Protein AF-0000000074164787 (afdb_homodimer)

Secondary structure (DSSP, 8-state):
-----------------------EEEEE-TTS-EEEEEEEE-SS---EEEEEE-TT-EETTEE-SS-EEEEEETTEEEEEEETTS-EEEEEE-TT-----GGG-SEEGGGHHHHHHHH-SSHHHHHHHHHH--EE--B-TTT-SS-B--EEEEEE-TTS-EEEEEEETTEEEEEE-SS-EE-SSS-HHHHHHHHHHHHHS---TT---BB-SSHHHHHHHHHHHHHH-----SHHHHHHHHHHHHHTT---TT-GGGTTT-SSPP-EEEEEEEETTTTEEEEEETTEEEEEEEEGGG--TTT---EEEE------PEEP---/-----------------------EEEEE-TTS-EEEEEEEE-SS---EEEEEE-TT-EETTEE-SS-EEEEEETTEEEEEEETTS-EEEEEE-TT-----GGG-SEEGGGHHHHHHHH-SSHHHHHHHHHH--EE--B-TTT-SS-B--EEEEEE-TTS-EEEEEEETTEEEEEE-SS-EE-SSS-HHHHHHHHHHHHHS---TT---BB-SSHHHHHHHHHHHHHH-----SHHHHHHHHHHHHHTT---TT-GGGTTT-SS---EEEEEEEETTTTEEEEEETTEEEEEEEEGGG--TTT---EEEE------PEEP---

Structure (mmCIF, N/CA/C/O backbone):
data_AF-0000000074164787-model_v1
#
loop_
_entity.id
_entity.type
_entity.pdbx_description
1 polymer 'Choloylglycine hydrolase family protein'
#
loop_
_atom_site.group_PDB
_atom_site.id
_atom_site.type_symbol
_atom_site.label_atom_id
_atom_site.label_alt_id
_atom_site.label_comp_id
_atom_site.label_asym_id
_atom_site.label_entity_id
_atom_site.label_seq_id
_atom_site.pdbx_PDB_ins_code
_atom_site.Cartn_x
_atom_site.Cartn_y
_atom_site.Cartn_z
_atom_site.occupancy
_atom_site.B_iso_or_equiv
_atom_site.auth_seq_id
_atom_site.auth_comp_id
_atom_site.auth_asym_id
_atom_site.auth_atom_id
_atom_site.pdbx_PDB_model_num
ATOM 1 N N . MET A 1 1 ? 57.188 12.625 30.078 1 32.44 1 MET A N 1
ATOM 2 C CA . MET A 1 1 ? 55.875 13.016 30.531 1 32.44 1 MET A CA 1
ATOM 3 C C . MET A 1 1 ? 54.844 12.914 29.406 1 32.44 1 MET A C 1
ATOM 5 O O . MET A 1 1 ? 54.781 13.797 28.547 1 32.44 1 MET A O 1
ATOM 9 N N . LEU A 1 2 ? 54.594 11.633 28.938 1 32.31 2 LEU A N 1
ATOM 10 C CA . LEU A 1 2 ? 53.75 11.258 27.797 1 32.31 2 LEU A CA 1
ATOM 11 C C . LEU A 1 2 ? 52.281 11.602 28.047 1 32.31 2 LEU A C 1
ATOM 13 O O . LEU A 1 2 ? 51.719 11.172 29.047 1 32.31 2 LEU A O 1
ATOM 17 N N . LYS A 1 3 ? 51.844 12.734 27.484 1 31.05 3 LYS A N 1
ATOM 18 C CA . LYS A 1 3 ? 50.469 13.211 27.5 1 31.05 3 LYS A CA 1
ATOM 19 C C . LYS A 1 3 ? 49.5 12.141 27 1 31.05 3 LYS A C 1
ATOM 21 O O . LYS A 1 3 ? 49.625 11.688 25.859 1 31.05 3 LYS A O 1
ATOM 26 N N . LYS A 1 4 ? 49 11.25 27.922 1 38.25 4 LYS A N 1
ATOM 27 C CA . LYS A 1 4 ? 47.906 10.336 27.641 1 38.25 4 LYS A CA 1
ATOM 28 C C . LYS A 1 4 ? 46.75 11.07 26.984 1 38.25 4 LYS A C 1
ATOM 30 O O . LYS A 1 4 ? 46.156 11.969 27.594 1 38.25 4 LYS A O 1
ATOM 35 N N . ILE A 1 5 ? 46.781 11.203 25.688 1 38.53 5 ILE A N 1
ATOM 36 C CA . ILE A 1 5 ? 45.625 11.766 25 1 38.53 5 ILE A CA 1
ATOM 37 C C . ILE A 1 5 ? 44.375 10.953 25.344 1 38.53 5 ILE A C 1
ATOM 39 O O . ILE A 1 5 ? 44.344 9.742 25.094 1 38.53 5 ILE A O 1
ATOM 43 N N . LEU A 1 6 ? 43.625 11.383 26.312 1 38.88 6 LEU A N 1
ATOM 44 C CA . LEU A 1 6 ? 42.281 10.859 26.625 1 38.88 6 LEU A CA 1
ATOM 45 C C . LEU A 1 6 ? 41.406 10.867 25.391 1 38.88 6 LEU A C 1
ATOM 47 O O . LEU A 1 6 ? 41.094 11.93 24.844 1 38.88 6 LEU A O 1
ATOM 51 N N . ILE A 1 7 ? 41.469 9.867 24.562 1 39.28 7 ILE A N 1
ATOM 52 C CA . ILE A 1 7 ? 40.469 9.688 23.516 1 39.28 7 ILE A CA 1
ATOM 53 C C . ILE A 1 7 ? 39.094 9.578 24.109 1 39.28 7 ILE A C 1
ATOM 55 O O . ILE A 1 7 ? 38.781 8.633 24.859 1 39.28 7 ILE A O 1
ATOM 59 N N . THR A 1 8 ? 38.469 10.688 24.422 1 36.97 8 THR A N 1
ATOM 60 C CA . THR A 1 8 ? 37.062 10.648 24.812 1 36.97 8 THR A CA 1
ATOM 61 C C . THR A 1 8 ? 36.25 9.93 23.75 1 36.97 8 THR A C 1
ATOM 63 O O . THR A 1 8 ? 36.281 10.305 22.562 1 36.97 8 THR A O 1
ATOM 66 N N . PRO A 1 9 ? 35.844 8.734 24.062 1 37.16 9 PRO A N 1
ATOM 67 C CA . PRO A 1 9 ? 34.906 8.125 23.094 1 37.16 9 PRO A CA 1
ATOM 68 C C . PRO A 1 9 ? 33.719 9.016 22.766 1 37.16 9 PRO A C 1
ATOM 70 O O . PRO A 1 9 ? 33.031 9.508 23.688 1 37.16 9 PRO A O 1
ATOM 73 N N . LEU A 1 10 ? 33.781 9.727 21.734 1 33.22 10 LEU A N 1
ATOM 74 C CA . LEU A 1 10 ? 32.562 10.336 21.234 1 33.22 10 LEU A CA 1
ATOM 75 C C . LEU A 1 10 ? 31.422 9.312 21.172 1 33.22 10 LEU A C 1
ATOM 77 O O . LEU A 1 10 ? 31.469 8.375 20.359 1 33.22 10 LEU A O 1
ATOM 81 N N . ILE A 1 11 ? 30.828 9.086 22.281 1 31.38 11 ILE A N 1
ATOM 82 C CA . ILE A 1 11 ? 29.562 8.352 22.266 1 31.38 11 ILE A CA 1
ATOM 83 C C . ILE A 1 11 ? 28.625 8.977 21.234 1 31.38 11 ILE A C 1
ATOM 85 O O . ILE A 1 11 ? 28.172 10.117 21.406 1 31.38 11 ILE A O 1
ATOM 89 N N . ILE A 1 12 ? 28.828 8.703 20.078 1 32.19 12 ILE A N 1
ATOM 90 C CA . ILE A 1 12 ? 27.734 8.984 19.156 1 32.19 12 ILE A CA 1
ATOM 91 C C . ILE A 1 12 ? 26.422 8.492 19.734 1 32.19 12 ILE A C 1
ATOM 93 O O . ILE A 1 12 ? 26.203 7.289 19.875 1 32.19 12 ILE A O 1
ATOM 97 N N . LEU A 1 13 ? 25.875 9.25 20.703 1 30.52 13 LEU A N 1
ATOM 98 C CA . LEU A 1 13 ? 24.484 9.062 21.078 1 30.52 13 LEU A CA 1
ATOM 99 C C . LEU A 1 13 ? 23.609 8.883 19.844 1 30.52 13 LEU A C 1
ATOM 101 O O . LEU A 1 13 ? 23.375 9.844 19.094 1 30.52 13 LEU A O 1
ATOM 105 N N . SER A 1 14 ? 23.766 7.816 19.328 1 33.38 14 SER A N 1
ATOM 106 C CA . SER A 1 14 ? 22.703 7.504 18.391 1 33.38 14 SER A CA 1
ATOM 107 C C . SER A 1 14 ? 21.328 7.805 19 1 33.38 14 SER A C 1
ATOM 109 O O . SER A 1 14 ? 20.891 7.113 19.922 1 33.38 14 SER A O 1
ATOM 111 N N . PHE A 1 15 ? 21.016 9.109 19.25 1 34.72 15 PHE A N 1
ATOM 112 C CA . PHE A 1 15 ? 19.625 9.445 19.531 1 34.72 15 PHE A CA 1
ATOM 113 C C . PHE A 1 15 ? 18.672 8.523 18.781 1 34.72 15 PHE A C 1
ATOM 115 O O . PHE A 1 15 ? 18.719 8.453 17.547 1 34.72 15 PHE A O 1
ATOM 122 N N . LEU A 1 16 ? 18.406 7.574 19.469 1 37.12 16 LEU A N 1
ATOM 123 C CA . LEU A 1 16 ? 17.234 6.785 19.078 1 37.12 16 LEU A CA 1
ATOM 124 C C . LEU A 1 16 ? 16.125 7.684 18.531 1 37.12 16 LEU A C 1
ATOM 126 O O . LEU A 1 16 ? 15.43 8.344 19.297 1 37.12 16 LEU A O 1
ATOM 130 N N . GLN A 1 17 ? 16.453 8.438 17.547 1 41.78 17 GLN A N 1
ATOM 131 C CA . GLN A 1 17 ? 15.375 9.203 16.922 1 41.78 17 GLN A CA 1
ATOM 132 C C . GLN A 1 17 ? 14.141 8.336 16.703 1 41.78 17 GLN A C 1
ATOM 134 O O . GLN A 1 17 ? 14.211 7.297 16.047 1 41.78 17 GLN A O 1
ATOM 139 N N . PHE A 1 18 ? 13.336 8.266 17.781 1 45.09 18 PHE A N 1
ATOM 140 C CA . PHE A 1 18 ? 11.977 7.809 17.516 1 45.09 18 PHE A CA 1
ATOM 141 C C . PHE A 1 18 ? 11.539 8.211 16.109 1 45.09 18 PHE A C 1
ATOM 143 O O . PHE A 1 18 ? 11.594 9.383 15.742 1 45.09 18 PHE A O 1
ATOM 150 N N . SER A 1 19 ? 11.852 7.445 15.219 1 48.81 19 SER A N 1
ATOM 151 C CA . SER A 1 19 ? 11.461 7.805 13.859 1 48.81 19 SER A CA 1
ATOM 152 C C . SER A 1 19 ? 9.938 7.805 13.703 1 48.81 19 SER A C 1
ATOM 154 O O . SER A 1 19 ? 9.328 6.75 13.531 1 48.81 19 SER A O 1
ATOM 156 N N . PHE A 1 20 ? 9.195 8.727 14.484 1 59.53 20 PHE A N 1
ATOM 157 C CA . PHE A 1 20 ? 7.828 9.055 14.086 1 59.53 20 PHE A CA 1
ATOM 158 C C . PHE A 1 20 ? 7.738 9.273 12.586 1 59.53 20 PHE A C 1
ATOM 160 O O . PHE A 1 20 ? 8.516 10.039 12.016 1 59.53 20 PHE A O 1
ATOM 167 N N . GLY A 1 21 ? 7.023 8.234 11.805 1 77.31 21 GLY A N 1
ATOM 168 C CA . GLY A 1 21 ? 7.152 8.078 10.367 1 77.31 21 GLY A CA 1
ATOM 169 C C . GLY A 1 21 ? 5.957 8.617 9.594 1 77.31 21 GLY A C 1
ATOM 170 O O . GLY A 1 21 ? 5.004 7.879 9.336 1 77.31 21 GLY A O 1
ATOM 171 N N . CYS A 1 22 ? 5.75 10.18 9.609 1 92.31 22 CYS A N 1
ATOM 172 C CA . CYS A 1 22 ? 4.703 10.711 8.734 1 92.31 22 CYS A CA 1
ATOM 173 C C . CYS A 1 22 ? 5.285 11.188 7.414 1 92.31 22 CYS A C 1
ATOM 175 O O . CYS A 1 22 ? 6.43 11.648 7.359 1 92.31 22 CYS A O 1
ATOM 177 N N . THR A 1 23 ? 4.594 10.938 6.492 1 95.81 23 THR A N 1
ATOM 178 C CA . THR A 1 23 ? 4.898 11.453 5.164 1 95.81 23 THR A CA 1
ATOM 179 C C . THR A 1 23 ? 3.742 12.297 4.633 1 95.81 23 THR A C 1
ATOM 181 O O . THR A 1 23 ? 2.578 11.914 4.773 1 95.81 23 THR A O 1
ATOM 184 N N . TRP A 1 24 ? 4.062 13.453 4.141 1 98.38 24 TRP A N 1
ATOM 185 C CA . TRP A 1 24 ? 3.084 14.336 3.506 1 98.38 24 TRP A CA 1
ATOM 186 C C . TRP A 1 24 ? 3.555 14.758 2.119 1 98.38 24 TRP A C 1
ATOM 188 O O . TRP A 1 24 ? 4.73 15.07 1.924 1 98.38 24 TRP A O 1
ATOM 198 N N . PHE A 1 25 ? 2.654 14.742 1.13 1 97.81 25 PHE A N 1
ATOM 199 C CA . PHE A 1 25 ? 2.945 15.25 -0.206 1 97.81 25 PHE A CA 1
ATOM 200 C C . PHE A 1 25 ? 1.692 15.836 -0.848 1 97.81 25 PHE A C 1
ATOM 202 O O . PHE A 1 25 ? 0.575 15.547 -0.413 1 97.81 25 PHE A O 1
ATOM 209 N N . SER A 1 26 ? 1.897 16.672 -1.787 1 98.31 26 SER A N 1
ATOM 210 C CA . SER A 1 26 ? 0.83 17.188 -2.631 1 98.31 26 SER A CA 1
ATOM 211 C C . SER A 1 26 ? 1.262 17.266 -4.09 1 98.31 26 SER A C 1
ATOM 213 O O . SER A 1 26 ? 2.457 17.312 -4.387 1 98.31 26 SER A O 1
ATOM 215 N N . PHE A 1 27 ? 0.325 17.125 -4.996 1 96.19 27 PHE A N 1
ATOM 216 C CA . PHE A 1 27 ? 0.617 17.266 -6.418 1 96.19 27 PHE A CA 1
ATOM 217 C C . PHE A 1 27 ? -0.613 17.75 -7.176 1 96.19 27 PHE A C 1
ATOM 219 O O . PHE A 1 27 ? -1.715 17.781 -6.625 1 96.19 27 PHE A O 1
ATOM 226 N N . GLU A 1 28 ? -0.33 18.25 -8.32 1 96.62 28 GLU A N 1
ATOM 227 C CA . GLU A 1 28 ? -1.349 18.719 -9.25 1 96.62 28 GLU A CA 1
ATOM 228 C C . GLU A 1 28 ? -1.612 17.688 -10.352 1 96.62 28 GLU A C 1
ATOM 230 O O . GLU A 1 28 ? -0.675 17.125 -10.914 1 96.62 28 GLU A O 1
ATOM 235 N N . ASN A 1 29 ? -2.918 17.406 -10.57 1 95.81 29 ASN A N 1
ATOM 236 C CA . ASN A 1 29 ? -3.195 16.516 -11.688 1 95.81 29 ASN A CA 1
ATOM 237 C C . ASN A 1 29 ? -3.217 17.266 -13.023 1 95.81 29 ASN A C 1
ATOM 239 O O . ASN A 1 29 ? -2.877 18.438 -13.07 1 95.81 29 ASN A O 1
ATOM 243 N N . ASP A 1 30 ? -3.615 16.641 -14.125 1 94.88 30 ASP A N 1
ATOM 244 C CA . ASP A 1 30 ? -3.537 17.188 -15.469 1 94.88 30 ASP A CA 1
ATOM 245 C C . ASP A 1 30 ? -4.609 18.266 -15.688 1 94.88 30 ASP A C 1
ATOM 247 O O . ASP A 1 30 ? -4.559 19 -16.672 1 94.88 30 ASP A O 1
ATOM 251 N N . LYS A 1 31 ? -5.562 18.406 -14.758 1 96.88 31 LYS A N 1
ATOM 252 C CA . LYS A 1 31 ? -6.625 19.406 -14.852 1 96.88 31 LYS A CA 1
ATOM 253 C C . LYS A 1 31 ? -6.332 20.609 -13.961 1 96.88 31 LYS A C 1
ATOM 255 O O . LYS A 1 31 ? -7.164 21.516 -13.844 1 96.88 31 LYS A O 1
ATOM 260 N N . GLY A 1 32 ? -5.27 20.562 -13.289 1 96.81 32 GLY A N 1
ATOM 261 C CA . GLY A 1 32 ? -4.906 21.656 -12.406 1 96.81 32 GLY A CA 1
ATOM 262 C C . GLY A 1 32 ? -5.512 21.531 -11.016 1 96.81 32 GLY A C 1
ATOM 263 O O . GLY A 1 32 ? -5.566 22.5 -10.266 1 96.81 32 GLY A O 1
ATOM 264 N N . HIS A 1 33 ? -6.012 20.344 -10.703 1 98.06 33 HIS A N 1
ATOM 265 C CA . HIS A 1 33 ? -6.578 20.094 -9.383 1 98.06 33 HIS A CA 1
ATOM 266 C C . HIS A 1 33 ? -5.527 19.531 -8.422 1 98.06 33 HIS A C 1
ATOM 268 O O . HIS A 1 33 ? -4.645 18.781 -8.836 1 98.06 33 HIS A O 1
ATOM 274 N N . TYR A 1 34 ? -5.609 19.859 -7.152 1 98.25 34 TYR A N 1
ATOM 275 C CA . TYR A 1 34 ? -4.574 19.5 -6.191 1 98.25 34 TYR A CA 1
ATOM 276 C C . TYR A 1 34 ? -5.055 18.391 -5.254 1 98.25 34 TYR A C 1
ATOM 278 O O . TYR A 1 34 ? -6.219 18.391 -4.848 1 98.25 34 TYR A O 1
ATOM 286 N N . PHE A 1 35 ? -4.125 17.562 -4.926 1 98.44 35 PHE A N 1
ATOM 287 C CA . PHE A 1 35 ? -4.344 16.406 -4.055 1 98.44 35 PHE A CA 1
ATOM 288 C C . PHE A 1 35 ? -3.254 16.312 -2.994 1 98.44 35 PHE A C 1
ATOM 290 O O . PHE A 1 35 ? -2.111 16.719 -3.232 1 98.44 35 PHE A O 1
ATOM 297 N N . ILE A 1 36 ? -3.639 15.844 -1.85 1 98.81 36 ILE A N 1
ATOM 298 C CA . ILE A 1 36 ? -2.709 15.633 -0.746 1 98.81 36 ILE A CA 1
ATOM 299 C C . ILE A 1 36 ? -2.721 14.164 -0.334 1 98.81 36 ILE A C 1
ATOM 301 O O . ILE A 1 36 ? -3.775 13.523 -0.326 1 98.81 36 ILE A O 1
ATOM 305 N N . GLY A 1 37 ? -1.545 13.617 -0.067 1 98.62 37 GLY A N 1
ATOM 306 C CA . GLY A 1 37 ? -1.421 12.367 0.659 1 98.62 37 GLY A CA 1
ATOM 307 C C . GLY A 1 37 ? -0.681 12.508 1.976 1 98.62 37 GLY A C 1
ATOM 308 O O . GLY A 1 37 ? 0.249 13.312 2.086 1 98.62 37 GLY A O 1
ATOM 309 N N . ARG A 1 38 ? -1.101 11.711 2.945 1 97.75 38 ARG A N 1
ATOM 310 C CA . ARG A 1 38 ? -0.445 11.742 4.25 1 97.75 38 ARG A CA 1
ATOM 311 C C . ARG A 1 38 ? -0.552 10.398 4.953 1 97.75 38 ARG A C 1
ATOM 313 O O . ARG A 1 38 ? -1.593 9.734 4.891 1 97.75 38 ARG A O 1
ATOM 320 N N . THR A 1 39 ? 0.53 9.977 5.594 1 96.31 39 THR A N 1
ATOM 321 C CA . THR A 1 39 ? 0.515 8.766 6.406 1 96.31 39 THR A CA 1
ATOM 322 C C . THR A 1 39 ? 0.697 9.109 7.883 1 96.31 39 THR A C 1
ATOM 324 O O . THR A 1 39 ? 1.24 10.164 8.219 1 96.31 39 THR A O 1
ATOM 327 N N . MET A 1 40 ? 0.193 8.281 8.734 1 93.38 40 MET A N 1
ATOM 328 C CA . MET A 1 40 ? 0.397 8.367 10.18 1 93.38 40 MET A CA 1
ATOM 329 C C . MET A 1 40 ? 1.007 7.082 10.719 1 93.38 40 MET A C 1
ATOM 331 O O . MET A 1 40 ? 0.376 6.023 10.672 1 93.38 40 MET A O 1
ATOM 335 N N . GLU A 1 41 ? 2.229 7.227 11.078 1 85.88 41 GLU A N 1
ATOM 336 C CA . GLU A 1 41 ? 2.898 6.188 11.852 1 85.88 41 GLU A CA 1
ATOM 337 C C . GLU A 1 41 ? 3.053 6.598 13.312 1 85.88 41 GLU A C 1
ATOM 339 O O . GLU A 1 41 ? 3.549 7.688 13.609 1 85.88 41 GLU A O 1
ATOM 344 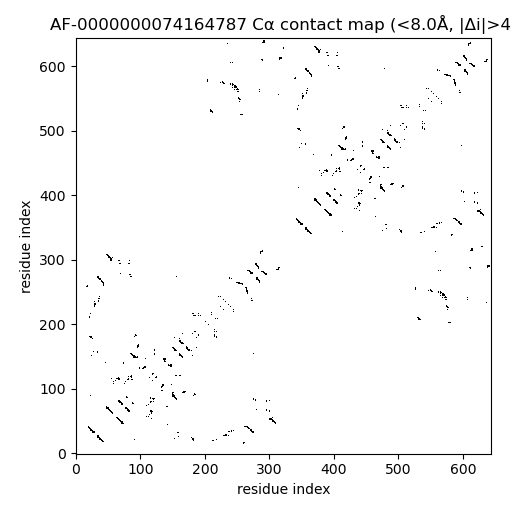N N . TRP A 1 42 ? 2.549 5.844 14.156 1 75.25 42 TRP A N 1
ATOM 345 C CA . TRP A 1 42 ? 2.641 6.129 15.578 1 75.25 42 TRP A CA 1
ATOM 346 C C . TRP A 1 42 ? 2.84 4.848 16.375 1 75.25 42 TRP A C 1
ATOM 348 O O . TRP A 1 42 ? 2.189 3.832 16.109 1 75.25 42 TRP A O 1
ATOM 358 N N . PRO A 1 43 ? 3.754 5.02 17.25 1 66.62 43 PRO A N 1
ATOM 359 C CA . PRO A 1 43 ? 3.906 3.848 18.109 1 66.62 43 PRO A CA 1
ATOM 360 C C . PRO A 1 43 ? 2.709 3.637 19.031 1 66.62 43 PRO A C 1
ATOM 362 O O . PRO A 1 43 ? 2.391 4.508 19.844 1 66.62 43 PRO A O 1
ATOM 365 N N . GLY A 1 44 ? 1.892 2.693 18.844 1 67.38 44 GLY A N 1
ATOM 366 C CA . GLY A 1 44 ? 0.756 2.41 19.719 1 67.38 44 GLY A CA 1
ATOM 367 C C . GLY A 1 44 ? -0.569 2.848 19.109 1 67.38 44 GLY A C 1
ATOM 368 O O . GLY A 1 44 ? -0.693 2.986 17.891 1 67.38 44 GLY A O 1
ATOM 369 N N . ASP A 1 45 ? -1.543 2.91 20.047 1 69.88 45 ASP A N 1
ATOM 370 C CA . ASP A 1 45 ? -2.895 3.254 19.625 1 69.88 45 ASP A CA 1
ATOM 371 C C . ASP A 1 45 ? -3.193 4.73 19.875 1 69.88 45 ASP A C 1
ATOM 373 O O . ASP A 1 45 ? -3.195 5.18 21.031 1 69.88 45 ASP A O 1
ATOM 377 N N . LEU A 1 46 ? -3.348 5.504 18.859 1 76.44 46 LEU A N 1
ATOM 378 C CA . LEU A 1 46 ? -3.703 6.914 18.984 1 76.44 46 LEU A CA 1
ATOM 379 C C . LEU A 1 46 ? -5.207 7.082 19.188 1 76.44 46 LEU A C 1
ATOM 381 O O . LEU A 1 46 ? -5.684 8.188 19.453 1 76.44 46 LEU A O 1
ATOM 385 N N . ASN A 1 47 ? -5.914 6.062 19.156 1 83.81 47 ASN A N 1
ATOM 386 C CA . ASN A 1 47 ? -7.371 6.133 19.234 1 83.81 47 ASN A CA 1
ATOM 387 C C . ASN A 1 47 ? -7.941 7.152 18.25 1 83.81 47 ASN A C 1
ATOM 389 O O . ASN A 1 47 ? -8.719 8.023 18.641 1 83.81 47 ASN A O 1
ATOM 393 N N . THR A 1 48 ? -7.461 7.051 17.109 1 93.44 48 THR A N 1
ATOM 394 C CA . THR A 1 48 ? -7.812 8.031 16.078 1 93.44 48 THR A CA 1
ATOM 395 C C . THR A 1 48 ? -9.289 7.91 15.711 1 93.44 48 THR A C 1
ATOM 397 O O . THR A 1 48 ? -9.812 6.805 15.57 1 93.44 48 THR A O 1
ATOM 400 N N . LYS A 1 49 ? -9.938 9.055 15.578 1 96.75 49 LYS A N 1
ATOM 401 C CA . LYS A 1 49 ? -11.312 9.156 15.094 1 96.75 49 LYS A CA 1
ATOM 402 C C . LYS A 1 49 ? -11.406 10.133 13.93 1 96.75 49 LYS A C 1
ATOM 404 O O . LYS A 1 49 ? -10.68 11.125 13.883 1 96.75 49 LYS A O 1
ATOM 409 N N . ILE A 1 50 ? -12.219 9.797 13.016 1 98.12 50 ILE A N 1
ATOM 410 C CA . ILE A 1 50 ? -12.633 10.812 12.062 1 98.12 50 ILE A CA 1
ATOM 411 C C . ILE A 1 50 ? -13.695 11.719 12.695 1 98.12 50 ILE A C 1
ATOM 413 O O . ILE A 1 50 ? -14.656 11.227 13.289 1 98.12 50 ILE A O 1
ATOM 417 N N . THR A 1 51 ? -13.492 13 12.586 1 98.69 51 THR A N 1
ATOM 418 C CA . THR A 1 51 ? -14.305 13.938 13.359 1 98.69 51 THR A CA 1
ATOM 419 C C . THR A 1 51 ? -14.891 15.016 12.445 1 98.69 51 THR A C 1
ATOM 421 O O . THR A 1 51 ? -14.172 15.602 11.633 1 98.69 51 THR A O 1
ATOM 424 N N . LEU A 1 52 ? -16.156 15.203 12.547 1 98.75 52 LEU A N 1
ATOM 425 C CA . LEU A 1 52 ? -16.859 16.312 11.93 1 98.75 52 LEU A CA 1
ATOM 426 C C . LEU A 1 52 ? -17.062 17.453 12.922 1 98.75 52 LEU A C 1
ATOM 428 O O . LEU A 1 52 ? -17.641 17.266 13.992 1 98.75 52 LEU A O 1
ATOM 432 N N . VAL A 1 53 ? -16.547 18.609 12.602 1 98.81 53 VAL A N 1
ATOM 433 C CA . VAL A 1 53 ? -16.719 19.797 13.422 1 98.81 53 VAL A CA 1
ATOM 434 C C . VAL A 1 53 ? -17.625 20.797 12.695 1 98.81 53 VAL A C 1
ATOM 436 O O . VAL A 1 53 ? -17.312 21.25 11.594 1 98.81 53 VAL A O 1
ATOM 439 N N . PRO A 1 54 ? -18.719 21.156 13.281 1 98.69 54 PRO A N 1
ATOM 440 C CA . PRO A 1 54 ? -19.641 22.094 12.633 1 98.69 54 PRO A CA 1
ATOM 441 C C . PRO A 1 54 ? -19.219 23.547 12.781 1 98.69 54 PRO A C 1
ATOM 443 O O . PRO A 1 54 ? -18.281 23.844 13.531 1 98.69 54 PRO A O 1
ATOM 446 N N . ARG A 1 55 ? -19.875 24.438 12.016 1 98.69 55 ARG A N 1
ATOM 447 C CA . ARG A 1 55 ? -19.781 25.859 12.297 1 98.69 55 ARG A CA 1
ATOM 448 C C . ARG A 1 55 ? -20.297 26.172 13.695 1 98.69 55 ARG A C 1
ATOM 450 O O . ARG A 1 55 ? -21.219 25.516 14.188 1 98.69 55 ARG A O 1
ATOM 457 N N . GLY A 1 56 ? -19.547 27.078 14.312 1 98.38 56 GLY A N 1
ATOM 458 C CA . GLY A 1 56 ? -20.016 27.531 15.609 1 98.38 56 GLY A CA 1
ATOM 459 C C . GLY A 1 56 ? -19.578 26.641 16.75 1 98.38 56 GLY A C 1
ATOM 460 O O . GLY A 1 56 ? -20.109 26.75 17.859 1 98.38 56 GLY A O 1
ATOM 461 N N . TYR A 1 57 ? -18.688 25.75 16.5 1 98.06 57 TYR A N 1
ATOM 462 C CA . TYR A 1 57 ? -18.219 24.875 17.562 1 98.06 57 TYR A CA 1
ATOM 463 C C . TYR A 1 57 ? -17.203 25.578 18.453 1 98.06 57 TYR A C 1
ATOM 465 O O . TYR A 1 57 ? -16.312 26.281 17.969 1 98.06 57 TYR A O 1
ATOM 473 N N . LYS A 1 58 ? -17.266 25.406 19.688 1 97 58 LYS A N 1
ATOM 474 C CA . LYS A 1 58 ? -16.391 26.062 20.641 1 97 58 LYS A CA 1
ATOM 475 C C . LYS A 1 58 ? -15.18 25.203 20.984 1 97 58 LYS A C 1
ATOM 477 O O . LYS A 1 58 ? -15.336 24.078 21.484 1 97 58 LYS A O 1
ATOM 482 N N . PHE A 1 59 ? -13.977 25.688 20.641 1 94 59 PHE A N 1
ATOM 483 C CA . PHE A 1 59 ? -12.703 25.109 21.062 1 94 59 PHE A CA 1
ATOM 484 C C . PHE A 1 59 ? -12.039 25.984 22.109 1 94 59 PHE A C 1
ATOM 486 O O . PHE A 1 59 ? -11.461 27.031 21.766 1 94 59 PHE A O 1
ATOM 493 N N . GLY A 1 60 ? -12.07 25.531 23.344 1 88.75 60 GLY A N 1
ATOM 494 C CA . GLY A 1 60 ? -11.438 26.359 24.359 1 88.75 60 GLY A CA 1
ATOM 495 C C . GLY A 1 60 ? -11.891 27.812 24.297 1 88.75 60 GLY A C 1
ATOM 496 O O . GLY A 1 60 ? -13.047 28.109 24.609 1 88.75 60 GLY A O 1
ATOM 497 N N . ASN A 1 61 ? -10.898 28.656 23.719 1 90.44 61 ASN A N 1
ATOM 498 C CA . ASN A 1 61 ? -11.172 30.078 23.797 1 90.44 61 ASN A CA 1
ATOM 499 C C . ASN A 1 61 ? -11.586 30.656 22.438 1 90.44 61 ASN A C 1
ATOM 501 O O . ASN A 1 61 ? -11.547 31.859 22.234 1 90.44 61 ASN A O 1
ATOM 505 N N . PHE A 1 62 ? -11.844 29.781 21.453 1 95.44 62 PHE A N 1
ATOM 506 C CA . PHE A 1 62 ? -12.344 30.297 20.188 1 95.44 62 PHE A CA 1
ATOM 507 C C . PHE A 1 62 ? -13.5 29.453 19.672 1 95.44 62 PHE A C 1
ATOM 509 O O . PHE A 1 62 ? -13.742 28.359 20.172 1 95.44 62 PHE A O 1
ATOM 516 N N . THR A 1 63 ? -14.258 30.062 18.75 1 98.12 63 THR A N 1
ATOM 517 C CA . THR A 1 63 ? -15.375 29.438 18.062 1 98.12 63 THR A CA 1
ATOM 518 C C . THR A 1 63 ? -15.109 29.344 16.562 1 98.12 63 THR A C 1
ATOM 520 O O . THR A 1 63 ? -14.594 30.281 15.961 1 98.12 63 THR A O 1
ATOM 523 N N . THR A 1 64 ? -15.43 28.234 16.062 1 98.44 64 THR A N 1
ATOM 524 C CA . THR A 1 64 ? -15.203 28.062 14.633 1 98.44 64 THR A CA 1
ATOM 525 C C . THR A 1 64 ? -16.234 28.828 13.82 1 98.44 64 THR A C 1
ATOM 527 O O . THR A 1 64 ? -17.406 28.891 14.188 1 98.44 64 THR A O 1
ATOM 530 N N . HIS A 1 65 ? -15.789 29.438 12.75 1 98.69 65 HIS A N 1
ATOM 531 C CA . HIS A 1 65 ? -16.656 30.062 11.758 1 98.69 65 HIS A CA 1
ATOM 532 C C . HIS A 1 65 ? -16.969 29.109 10.609 1 98.69 65 HIS A C 1
ATOM 534 O O . HIS A 1 65 ? -18 29.219 9.961 1 98.69 65 HIS A O 1
ATOM 540 N N . TYR A 1 66 ? -16.094 28.172 10.398 1 98.81 66 TYR A N 1
ATOM 541 C CA . TYR A 1 66 ? -16.203 27.203 9.32 1 98.81 66 TYR A CA 1
ATOM 542 C C . TYR A 1 66 ? -16.156 25.781 9.852 1 98.81 66 TYR A C 1
ATOM 544 O O . TYR A 1 66 ? -15.555 25.531 10.898 1 98.81 66 TYR A O 1
ATOM 552 N N . GLY A 1 67 ? -16.859 24.875 9.156 1 98.81 67 GLY A N 1
ATOM 553 C CA . GLY A 1 67 ? -16.812 23.469 9.492 1 98.81 67 GLY A CA 1
ATOM 554 C C . GLY A 1 67 ? -15.641 22.75 8.844 1 98.81 67 GLY A C 1
ATOM 555 O O . GLY A 1 67 ? -15.094 23.219 7.848 1 98.81 67 GLY A O 1
ATOM 556 N N . PHE A 1 68 ? -15.258 21.641 9.422 1 98.88 68 PHE A N 1
ATOM 557 C CA . PHE A 1 68 ? -14.188 20.859 8.836 1 98.88 68 PHE A CA 1
ATOM 558 C C . PHE A 1 68 ? -14.281 19.391 9.266 1 98.88 68 PHE A C 1
ATOM 560 O O . PHE A 1 68 ? -15.07 19.062 10.148 1 98.88 68 PHE A O 1
ATOM 567 N N . VAL A 1 69 ? -13.656 18.516 8.539 1 98.88 69 VAL A N 1
ATOM 568 C CA . VAL A 1 69 ? -13.477 17.109 8.852 1 98.88 69 VAL A CA 1
ATOM 569 C C . VAL A 1 69 ? -11.992 16.812 9.039 1 98.88 69 VAL A C 1
ATOM 571 O O . VAL A 1 69 ? -11.148 17.359 8.328 1 98.88 69 VAL A O 1
ATOM 574 N N . GLY A 1 70 ? -11.727 16.016 10.023 1 98.5 70 GLY A N 1
ATOM 575 C CA . GLY A 1 70 ? -10.328 15.672 10.234 1 98.5 70 GLY A CA 1
ATOM 576 C C . GLY A 1 70 ? -10.133 14.461 11.125 1 98.5 70 GLY A C 1
ATOM 577 O O . GLY A 1 70 ? -11.109 13.805 11.516 1 98.5 70 GLY A O 1
ATOM 578 N N . MET A 1 71 ? -8.883 14.078 11.305 1 98 71 MET A N 1
ATOM 579 C CA . MET A 1 71 ? -8.484 13.016 12.227 1 98 71 MET A CA 1
ATOM 580 C C . MET A 1 71 ? -8.156 13.586 13.602 1 98 71 MET A C 1
ATOM 582 O O . MET A 1 71 ? -7.293 14.453 13.727 1 98 71 MET A O 1
ATOM 586 N N . SER A 1 72 ? -8.852 13.086 14.594 1 96.38 72 SER A N 1
ATOM 587 C CA . SER A 1 72 ? -8.625 13.562 15.953 1 96.38 72 SER A CA 1
ATOM 588 C C . SER A 1 72 ? -8.234 12.422 16.891 1 96.38 72 SER A C 1
ATOM 590 O O . SER A 1 72 ? -8.547 11.258 16.625 1 96.38 72 SER A O 1
ATOM 592 N N . HIS A 1 73 ? -7.492 12.766 17.828 1 93.38 73 HIS A N 1
ATOM 593 C CA . HIS A 1 73 ? -7.062 11.906 18.938 1 93.38 73 HIS A CA 1
ATOM 594 C C . HIS A 1 73 ? -7.48 12.484 20.281 1 93.38 73 HIS A C 1
ATOM 596 O O . HIS A 1 73 ? -6.824 13.391 20.797 1 93.38 73 HIS A O 1
ATOM 602 N N . ASN A 1 74 ? -8.555 11.977 20.797 1 88.12 74 ASN A N 1
ATOM 603 C CA . ASN A 1 74 ? -9.133 12.531 22.016 1 88.12 74 ASN A CA 1
ATOM 604 C C . ASN A 1 74 ? -9.328 14.039 21.906 1 88.12 74 ASN A C 1
ATOM 606 O O . ASN A 1 74 ? -8.891 14.789 22.781 1 88.12 74 ASN A O 1
ATOM 610 N N . GLY A 1 75 ? -9.766 14.453 20.781 1 89.19 75 GLY A N 1
ATOM 611 C CA . GLY A 1 75 ? -10.141 15.844 20.578 1 89.19 75 GLY A CA 1
ATOM 612 C C . GLY A 1 75 ? -9.023 16.672 19.984 1 89.19 75 GLY A C 1
ATOM 613 O O . GLY A 1 75 ? -9.25 17.797 19.547 1 89.19 75 GLY A O 1
ATOM 614 N N . ASN A 1 76 ? -7.777 16.156 19.938 1 93.19 76 ASN A N 1
ATOM 615 C CA . ASN A 1 76 ? -6.66 16.859 19.312 1 93.19 76 ASN A CA 1
ATOM 616 C C . ASN A 1 76 ? -6.488 16.422 17.859 1 93.19 76 ASN A C 1
ATOM 618 O O . ASN A 1 76 ? -6.414 15.219 17.562 1 93.19 76 ASN A O 1
ATOM 622 N N . PHE A 1 77 ? -6.395 17.375 16.984 1 96.44 77 PHE A N 1
ATOM 623 C CA . PHE A 1 77 ? -6.43 17.062 15.562 1 96.44 77 PHE A CA 1
ATOM 624 C C . PHE A 1 77 ? -5.02 16.953 14.992 1 96.44 77 PHE A C 1
ATOM 626 O O . PHE A 1 77 ? -4.145 17.75 15.328 1 96.44 77 PHE A O 1
ATOM 633 N N . SER A 1 78 ? -4.809 15.977 14.125 1 95.94 78 SER A N 1
ATOM 634 C CA . SER A 1 78 ? -3.525 15.805 13.445 1 95.94 78 SER A CA 1
ATOM 635 C C . SER A 1 78 ? -3.633 16.125 11.961 1 95.94 78 SER A C 1
ATOM 637 O O . SER A 1 78 ? -2.617 16.312 11.281 1 95.94 78 SER A O 1
ATOM 639 N N . ASP A 1 79 ? -4.855 16.156 11.445 1 98.25 79 ASP A N 1
ATOM 640 C CA . ASP A 1 79 ? -5.086 16.344 10.016 1 98.25 79 ASP A CA 1
ATOM 641 C C . ASP A 1 79 ? -6.523 16.797 9.742 1 98.25 79 ASP A C 1
ATOM 643 O O . ASP A 1 79 ? -7.418 16.531 10.547 1 98.25 79 ASP A O 1
ATOM 647 N N . GLY A 1 80 ? -6.699 17.609 8.648 1 98.88 80 GLY A N 1
ATOM 648 C CA . GLY A 1 80 ? -8.07 17.922 8.305 1 98.88 80 GLY A CA 1
ATOM 649 C C . GLY A 1 80 ? -8.188 18.812 7.078 1 98.88 80 GLY A C 1
ATOM 650 O O . GLY A 1 80 ? -7.18 19.281 6.543 1 98.88 80 GLY A O 1
ATOM 651 N N . MET A 1 81 ? -9.406 18.984 6.695 1 98.94 81 MET A N 1
ATOM 652 C CA . MET A 1 81 ? -9.805 19.844 5.586 1 98.94 81 MET A CA 1
ATOM 653 C C . MET A 1 81 ? -11.117 20.547 5.891 1 98.94 81 MET A C 1
ATOM 655 O O . MET A 1 81 ? -12.055 19.938 6.402 1 98.94 81 MET A O 1
ATOM 659 N N . ASN A 1 82 ? -11.148 21.844 5.633 1 98.88 82 ASN A N 1
ATOM 660 C CA . ASN A 1 82 ? -12.383 22.531 5.953 1 98.88 82 ASN A CA 1
ATOM 661 C C . ASN A 1 82 ? -13.258 22.734 4.715 1 98.88 82 ASN A C 1
ATOM 663 O O . ASN A 1 82 ? -12.906 22.266 3.627 1 98.88 82 ASN A O 1
ATOM 667 N N . GLU A 1 83 ? -14.414 23.312 4.891 1 98.69 83 GLU A N 1
ATOM 668 C CA . GLU A 1 83 ? -15.445 23.422 3.865 1 98.69 83 GLU A CA 1
ATOM 669 C C . GLU A 1 83 ? -15.031 24.406 2.77 1 98.69 83 GLU A C 1
ATOM 671 O O . GLU A 1 83 ? -15.75 24.578 1.787 1 98.69 83 GLU A O 1
ATOM 676 N N . TYR A 1 84 ? -13.789 24.969 2.846 1 98.31 84 TYR A N 1
ATOM 677 C CA . TYR A 1 84 ? -13.25 25.844 1.809 1 98.31 84 TYR A CA 1
ATOM 678 C C . TYR A 1 84 ? -12.016 25.219 1.163 1 98.31 84 TYR A C 1
ATOM 680 O O . TYR A 1 84 ? -11.25 25.922 0.484 1 98.31 84 TYR A O 1
ATOM 688 N N . SER A 1 85 ? -11.727 23.953 1.474 1 97.62 85 SER A N 1
ATOM 689 C CA . SER A 1 85 ? -10.648 23.172 0.881 1 97.62 85 SER A CA 1
ATOM 690 C C . SER A 1 85 ? -9.289 23.641 1.393 1 97.62 85 SER A C 1
ATOM 692 O O . SER A 1 85 ? -8.297 23.594 0.66 1 97.62 85 SER A O 1
ATOM 694 N N . LEU A 1 86 ? -9.32 24.25 2.5 1 98.88 86 LEU A N 1
ATOM 695 C CA . LEU A 1 86 ? -8.07 24.422 3.221 1 98.88 86 LEU A CA 1
ATOM 696 C C . LEU A 1 86 ? -7.727 23.188 4.035 1 98.88 86 LEU A C 1
ATOM 698 O O . LEU A 1 86 ? -8.57 22.656 4.762 1 98.88 86 LEU A O 1
ATOM 702 N N . ALA A 1 87 ? -6.535 22.656 3.824 1 98.94 87 ALA A N 1
ATOM 703 C CA . ALA A 1 87 ? -6.098 21.453 4.52 1 98.94 87 ALA A CA 1
ATOM 704 C C . ALA A 1 87 ? -4.883 21.734 5.398 1 98.94 87 ALA A C 1
ATOM 706 O O . ALA A 1 87 ? -3.996 22.5 5.016 1 98.94 87 ALA A O 1
ATOM 707 N N . VAL A 1 88 ? -4.855 21.156 6.555 1 98.94 88 VAL A N 1
ATOM 708 C CA . VAL A 1 88 ? -3.748 21.281 7.496 1 98.94 88 VAL A CA 1
ATOM 709 C C . VAL A 1 88 ? -3.357 19.891 8.008 1 98.94 88 VAL A C 1
ATOM 711 O O . VAL A 1 88 ? -4.219 19.109 8.414 1 98.94 88 VAL A O 1
ATOM 714 N N . SER A 1 89 ? -2.102 19.562 7.945 1 98.75 89 SER A N 1
ATOM 715 C CA . SER A 1 89 ? -1.552 18.328 8.484 1 98.75 89 SER A CA 1
ATOM 716 C C . SER A 1 89 ? -0.438 18.594 9.484 1 98.75 89 SER A C 1
ATOM 718 O O . SER A 1 89 ? 0.479 19.375 9.203 1 98.75 89 SER A O 1
ATOM 720 N N . ALA A 1 90 ? -0.564 18.016 10.625 1 97.5 90 ALA A N 1
ATOM 721 C CA . ALA A 1 90 ? 0.496 18.078 11.633 1 97.5 90 ALA A CA 1
ATOM 722 C C . ALA A 1 90 ? 1.405 16.844 11.547 1 97.5 90 ALA A C 1
ATOM 724 O O . ALA A 1 90 ? 0.926 15.719 11.484 1 97.5 90 ALA A O 1
ATOM 725 N N . LEU A 1 91 ? 2.664 17.062 11.477 1 96.25 91 LEU A N 1
ATOM 726 C CA . LEU A 1 91 ? 3.672 16.016 11.547 1 96.25 91 LEU A CA 1
ATOM 727 C C . LEU A 1 91 ? 4.605 16.234 12.734 1 96.25 91 LEU A C 1
ATOM 729 O O . LEU A 1 91 ? 4.887 17.375 13.102 1 96.25 91 LEU A O 1
ATOM 733 N N . TRP A 1 92 ? 5.121 15.18 13.266 1 93.06 92 TRP A N 1
ATOM 734 C CA . TRP A 1 92 ? 6.066 15.281 14.375 1 93.06 92 TRP A CA 1
ATOM 735 C C . TRP A 1 92 ? 7.379 15.898 13.914 1 93.06 92 TRP A C 1
ATOM 737 O O . TRP A 1 92 ? 7.898 15.555 12.852 1 93.06 92 TRP A O 1
ATOM 747 N N . LEU A 1 93 ? 7.852 16.844 14.617 1 94.75 93 LEU A N 1
ATOM 748 C CA . LEU A 1 93 ? 9.188 17.406 14.477 1 94.75 93 LEU A CA 1
ATOM 749 C C . LEU A 1 93 ? 9.875 17.5 15.836 1 94.75 93 LEU A C 1
ATOM 751 O O . LEU A 1 93 ? 9.609 18.438 16.609 1 94.75 93 LEU A O 1
ATOM 755 N N . SER A 1 94 ? 10.797 16.656 16.094 1 90.25 94 SER A N 1
ATOM 756 C CA . SER A 1 94 ? 11.445 16.562 17.406 1 90.25 94 SER A CA 1
ATOM 757 C C . SER A 1 94 ? 12.203 17.844 17.734 1 90.25 94 SER A C 1
ATOM 759 O O . SER A 1 94 ? 12.312 18.234 18.906 1 90.25 94 SER A O 1
ATOM 761 N N . GLY A 1 95 ? 12.695 18.531 16.797 1 91.38 95 GLY A N 1
ATOM 762 C CA . GLY A 1 95 ? 13.516 19.719 17 1 91.38 95 GLY A CA 1
ATOM 763 C C . GLY A 1 95 ? 12.711 20.969 17.297 1 91.38 95 GLY A C 1
ATOM 764 O O . GLY A 1 95 ? 13.273 22.031 17.562 1 91.38 95 GLY A O 1
ATOM 765 N N . SER A 1 96 ? 11.406 20.859 17.344 1 95.62 96 SER A N 1
ATOM 766 C CA . SER A 1 96 ? 10.578 22.031 17.594 1 95.62 96 SER A CA 1
ATOM 767 C C . SER A 1 96 ? 10.75 22.516 19.031 1 95.62 96 SER A C 1
ATOM 769 O O . SER A 1 96 ? 10.859 21.719 19.969 1 95.62 96 SER A O 1
ATOM 771 N N . LYS A 1 97 ? 10.875 23.828 19.219 1 95.69 97 LYS A N 1
ATOM 772 C CA . LYS A 1 97 ? 10.93 24.5 20.516 1 95.69 97 LYS A CA 1
ATOM 773 C C . LYS A 1 97 ? 9.922 25.641 20.578 1 95.69 97 LYS A C 1
ATOM 775 O O . LYS A 1 97 ? 9.742 26.375 19.609 1 95.69 97 LYS A O 1
ATOM 780 N N . TYR A 1 98 ? 9.344 25.703 21.703 1 96.31 98 TYR A N 1
ATOM 781 C CA . TYR A 1 98 ? 8.273 26.672 21.906 1 96.31 98 TYR A CA 1
ATOM 782 C C . TYR A 1 98 ? 8.578 27.594 23.094 1 96.31 98 TYR A C 1
ATOM 784 O O . TYR A 1 98 ? 9.344 27.219 23.984 1 96.31 98 TYR A O 1
ATOM 792 N N . PRO A 1 99 ? 8.031 28.781 23.094 1 95.25 99 PRO A N 1
ATOM 793 C CA . PRO A 1 99 ? 8.125 29.609 24.297 1 95.25 99 PRO A CA 1
ATOM 794 C C . PRO A 1 99 ? 7.336 29.016 25.469 1 95.25 99 PRO A C 1
ATOM 796 O O . PRO A 1 99 ? 6.562 28.078 25.297 1 95.25 99 PRO A O 1
ATOM 799 N N . ASP A 1 100 ? 7.578 29.609 26.625 1 94.38 100 ASP A N 1
ATOM 800 C CA . ASP A 1 100 ? 6.828 29.219 27.812 1 94.38 100 ASP A CA 1
ATOM 801 C C . ASP A 1 100 ? 5.352 29.594 27.672 1 94.38 100 ASP A C 1
ATOM 803 O O . ASP A 1 100 ? 5.008 30.547 26.984 1 94.38 100 ASP A O 1
ATOM 807 N N . LYS A 1 101 ? 4.559 28.859 28.359 1 95 101 LYS A N 1
ATOM 808 C CA . LYS A 1 101 ? 3.117 29.094 28.328 1 95 101 LYS A CA 1
ATOM 809 C C . LYS A 1 101 ? 2.777 30.547 28.641 1 95 101 LYS A C 1
ATOM 811 O O . LYS A 1 101 ? 1.904 31.125 28 1 95 101 LYS A O 1
ATOM 816 N N . LYS A 1 102 ? 3.477 31.156 29.578 1 96.19 102 LYS A N 1
ATOM 817 C CA . LYS A 1 102 ? 3.188 32.5 30.016 1 96.19 102 LYS A CA 1
ATOM 818 C C . LYS A 1 102 ? 3.455 33.531 28.891 1 96.19 102 LYS A C 1
ATOM 820 O O . LYS A 1 102 ? 2.93 34.625 28.922 1 96.19 102 LYS A O 1
ATOM 825 N N . ASP A 1 103 ? 4.277 33.125 27.891 1 95.12 103 ASP A N 1
ATOM 826 C CA . ASP A 1 103 ? 4.684 34.031 26.812 1 95.12 103 ASP A CA 1
ATOM 827 C C . ASP A 1 103 ? 3.977 33.656 25.5 1 95.12 103 ASP A C 1
ATOM 829 O O . ASP A 1 103 ? 4.363 34.125 24.438 1 95.12 103 ASP A O 1
ATOM 833 N N . ALA A 1 104 ? 2.955 32.781 25.594 1 95.69 104 ALA A N 1
ATOM 834 C CA . ALA A 1 104 ? 2.303 32.312 24.391 1 95.69 104 ALA A CA 1
ATOM 835 C C . ALA A 1 104 ? 0.796 32.531 24.438 1 95.69 104 ALA A C 1
ATOM 837 O O . ALA A 1 104 ? 0.244 32.812 25.516 1 95.69 104 ALA A O 1
ATOM 838 N N . ASP A 1 105 ? 0.202 32.469 23.297 1 95.88 105 ASP A N 1
ATOM 839 C CA . ASP A 1 105 ? -1.226 32.75 23.172 1 95.88 105 ASP A CA 1
ATOM 840 C C . ASP A 1 105 ? -2.033 31.453 23.141 1 95.88 105 ASP A C 1
ATOM 842 O O . ASP A 1 105 ? -3.119 31.375 23.719 1 95.88 105 ASP A O 1
ATOM 846 N N . TYR A 1 106 ? -1.574 30.453 22.453 1 95.75 106 TYR A N 1
ATOM 847 C CA . TYR A 1 106 ? -2.303 29.219 22.234 1 95.75 106 TYR A CA 1
ATOM 848 C C . TYR A 1 106 ? -1.408 28 22.5 1 95.75 106 TYR A C 1
ATOM 850 O O . TYR A 1 106 ? -0.196 28.062 22.281 1 95.75 106 TYR A O 1
ATOM 858 N N . ASN A 1 107 ? -2.033 26.938 23.047 1 95.19 107 ASN A N 1
ATOM 859 C CA . ASN A 1 107 ? -1.36 25.641 22.938 1 95.19 107 ASN A CA 1
ATOM 860 C C . ASN A 1 107 ? -1.223 25.203 21.469 1 95.19 107 ASN A C 1
ATOM 862 O O . ASN A 1 107 ? -2.145 25.375 20.672 1 95.19 107 ASN A O 1
ATOM 866 N N . ILE A 1 108 ? -0.133 24.625 21.141 1 96.38 108 ILE A N 1
ATOM 867 C CA . ILE A 1 108 ? 0.177 24.266 19.766 1 96.38 108 ILE A CA 1
ATOM 868 C C . ILE A 1 108 ? -0.906 23.328 19.219 1 96.38 108 ILE A C 1
ATOM 870 O O . ILE A 1 108 ? -1.19 23.344 18.016 1 96.38 108 ILE A O 1
ATOM 874 N N . THR A 1 109 ? -1.616 22.547 20.016 1 94.62 109 THR A N 1
ATOM 875 C CA . THR A 1 109 ? -2.652 21.609 19.594 1 94.62 109 THR A CA 1
ATOM 876 C C . THR A 1 109 ? -3.873 22.359 19.062 1 94.62 109 THR A C 1
ATOM 878 O O . THR A 1 109 ? -4.742 21.766 18.422 1 94.62 109 THR A O 1
ATOM 881 N N . MET A 1 110 ? -3.914 23.672 19.266 1 96.31 110 MET A N 1
ATOM 882 C CA . MET A 1 110 ? -5.066 24.469 18.844 1 96.31 110 MET A CA 1
ATOM 883 C C . MET A 1 110 ? -4.84 25.078 17.469 1 96.31 110 MET A C 1
ATOM 885 O O . MET A 1 110 ? -5.773 25.594 16.844 1 96.31 110 MET A O 1
ATOM 889 N N . LEU A 1 111 ? -3.639 25.031 17 1 97.81 111 LEU A N 1
ATOM 890 C CA . LEU A 1 111 ? -3.346 25.672 15.727 1 97.81 111 LEU A CA 1
ATOM 891 C C . LEU A 1 111 ? -4.188 25.062 14.609 1 97.81 111 LEU A C 1
ATOM 893 O O . LEU A 1 111 ? -4.844 25.797 13.859 1 97.81 111 LEU A O 1
ATOM 897 N N . LEU A 1 112 ? -4.242 23.766 14.547 1 98.44 112 LEU A N 1
ATOM 898 C CA . LEU A 1 112 ? -4.922 23.078 13.461 1 98.44 112 LEU A CA 1
ATOM 899 C C . LEU A 1 112 ? -6.422 23.359 13.492 1 98.44 112 LEU A C 1
ATOM 901 O O . LEU A 1 112 ? -6.988 23.844 12.516 1 98.44 112 LEU A O 1
ATOM 905 N N . PRO A 1 113 ? -7.098 23.141 14.625 1 98.44 113 PRO A N 1
ATOM 906 C CA . PRO A 1 113 ? -8.531 23.422 14.602 1 98.44 113 PRO A CA 1
ATOM 907 C C . PRO A 1 113 ? -8.836 24.906 14.398 1 98.44 113 PRO A C 1
ATOM 909 O O . PRO A 1 113 ? -9.859 25.266 13.805 1 98.44 113 PRO A O 1
ATOM 912 N N . TYR A 1 114 ? -7.977 25.781 14.859 1 98.62 114 TYR A N 1
ATOM 913 C CA . TYR A 1 114 ? -8.234 27.203 14.625 1 98.62 114 TYR A CA 1
ATOM 914 C C . TYR A 1 114 ? -8.133 27.531 13.133 1 98.62 114 TYR A C 1
ATOM 916 O O . TYR A 1 114 ? -9.016 28.188 12.578 1 98.62 114 TYR A O 1
ATOM 924 N N . VAL A 1 115 ? -7.039 27.125 12.523 1 98.88 115 VAL A N 1
ATOM 925 C CA . VAL A 1 115 ? -6.832 27.422 11.109 1 98.88 115 VAL A CA 1
ATOM 926 C C . VAL A 1 115 ? -7.977 26.844 10.281 1 98.88 115 VAL A C 1
ATOM 928 O O . VAL A 1 115 ? -8.555 27.547 9.445 1 98.88 115 VAL A O 1
ATOM 931 N N . LEU A 1 116 ? -8.375 25.609 10.531 1 98.88 116 LEU A N 1
ATOM 932 C CA . LEU A 1 116 ? -9.453 24.969 9.773 1 98.88 116 LEU A CA 1
ATOM 933 C C . LEU A 1 116 ? -10.789 25.641 10.07 1 98.88 116 LEU A C 1
ATOM 935 O O . LEU A 1 116 ? -11.641 25.75 9.18 1 98.88 116 LEU A O 1
ATOM 939 N N . GLY A 1 117 ? -10.969 26.141 11.25 1 98.81 117 GLY A N 1
ATOM 940 C CA . GLY A 1 117 ? -12.266 26.641 11.68 1 98.81 117 GLY A CA 1
ATOM 941 C C . GLY A 1 117 ? -12.43 28.141 11.453 1 98.81 117 GLY A C 1
ATOM 942 O O . GLY A 1 117 ? -13.539 28.656 11.531 1 98.81 117 GLY A O 1
ATOM 943 N N . ASN A 1 118 ? -11.273 28.844 11.125 1 98.81 118 ASN A N 1
ATOM 944 C CA . ASN A 1 118 ? -11.391 30.297 11.133 1 98.81 118 ASN A CA 1
ATOM 945 C C . ASN A 1 118 ? -10.625 30.938 9.977 1 98.81 118 ASN A C 1
ATOM 947 O O . ASN A 1 118 ? -10.5 32.156 9.891 1 98.81 118 ASN A O 1
ATOM 951 N N . THR A 1 119 ? -10.039 30.188 9.094 1 98.81 119 THR A N 1
ATOM 952 C CA . THR A 1 119 ? -9.414 30.688 7.875 1 98.81 119 THR A CA 1
ATOM 953 C C . THR A 1 119 ? -9.859 29.875 6.66 1 98.81 119 THR A C 1
ATOM 955 O O . THR A 1 119 ? -10.367 28.766 6.805 1 98.81 119 THR A O 1
ATOM 958 N N . THR A 1 120 ? -9.727 30.469 5.473 1 98.62 120 THR A N 1
ATOM 959 C CA . THR A 1 120 ? -10.211 29.812 4.27 1 98.62 120 THR A CA 1
ATOM 960 C C . THR A 1 120 ? -9.086 29.641 3.246 1 98.62 120 THR A C 1
ATOM 962 O O . THR A 1 120 ? -9.227 28.906 2.273 1 98.62 120 THR A O 1
ATOM 965 N N . THR A 1 121 ? -7.973 3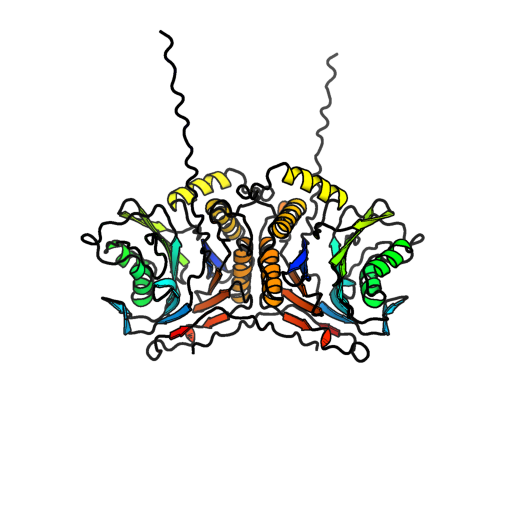0.375 3.541 1 98.62 121 THR A N 1
ATOM 966 C CA . THR A 1 121 ? -6.844 30.328 2.617 1 98.62 121 THR A CA 1
ATOM 967 C C . THR A 1 121 ? -5.531 30.156 3.373 1 98.62 121 THR A C 1
ATOM 969 O O . THR A 1 121 ? -5.465 30.406 4.578 1 98.62 121 THR A O 1
ATOM 972 N N . VAL A 1 122 ? -4.523 29.812 2.611 1 98.88 122 VAL A N 1
ATOM 973 C CA . VAL A 1 122 ? -3.182 29.703 3.18 1 98.88 122 VAL A CA 1
ATOM 974 C C . VAL A 1 122 ? -2.723 31.062 3.682 1 98.88 122 VAL A C 1
ATOM 976 O O . VAL A 1 122 ? -2.117 31.172 4.75 1 98.88 122 VAL A O 1
ATOM 979 N N . ALA A 1 123 ? -3.068 32.094 2.947 1 98.75 123 ALA A N 1
ATOM 980 C CA . ALA A 1 123 ? -2.664 33.438 3.334 1 98.75 123 ALA A CA 1
ATOM 981 C C . ALA A 1 123 ? -3.268 33.844 4.68 1 98.75 123 ALA A C 1
ATOM 983 O O . ALA A 1 123 ? -2.576 34.375 5.543 1 98.75 123 ALA A O 1
ATOM 984 N N . GLN A 1 124 ? -4.531 33.562 4.867 1 98.81 124 GLN A N 1
ATOM 985 C CA . GLN A 1 124 ? -5.191 33.875 6.129 1 98.81 124 GLN A CA 1
ATOM 986 C C . GLN A 1 124 ? -4.598 33.062 7.277 1 98.81 124 GLN A C 1
ATOM 988 O O . GLN A 1 124 ? -4.418 33.594 8.383 1 98.81 124 GLN A O 1
ATOM 993 N N . ALA A 1 125 ? -4.332 31.812 7.031 1 98.88 125 ALA A N 1
ATOM 994 C CA . ALA A 1 125 ? -3.701 30.969 8.047 1 98.88 125 ALA A CA 1
ATOM 995 C C . ALA A 1 125 ? -2.352 31.531 8.469 1 98.88 125 ALA A C 1
ATOM 997 O O . ALA A 1 125 ? -2.062 31.641 9.664 1 98.88 125 ALA A O 1
ATOM 998 N N . VAL A 1 126 ? -1.571 31.922 7.484 1 98.81 126 VAL A N 1
ATOM 999 C CA . VAL A 1 126 ? -0.239 32.469 7.73 1 98.81 126 VAL A CA 1
ATOM 1000 C C . VAL A 1 126 ? -0.344 33.75 8.562 1 98.81 126 VAL A C 1
ATOM 1002 O O . VAL A 1 126 ? 0.441 33.938 9.484 1 98.81 126 VAL A O 1
ATOM 1005 N N . GLU A 1 127 ? -1.274 34.562 8.25 1 98.69 127 GLU A N 1
ATOM 1006 C CA . GLU A 1 127 ? -1.474 35.812 8.992 1 98.69 127 GLU A CA 1
ATOM 1007 C C . GLU A 1 127 ? -1.771 35.531 10.461 1 98.69 127 GLU A C 1
ATOM 1009 O O . GLU A 1 127 ? -1.191 36.156 11.352 1 98.69 127 GLU A O 1
ATOM 1014 N N . PHE A 1 128 ? -2.627 34.625 10.695 1 98.5 128 PHE A N 1
ATOM 1015 C CA . PHE A 1 128 ? -2.955 34.25 12.062 1 98.5 128 PHE A CA 1
ATOM 1016 C C . PHE A 1 128 ? -1.718 33.75 12.797 1 98.5 128 PHE A C 1
ATOM 1018 O O . PHE A 1 128 ? -1.456 34.125 13.93 1 98.5 128 PHE A O 1
ATOM 1025 N N . ILE A 1 129 ? -0.946 32.844 12.141 1 98.69 129 ILE A N 1
ATOM 1026 C CA . ILE A 1 129 ? 0.188 32.156 12.758 1 98.69 129 ILE A CA 1
ATOM 1027 C C . ILE A 1 129 ? 1.28 33.188 13.086 1 98.69 129 ILE A C 1
ATOM 1029 O O . ILE A 1 129 ? 1.92 33.094 14.133 1 98.69 129 ILE A O 1
ATOM 1033 N N . LYS A 1 130 ? 1.434 34.188 12.234 1 97.94 130 LYS A N 1
ATOM 1034 C CA . LYS A 1 130 ? 2.451 35.219 12.445 1 97.94 130 LYS A CA 1
ATOM 1035 C C . LYS A 1 130 ? 2.086 36.125 13.625 1 97.94 130 LYS A C 1
ATOM 1037 O O . LYS A 1 130 ? 2.967 36.656 14.305 1 97.94 130 LYS A O 1
ATOM 1042 N N . LYS A 1 131 ? 0.85 36.219 13.883 1 97.5 131 LYS A N 1
ATOM 1043 C CA . LYS A 1 131 ? 0.369 37.156 14.891 1 97.5 131 LYS A CA 1
ATOM 1044 C C . LYS A 1 131 ? 0.35 36.531 16.281 1 97.5 131 LYS A C 1
ATOM 1046 O O . LYS A 1 131 ? 0.156 37.219 17.281 1 97.5 131 LYS A O 1
ATOM 1051 N N . HIS A 1 132 ? 0.564 35.25 16.344 1 97.31 132 HIS A N 1
ATOM 1052 C CA . HIS A 1 132 ? 0.384 34.562 17.625 1 97.31 132 HIS A CA 1
ATOM 1053 C C . HIS A 1 132 ? 1.587 33.688 17.969 1 97.31 132 HIS A C 1
ATOM 1055 O O . HIS A 1 132 ? 2.312 33.25 17.078 1 97.31 132 HIS A O 1
ATOM 1061 N N . LYS A 1 133 ? 1.751 33.5 19.281 1 97.06 133 LYS A N 1
ATOM 1062 C CA . LYS A 1 133 ? 2.77 32.594 19.812 1 97.06 133 LYS A CA 1
ATOM 1063 C C . LYS A 1 133 ? 2.139 31.328 20.359 1 97.06 133 LYS A C 1
ATOM 1065 O O . LYS A 1 133 ? 1.024 31.359 20.891 1 97.06 133 LYS A O 1
ATOM 1070 N N . PHE A 1 134 ? 2.846 30.219 20.219 1 97.06 134 PHE A N 1
ATOM 1071 C CA . PHE A 1 134 ? 2.318 28.922 20.594 1 97.06 134 PHE A CA 1
ATOM 1072 C C . PHE A 1 134 ? 3.225 28.25 21.625 1 97.06 134 PHE A C 1
ATOM 1074 O O . PHE A 1 134 ? 4.449 28.375 21.547 1 97.06 134 PHE A O 1
ATOM 1081 N N . TYR A 1 135 ? 2.646 27.547 22.609 1 95.56 135 TYR A N 1
ATOM 1082 C CA . TYR A 1 135 ? 3.385 26.734 23.562 1 95.56 135 TYR A CA 1
ATOM 1083 C C . TYR A 1 135 ? 2.967 25.266 23.469 1 95.56 135 TYR A C 1
ATOM 1085 O O . TYR A 1 135 ? 1.983 24.938 22.797 1 95.56 135 TYR A O 1
ATOM 1093 N N . THR A 1 136 ? 3.752 24.359 23.984 1 94.44 136 THR A N 1
ATOM 1094 C CA . THR A 1 136 ? 3.428 22.938 24 1 94.44 136 THR A CA 1
ATOM 1095 C C . THR A 1 136 ? 3.234 22.438 25.422 1 94.44 136 THR A C 1
ATOM 1097 O O . THR A 1 136 ? 3.5 23.156 26.391 1 94.44 136 THR A O 1
ATOM 1100 N N . SER A 1 137 ? 2.639 21.344 25.547 1 89.38 137 SER A N 1
ATOM 1101 C CA . SER A 1 137 ? 2.443 20.656 26.828 1 89.38 137 SER A CA 1
ATOM 1102 C C . SER A 1 137 ? 2.369 19.156 26.625 1 89.38 137 SER A C 1
ATOM 1104 O O . SER A 1 137 ? 2.279 18.672 25.5 1 89.38 137 SER A O 1
ATOM 1106 N N . VAL A 1 138 ? 2.646 18.453 27.703 1 84.38 138 VAL A N 1
ATOM 1107 C CA . VAL A 1 138 ? 2.389 17.016 27.703 1 84.38 138 VAL A CA 1
ATOM 1108 C C . VAL A 1 138 ? 0.885 16.766 27.75 1 84.38 138 VAL A C 1
ATOM 1110 O O . VAL A 1 138 ? 0.179 17.328 28.594 1 84.38 138 VAL A O 1
ATOM 1113 N N . LEU A 1 139 ? 0.484 16.078 26.812 1 79.25 139 LEU A N 1
ATOM 1114 C CA . LEU A 1 139 ? -0.922 15.688 26.781 1 79.25 139 LEU A CA 1
ATOM 1115 C C . LEU A 1 139 ? -1.08 14.188 27.016 1 79.25 139 LEU A C 1
ATOM 1117 O O . LEU A 1 139 ? -0.804 13.383 26.125 1 79.25 139 LEU A O 1
ATOM 1121 N N . PRO A 1 140 ? -1.585 13.867 28.109 1 73.62 140 PRO A N 1
ATOM 1122 C CA . PRO A 1 140 ? -1.698 12.445 28.469 1 73.62 140 PRO A CA 1
ATOM 1123 C C . PRO A 1 140 ? -2.521 11.656 27.453 1 73.62 140 PRO A C 1
ATOM 1125 O O . PRO A 1 140 ? -2.332 10.445 27.312 1 73.62 140 PRO A O 1
ATOM 1128 N N . GLU A 1 141 ? -3.41 12.375 26.797 1 68.5 141 GLU A N 1
ATOM 1129 C CA . GLU A 1 141 ? -4.266 11.719 25.812 1 68.5 141 GLU A CA 1
ATOM 1130 C C . GLU A 1 141 ? -3.453 11.234 24.609 1 68.5 141 GLU A C 1
ATOM 1132 O O . GLU A 1 141 ? -3.908 10.375 23.859 1 68.5 141 GLU A O 1
ATOM 1137 N N . ILE A 1 142 ? -2.314 11.734 24.422 1 67.62 142 ILE A N 1
ATOM 1138 C CA . ILE A 1 142 ? -1.469 11.406 23.281 1 67.62 142 ILE A CA 1
ATOM 1139 C C . ILE A 1 142 ? -0.229 10.648 23.75 1 67.62 142 ILE A C 1
ATOM 1141 O O . ILE A 1 142 ? 0.088 9.578 23.234 1 67.62 142 ILE A O 1
ATOM 1145 N N . SER A 1 143 ? 0.406 11.188 24.703 1 66.88 143 SER A N 1
ATOM 1146 C CA . SER A 1 143 ? 1.599 10.586 25.281 1 66.88 143 SER A CA 1
ATOM 1147 C C . SER A 1 143 ? 1.808 11.039 26.719 1 66.88 143 SER A C 1
ATOM 1149 O O . SER A 1 143 ? 1.674 12.227 27.031 1 66.88 143 SER A O 1
ATOM 1151 N N . ASP A 1 144 ? 2.09 10.094 27.531 1 66.19 144 ASP A N 1
ATOM 1152 C CA . ASP A 1 144 ? 2.324 10.445 28.922 1 66.19 144 ASP A CA 1
ATOM 1153 C C . ASP A 1 144 ? 3.752 10.945 29.141 1 66.19 144 ASP A C 1
ATOM 1155 O O . ASP A 1 144 ? 4.094 11.422 30.219 1 66.19 144 ASP A O 1
ATOM 1159 N N . LYS A 1 145 ? 4.508 10.945 28.141 1 68.56 145 LYS A N 1
ATOM 1160 C CA . LYS A 1 145 ? 5.93 11.109 28.438 1 68.56 145 LYS A CA 1
ATOM 1161 C C . LYS A 1 145 ? 6.539 12.234 27.609 1 68.56 145 LYS A C 1
ATOM 1163 O O . LYS A 1 145 ? 7.562 12.805 27.984 1 68.56 145 LYS A O 1
ATOM 1168 N N . VAL A 1 146 ? 5.777 12.555 26.547 1 74.38 146 VAL A N 1
ATOM 1169 C CA . VAL A 1 146 ? 6.492 13.477 25.656 1 74.38 146 VAL A CA 1
ATOM 1170 C C . VAL A 1 146 ? 5.582 14.641 25.281 1 74.38 146 VAL A C 1
ATOM 1172 O O . VAL A 1 146 ? 4.383 14.453 25.062 1 74.38 146 VAL A O 1
ATOM 1175 N N . GLU A 1 147 ? 6.242 15.844 25.281 1 86.12 147 GLU A N 1
ATOM 1176 C CA . GLU A 1 147 ? 5.531 17.016 24.766 1 86.12 147 GLU A CA 1
ATOM 1177 C C . GLU A 1 147 ? 5.23 16.875 23.281 1 86.12 147 GLU A C 1
ATOM 1179 O O . GLU A 1 147 ? 5.988 16.234 22.547 1 86.12 147 GLU A O 1
ATOM 1184 N N . ILE A 1 148 ? 4.199 17.484 22.906 1 88.62 148 ILE A N 1
ATOM 1185 C CA . ILE A 1 148 ? 3.818 17.484 21.484 1 88.62 148 ILE A CA 1
ATOM 1186 C C . ILE A 1 148 ? 4.684 18.469 20.719 1 88.62 148 ILE A C 1
ATOM 1188 O O . ILE A 1 148 ? 4.629 19.672 20.953 1 88.62 148 ILE A O 1
ATOM 1192 N N . THR A 1 149 ? 5.539 17.969 19.891 1 93.06 149 THR A N 1
ATOM 1193 C CA . THR A 1 149 ? 6.379 18.797 19.031 1 93.06 149 THR A CA 1
ATOM 1194 C C . THR A 1 149 ? 6.098 18.5 17.562 1 93.06 149 THR A C 1
ATOM 1196 O O . THR A 1 149 ? 6.348 17.391 17.078 1 93.06 149 THR A O 1
ATOM 1199 N N . VAL A 1 150 ? 5.504 19.516 16.906 1 95.56 150 VAL A N 1
ATOM 1200 C CA . VAL A 1 150 ? 5.016 19.25 15.547 1 95.56 150 VAL A CA 1
ATOM 1201 C C . VAL A 1 150 ? 5.383 20.422 14.633 1 95.56 150 VAL A C 1
ATOM 1203 O O . VAL A 1 150 ? 5.801 21.484 15.109 1 95.56 150 VAL A O 1
ATOM 1206 N N . HIS A 1 151 ? 5.41 20.203 13.398 1 97.88 151 HIS A N 1
ATOM 1207 C CA . HIS A 1 151 ? 5.309 21.188 12.328 1 97.88 151 HIS A CA 1
ATOM 1208 C C . HIS A 1 151 ? 4.129 20.891 11.414 1 97.88 151 HIS A C 1
ATOM 1210 O O . HIS A 1 151 ? 3.461 19.875 11.562 1 97.88 151 HIS A O 1
ATOM 1216 N N . PHE A 1 152 ? 3.777 21.875 10.539 1 98.75 152 PHE A N 1
ATOM 1217 C CA . PHE A 1 152 ? 2.514 21.766 9.812 1 98.75 152 PHE A CA 1
ATOM 1218 C C . PHE A 1 152 ? 2.732 21.953 8.32 1 98.75 152 PHE A C 1
ATOM 1220 O O . PHE A 1 152 ? 3.568 22.766 7.902 1 98.75 152 PHE A O 1
ATOM 1227 N N . ALA A 1 153 ? 2.008 21.172 7.543 1 98.88 153 ALA A N 1
ATOM 1228 C CA . ALA A 1 153 ? 1.761 21.484 6.137 1 98.88 153 ALA A CA 1
ATOM 1229 C C . ALA A 1 153 ? 0.366 22.062 5.938 1 98.88 153 ALA A C 1
ATOM 1231 O O . ALA A 1 153 ? -0.626 21.5 6.395 1 98.88 153 ALA A O 1
ATOM 1232 N N . ILE A 1 154 ? 0.274 23.266 5.328 1 98.94 154 ILE A N 1
ATOM 1233 C CA . ILE A 1 154 ? -0.992 23.938 5.047 1 98.94 154 ILE A CA 1
ATOM 1234 C C . ILE A 1 154 ? -1.123 24.188 3.547 1 98.94 154 ILE A C 1
ATOM 1236 O O . ILE A 1 154 ? -0.219 24.75 2.924 1 98.94 154 ILE A O 1
ATOM 1240 N N . SER A 1 155 ? -2.199 23.703 2.994 1 98.81 155 SER A N 1
ATOM 1241 C CA . SER A 1 155 ? -2.393 23.828 1.553 1 98.81 155 SER A CA 1
ATOM 1242 C C . SER A 1 155 ? -3.852 24.125 1.214 1 98.81 155 SER A C 1
ATOM 1244 O O . SER A 1 155 ? -4.75 23.797 1.99 1 98.81 155 SER A O 1
ATOM 1246 N N . ASP A 1 156 ? -4.055 24.797 0.071 1 98.38 156 ASP A N 1
ATOM 1247 C CA . ASP A 1 156 ? -5.414 25.078 -0.369 1 98.38 156 ASP A CA 1
ATOM 1248 C C . ASP A 1 156 ? -5.625 24.656 -1.819 1 98.38 156 ASP A C 1
ATOM 1250 O O . ASP A 1 156 ? -4.711 24.125 -2.455 1 98.38 156 ASP A O 1
ATOM 1254 N N . ALA A 1 157 ? -6.82 24.812 -2.334 1 97.38 157 ALA A N 1
ATOM 1255 C CA . ALA A 1 157 ? -7.219 24.25 -3.625 1 97.38 157 ALA A CA 1
ATOM 1256 C C . ALA A 1 157 ? -6.617 25.062 -4.773 1 97.38 157 ALA A C 1
ATOM 1258 O O . ALA A 1 157 ? -6.648 24.625 -5.93 1 97.38 157 ALA A O 1
ATOM 1259 N N . GLN A 1 158 ? -5.992 26.172 -4.449 1 96.75 158 GLN A N 1
ATOM 1260 C CA . GLN A 1 158 ? -5.379 27 -5.484 1 96.75 158 GLN A CA 1
ATOM 1261 C C . GLN A 1 158 ? -3.914 26.625 -5.688 1 96.75 158 GLN A C 1
ATOM 1263 O O . GLN A 1 158 ? -3.254 27.141 -6.59 1 96.75 158 GLN A O 1
ATOM 1268 N N . GLY A 1 159 ? -3.414 25.75 -4.832 1 96.25 159 GLY A N 1
ATOM 1269 C CA . GLY A 1 159 ? -2.049 25.281 -5.004 1 96.25 159 GLY A CA 1
ATOM 1270 C C . GLY A 1 159 ? -1.067 25.938 -4.051 1 96.25 159 GLY A C 1
ATOM 1271 O O . GLY A 1 159 ? 0.116 25.578 -4.039 1 96.25 159 GLY A O 1
ATOM 1272 N N . ASN A 1 160 ? -1.588 26.906 -3.262 1 98.44 160 ASN A N 1
ATOM 1273 C CA . ASN A 1 160 ? -0.723 27.469 -2.229 1 98.44 160 ASN A CA 1
ATOM 1274 C C . ASN A 1 160 ? -0.405 26.438 -1.146 1 98.44 160 ASN A C 1
ATOM 1276 O O . ASN A 1 160 ? -1.271 25.656 -0.753 1 98.44 160 ASN A O 1
ATOM 1280 N N . SER A 1 161 ? 0.851 26.406 -0.749 1 98.75 161 SER A N 1
ATOM 1281 C CA . SER A 1 161 ? 1.294 25.453 0.265 1 98.75 161 SER A CA 1
ATOM 1282 C C . SER A 1 161 ? 2.459 26.016 1.075 1 98.75 161 SER A C 1
ATOM 1284 O O . SER A 1 161 ? 3.412 26.547 0.511 1 98.75 161 SER A O 1
ATOM 1286 N N . VAL A 1 162 ? 2.352 25.875 2.369 1 98.88 162 VAL A N 1
ATOM 1287 C CA . VAL A 1 162 ? 3.434 26.328 3.236 1 98.88 162 VAL A CA 1
ATOM 1288 C C . VAL A 1 162 ? 3.75 25.266 4.277 1 98.88 162 VAL A C 1
ATOM 1290 O O . VAL A 1 162 ? 2.914 24.406 4.566 1 98.88 162 VAL A O 1
ATOM 1293 N N . VAL A 1 163 ? 4.938 25.266 4.742 1 98.88 163 VAL A N 1
ATOM 1294 C CA . VAL A 1 163 ? 5.379 24.531 5.926 1 98.88 163 VAL A CA 1
ATOM 1295 C C . VAL A 1 163 ? 5.578 25.5 7.086 1 98.88 163 VAL A C 1
ATOM 1297 O O . VAL A 1 163 ? 6.203 26.562 6.926 1 98.88 163 VAL A O 1
ATOM 1300 N N . VAL A 1 164 ? 5.004 25.25 8.211 1 98.81 164 VAL A N 1
ATOM 1301 C CA . VAL A 1 164 ? 5.137 26.078 9.406 1 98.81 164 VAL A CA 1
ATOM 1302 C C . VAL A 1 164 ? 5.906 25.297 10.477 1 98.81 164 VAL A C 1
ATOM 1304 O O . VAL A 1 164 ? 5.5 24.203 10.875 1 98.81 164 VAL A O 1
ATOM 1307 N N . GLU A 1 165 ? 6.977 25.844 10.969 1 98.56 165 GLU A N 1
ATOM 1308 C CA . GLU A 1 165 ? 7.812 25.219 11.992 1 98.56 165 GLU A CA 1
ATOM 1309 C C . GLU A 1 165 ? 8.086 26.172 13.141 1 98.56 165 GLU A C 1
ATOM 1311 O O . GLU A 1 165 ? 7.926 27.391 13 1 98.56 165 GLU A O 1
ATOM 1316 N N . PHE A 1 166 ? 8.367 25.609 14.242 1 97.62 166 PHE A N 1
ATOM 1317 C CA . PHE A 1 166 ? 8.719 26.359 15.453 1 97.62 166 PHE A CA 1
ATOM 1318 C C . PHE A 1 166 ? 10.117 25.969 15.922 1 97.62 166 PHE A C 1
ATOM 1320 O O . PHE A 1 166 ? 10.289 24.969 16.609 1 97.62 166 PHE A O 1
ATOM 1327 N N . ILE A 1 167 ? 11.039 26.828 15.578 1 95.19 167 ILE A N 1
ATOM 1328 C CA . ILE A 1 167 ? 12.445 26.531 15.789 1 95.19 167 ILE A CA 1
ATOM 1329 C C . ILE A 1 167 ? 13.055 27.547 16.734 1 95.19 167 ILE A C 1
ATOM 1331 O O . ILE A 1 167 ? 13.047 28.75 16.469 1 95.19 167 ILE A O 1
ATOM 1335 N N . ASN A 1 168 ? 13.625 27.031 17.875 1 91.94 168 ASN A N 1
ATOM 1336 C CA . ASN A 1 168 ? 14.258 27.891 18.875 1 91.94 168 ASN A CA 1
ATOM 1337 C C . ASN A 1 168 ? 13.312 29 19.344 1 91.94 168 ASN A C 1
ATOM 1339 O O . ASN A 1 168 ? 13.695 30.172 19.391 1 91.94 168 ASN A O 1
ATOM 1343 N N . GLY A 1 169 ? 12.078 28.672 19.438 1 90.44 169 GLY A N 1
ATOM 1344 C CA . GLY A 1 169 ? 11.086 29.578 19.984 1 90.44 169 GLY A CA 1
ATOM 1345 C C . GLY A 1 169 ? 10.523 30.547 18.938 1 90.44 169 GLY A C 1
ATOM 1346 O O . GLY A 1 169 ? 9.719 31.422 19.281 1 90.44 169 GLY A O 1
ATOM 1347 N N . LYS A 1 170 ? 10.953 30.375 17.719 1 94 170 LYS A N 1
ATOM 1348 C CA . LYS A 1 170 ? 10.492 31.266 16.656 1 94 170 LYS A CA 1
ATOM 1349 C C . LYS A 1 170 ? 9.688 30.5 15.617 1 94 170 LYS A C 1
ATOM 1351 O O . LYS A 1 170 ? 10.023 29.375 15.273 1 94 170 LYS A O 1
ATOM 1356 N N . THR A 1 171 ? 8.664 31.25 15.141 1 97.25 171 THR A N 1
ATOM 1357 C CA . THR A 1 171 ? 7.871 30.688 14.047 1 97.25 171 THR A CA 1
ATOM 1358 C C . THR A 1 171 ? 8.578 30.891 12.711 1 97.25 171 THR A C 1
ATOM 1360 O O . THR A 1 171 ? 9.023 31.984 12.391 1 97.25 171 THR A O 1
ATOM 1363 N N . LYS A 1 172 ? 8.789 29.797 12 1 97.88 172 LYS A N 1
ATOM 1364 C CA . LYS A 1 172 ? 9.328 29.828 10.648 1 97.88 172 LYS A CA 1
ATOM 1365 C C . LYS A 1 172 ? 8.297 29.328 9.641 1 97.88 172 LYS A C 1
ATOM 1367 O O . LYS A 1 172 ? 7.672 28.281 9.844 1 97.88 172 LYS A O 1
ATOM 1372 N N . ILE A 1 173 ? 8.086 30.125 8.578 1 98.56 173 ILE A N 1
ATOM 1373 C CA . ILE A 1 173 ? 7.141 29.75 7.535 1 98.56 173 ILE A CA 1
ATOM 1374 C C . ILE A 1 173 ? 7.863 29.656 6.191 1 98.56 173 ILE A C 1
ATOM 1376 O O . ILE A 1 173 ? 8.555 30.594 5.793 1 98.56 173 ILE A O 1
ATOM 1380 N N . TYR A 1 174 ? 7.754 28.547 5.52 1 98.12 174 TYR A N 1
ATOM 1381 C CA . TYR A 1 174 ? 8.383 28.312 4.223 1 98.12 174 TYR A CA 1
ATOM 1382 C C . TYR A 1 174 ? 7.332 28.125 3.135 1 98.12 174 TYR A C 1
ATOM 1384 O O . TYR A 1 174 ? 6.301 27.484 3.357 1 98.12 174 TYR A O 1
ATOM 1392 N N . ASP A 1 175 ? 7.602 28.75 2 1 97.81 175 ASP A N 1
ATOM 1393 C CA . ASP A 1 175 ? 6.84 28.328 0.826 1 97.81 175 ASP A CA 1
ATOM 1394 C C . ASP A 1 175 ? 7.18 26.891 0.433 1 97.81 175 ASP A C 1
ATOM 1396 O O . ASP A 1 175 ? 8.336 26.578 0.162 1 97.81 175 ASP A O 1
ATOM 1400 N N . ASN A 1 176 ? 6.199 26.047 0.409 1 97.94 176 ASN A N 1
ATOM 1401 C CA . ASN A 1 176 ? 6.441 24.656 0.052 1 97.94 176 ASN A CA 1
ATOM 1402 C C . ASN A 1 176 ? 6.285 24.422 -1.449 1 97.94 176 ASN A C 1
ATOM 1404 O O . ASN A 1 176 ? 5.324 23.781 -1.888 1 97.94 176 ASN A O 1
ATOM 1408 N N . LYS A 1 177 ? 7.281 24.766 -2.191 1 94.5 177 LYS A N 1
ATOM 1409 C CA . LYS A 1 177 ? 7.242 24.672 -3.648 1 94.5 177 LYS A CA 1
ATOM 1410 C C . LYS A 1 177 ? 7.355 23.234 -4.121 1 94.5 177 LYS A C 1
ATOM 1412 O O . LYS A 1 177 ? 6.754 22.859 -5.129 1 94.5 177 LYS A O 1
ATOM 1417 N N . ILE A 1 178 ? 8.07 22.438 -3.395 1 92.75 178 ILE A N 1
ATOM 1418 C CA . ILE A 1 178 ? 8.273 21.062 -3.818 1 92.75 178 ILE A CA 1
ATOM 1419 C C . ILE A 1 178 ? 7.102 20.203 -3.365 1 92.75 178 ILE A C 1
ATOM 1421 O O . ILE A 1 178 ? 6.949 19.062 -3.818 1 92.75 178 ILE A O 1
ATOM 1425 N N . LYS A 1 179 ? 6.301 20.672 -2.387 1 97.19 179 LYS A N 1
ATOM 1426 C CA . LYS A 1 179 ? 5.051 20.078 -1.928 1 97.19 179 LYS A CA 1
ATOM 1427 C C . LYS A 1 179 ? 5.297 18.719 -1.271 1 97.19 179 LYS A C 1
ATOM 1429 O O . LYS A 1 179 ? 4.582 17.75 -1.538 1 97.19 179 LYS A O 1
ATOM 1434 N N . VAL A 1 180 ? 6.324 18.672 -0.467 1 96.75 180 VAL A N 1
ATOM 1435 C CA . VAL A 1 180 ? 6.652 17.484 0.316 1 96.75 180 VAL A CA 1
ATOM 1436 C C . VAL A 1 180 ? 7.059 17.891 1.729 1 96.75 180 VAL A C 1
ATOM 1438 O O . VAL A 1 180 ? 7.645 18.953 1.93 1 96.75 180 VAL A O 1
ATOM 1441 N N . LEU A 1 181 ? 6.684 17.078 2.682 1 98 181 LEU A N 1
ATOM 1442 C CA . LEU A 1 181 ? 7.094 17.25 4.07 1 98 181 LEU A CA 1
ATOM 1443 C C . LEU A 1 181 ? 7.176 15.906 4.785 1 98 181 LEU A C 1
ATOM 1445 O O . LEU A 1 181 ? 6.297 15.055 4.621 1 98 181 LEU A O 1
ATOM 1449 N N . THR A 1 182 ? 8.234 15.695 5.484 1 95.19 182 THR A N 1
ATOM 1450 C CA . THR A 1 182 ? 8.359 14.562 6.395 1 95.19 182 THR A CA 1
ATOM 1451 C C . THR A 1 182 ? 8.734 15.039 7.797 1 95.19 182 THR A C 1
ATOM 1453 O O . THR A 1 182 ? 8.477 16.188 8.156 1 95.19 182 THR A O 1
ATOM 1456 N N . ASN A 1 183 ? 9.234 14.195 8.633 1 93.31 183 ASN A N 1
ATOM 1457 C CA . ASN A 1 183 ? 9.508 14.57 10.016 1 93.31 183 ASN A CA 1
ATOM 1458 C C . ASN A 1 183 ? 10.867 15.25 10.156 1 93.31 183 ASN A C 1
ATOM 1460 O O . ASN A 1 183 ? 11.094 16.312 9.586 1 93.31 183 ASN A O 1
ATOM 1464 N N . ASP A 1 184 ? 11.781 14.766 10.891 1 91.19 184 ASP A N 1
ATOM 1465 C CA . ASP A 1 184 ? 13.094 15.367 11.094 1 91.19 184 ASP A CA 1
ATOM 1466 C C . ASP A 1 184 ? 13.984 15.164 9.875 1 91.19 184 ASP A C 1
ATOM 1468 O O . ASP A 1 184 ? 13.891 14.141 9.188 1 91.19 184 ASP A O 1
ATOM 1472 N N . PRO A 1 185 ? 14.82 16.094 9.641 1 92.31 185 PRO A N 1
ATOM 1473 C CA . PRO A 1 185 ? 15.109 17.359 10.336 1 92.31 185 PRO A CA 1
ATOM 1474 C C . PRO A 1 185 ? 14.203 18.5 9.883 1 92.31 185 PRO A C 1
ATOM 1476 O O . PRO A 1 185 ? 13.203 18.266 9.203 1 92.31 185 PRO A O 1
ATOM 1479 N N . ALA A 1 186 ? 14.555 19.688 10.32 1 95.56 186 ALA A N 1
ATOM 1480 C CA . ALA A 1 186 ? 13.766 20.859 9.938 1 95.56 186 ALA A CA 1
ATOM 1481 C C . ALA A 1 186 ? 13.742 21.031 8.422 1 95.56 186 ALA A C 1
ATOM 1483 O O . ALA A 1 186 ? 14.617 20.531 7.719 1 95.56 186 ALA A O 1
ATOM 1484 N N . TYR A 1 187 ? 12.75 21.703 7.961 1 96.38 187 TYR A N 1
ATOM 1485 C CA . TYR A 1 187 ? 12.422 21.75 6.539 1 96.38 187 TYR A CA 1
ATOM 1486 C C . TYR A 1 187 ? 13.594 22.328 5.738 1 96.38 187 TYR A C 1
ATOM 1488 O O . TYR A 1 187 ? 13.891 21.828 4.645 1 96.38 187 TYR A O 1
ATOM 1496 N N . ASP A 1 188 ? 14.219 23.375 6.238 1 94.19 188 ASP A N 1
ATOM 1497 C CA . ASP A 1 188 ? 15.367 23.938 5.539 1 94.19 188 ASP A CA 1
ATOM 1498 C C . ASP A 1 188 ? 16.484 22.906 5.363 1 94.19 188 ASP A C 1
ATOM 1500 O O . ASP A 1 188 ? 17.141 22.875 4.324 1 94.19 188 ASP A O 1
ATOM 1504 N N . GLU A 1 189 ? 16.656 22.141 6.395 1 92.44 189 GLU A N 1
ATOM 1505 C CA . GLU A 1 189 ? 17.656 21.078 6.312 1 92.44 189 GLU A CA 1
ATOM 1506 C C . GLU A 1 189 ? 17.219 19.984 5.332 1 92.44 189 GLU A C 1
ATOM 1508 O O . GLU A 1 189 ? 18.047 19.422 4.625 1 92.44 189 GLU A O 1
ATOM 1513 N N . GLN A 1 190 ? 15.945 19.656 5.309 1 90.06 190 GLN A N 1
ATOM 1514 C CA . GLN A 1 190 ? 15.43 18.703 4.332 1 90.06 190 GLN A CA 1
ATOM 1515 C C . GLN A 1 190 ? 15.703 19.172 2.906 1 90.06 190 GLN A C 1
ATOM 1517 O O . GLN A 1 190 ? 16.125 18.375 2.055 1 90.06 190 GLN A O 1
ATOM 1522 N N . LEU A 1 191 ? 15.531 20.422 2.65 1 90.88 191 LEU A N 1
ATOM 1523 C CA . LEU A 1 191 ? 15.758 21 1.327 1 90.88 191 LEU A CA 1
ATOM 1524 C C . LEU A 1 191 ? 17.234 20.922 0.951 1 90.88 191 LEU A C 1
ATOM 1526 O O . LEU A 1 191 ? 17.578 20.656 -0.202 1 90.88 191 LEU A O 1
ATOM 1530 N N . LYS A 1 192 ? 18.078 21.156 1.935 1 87.75 192 LYS A N 1
ATOM 1531 C CA . LYS A 1 192 ? 19.516 21.062 1.681 1 87.75 192 LYS A CA 1
ATOM 1532 C C . LYS A 1 192 ? 19.922 19.641 1.317 1 87.75 192 LYS A C 1
ATOM 1534 O O . LYS A 1 192 ? 20.75 19.453 0.428 1 87.75 192 LYS A O 1
ATOM 1539 N N . LEU A 1 193 ? 19.312 18.766 2.021 1 79.31 193 LEU A N 1
ATOM 1540 C CA . LEU A 1 193 ? 19.641 17.359 1.787 1 79.31 193 LEU A CA 1
ATOM 1541 C C . LEU A 1 193 ? 19.156 16.922 0.412 1 79.31 193 LEU A C 1
ATOM 1543 O O . LEU A 1 193 ? 19.797 16.094 -0.239 1 79.31 193 LEU A O 1
ATOM 1547 N N . LEU A 1 194 ? 18.047 17.516 -0.02 1 77.81 194 LEU A N 1
ATOM 1548 C CA . LEU A 1 194 ? 17.516 17.203 -1.344 1 77.81 194 LEU A CA 1
ATOM 1549 C C . LEU A 1 194 ? 18.5 17.609 -2.434 1 77.81 194 LEU A C 1
ATOM 1551 O O . LEU A 1 194 ? 18.672 16.906 -3.43 1 77.81 194 LEU A O 1
ATOM 1555 N N . LYS A 1 195 ? 19.141 18.719 -2.232 1 73.25 195 LYS A N 1
ATOM 1556 C CA . LYS A 1 195 ? 20.109 19.203 -3.207 1 73.25 195 LYS A CA 1
ATOM 1557 C C . LYS A 1 195 ? 21.266 18.234 -3.375 1 73.25 195 LYS A C 1
ATOM 1559 O O . LYS A 1 195 ? 21.766 18.047 -4.48 1 73.25 195 LYS A O 1
ATOM 1564 N N . LYS A 1 196 ? 21.609 17.562 -2.35 1 65.81 196 LYS A N 1
ATOM 1565 C CA . LYS A 1 196 ? 22.656 16.562 -2.404 1 65.81 196 LYS A CA 1
ATOM 1566 C C . LYS A 1 196 ? 22.219 15.336 -3.199 1 65.81 196 LYS A C 1
ATOM 1568 O O . LYS A 1 196 ? 23.016 14.734 -3.922 1 65.81 196 LYS A O 1
ATOM 1573 N N . TYR A 1 197 ? 20.953 15.031 -3.043 1 62.41 197 TYR A N 1
ATOM 1574 C CA . TYR A 1 197 ? 20.391 13.906 -3.785 1 62.41 197 TYR A CA 1
ATOM 1575 C C . TYR A 1 197 ? 20.312 14.227 -5.273 1 62.41 197 TYR A C 1
ATOM 1577 O O . TYR A 1 197 ? 20.5 13.344 -6.113 1 62.41 197 TYR A O 1
ATOM 1585 N N . GLN A 1 198 ? 19.969 15.445 -5.559 1 58.53 198 GLN A N 1
ATOM 1586 C CA . GLN A 1 198 ? 19.891 15.883 -6.949 1 58.53 198 GLN A CA 1
ATOM 1587 C C . GLN A 1 198 ? 21.25 15.812 -7.637 1 58.53 198 GLN A C 1
ATOM 1589 O O . GLN A 1 198 ? 21.328 15.484 -8.82 1 58.53 198 GLN A O 1
ATOM 1594 N N . ASP A 1 199 ? 22.203 16.312 -6.906 1 52.16 199 ASP A N 1
ATOM 1595 C CA . ASP A 1 199 ? 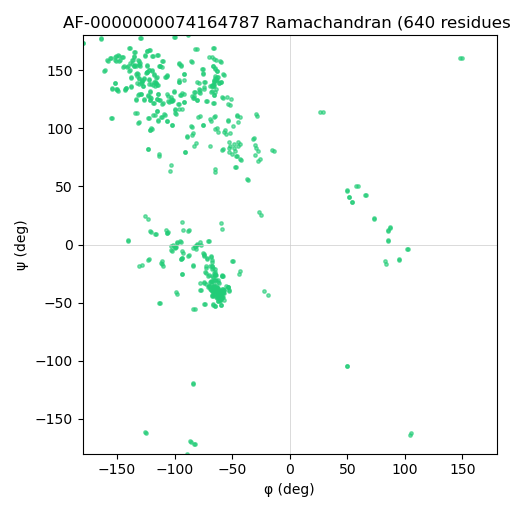23.547 16.266 -7.469 1 52.16 199 ASP A CA 1
ATOM 1596 C C . ASP A 1 199 ? 24 14.82 -7.676 1 52.16 199 ASP A C 1
ATOM 1598 O O . ASP A 1 199 ? 24.844 14.555 -8.531 1 52.16 199 ASP A O 1
ATOM 1602 N N . ARG A 1 200 ? 23.594 14.156 -6.762 1 45.5 200 ARG A N 1
ATOM 1603 C CA . ARG A 1 200 ? 23.797 12.734 -6.996 1 45.5 200 ARG A CA 1
ATOM 1604 C C . ARG A 1 200 ? 22.703 12.172 -7.898 1 45.5 200 ARG A C 1
ATOM 1606 O O . ARG A 1 200 ? 21.547 12.617 -7.844 1 45.5 200 ARG A O 1
ATOM 1613 N N . GLU A 1 201 ? 22.859 12.227 -9.133 1 39.69 201 GLU A N 1
ATOM 1614 C CA . GLU A 1 201 ? 21.859 11.852 -10.133 1 39.69 201 GLU A CA 1
ATOM 1615 C C . GLU A 1 201 ? 20.734 11.031 -9.508 1 39.69 201 GLU A C 1
ATOM 1617 O O . GLU A 1 201 ? 20.984 10 -8.883 1 39.69 201 GLU A O 1
ATOM 1622 N N . ILE A 1 202 ? 19.641 11.727 -8.797 1 41.94 202 ILE A N 1
ATOM 1623 C CA . ILE A 1 202 ? 18.406 10.938 -8.789 1 41.94 202 ILE A CA 1
ATOM 1624 C C . ILE A 1 202 ? 18.406 9.977 -9.977 1 41.94 202 ILE A C 1
ATOM 1626 O O . ILE A 1 202 ? 17.953 10.32 -11.07 1 41.94 202 ILE A O 1
ATOM 1630 N N . LYS A 1 203 ? 19.672 9.688 -10.375 1 36.09 203 LYS A N 1
ATOM 1631 C CA . LYS A 1 203 ? 19.734 8.797 -11.523 1 36.09 203 LYS A CA 1
ATOM 1632 C C . LYS A 1 203 ? 18.781 7.617 -11.352 1 36.09 203 LYS A C 1
ATOM 1634 O O . LYS A 1 203 ? 18.656 7.07 -10.258 1 36.09 203 LYS A O 1
ATOM 1639 N N . GLU A 1 204 ? 17.828 7.691 -12.148 1 38.81 204 GLU A N 1
ATOM 1640 C CA . GLU A 1 204 ? 16.734 6.734 -12.297 1 38.81 204 GLU A CA 1
ATOM 1641 C C . GLU A 1 204 ? 17.125 5.359 -11.766 1 38.81 204 GLU A C 1
ATOM 1643 O O . GLU A 1 204 ? 16.297 4.637 -11.211 1 38.81 204 GLU A O 1
ATOM 1648 N N . ASP A 1 205 ? 18.438 5.051 -12.109 1 34.19 205 ASP A N 1
ATOM 1649 C CA . ASP A 1 205 ? 18.844 3.674 -11.844 1 34.19 205 ASP A CA 1
ATOM 1650 C C . ASP A 1 205 ? 19.156 3.467 -10.359 1 34.19 205 ASP A C 1
ATOM 1652 O O . ASP A 1 205 ? 19.297 2.33 -9.906 1 34.19 205 ASP A O 1
ATOM 1656 N N . LYS A 1 206 ? 19.641 4.57 -9.922 1 36.97 206 LYS A N 1
ATOM 1657 C CA . LYS A 1 206 ? 20.078 4.34 -8.547 1 36.97 206 LYS A CA 1
ATOM 1658 C C . LYS A 1 206 ? 18.969 4.691 -7.551 1 36.97 206 LYS A C 1
ATOM 1660 O O . LYS A 1 206 ? 18.984 5.77 -6.957 1 36.97 206 LYS A O 1
ATOM 1665 N N . PHE A 1 207 ? 17.828 4.871 -8.094 1 38.75 207 PHE A N 1
ATOM 1666 C CA . PHE A 1 207 ? 16.906 5.082 -6.977 1 38.75 207 PHE A CA 1
ATOM 1667 C C . PHE A 1 207 ? 17.406 4.375 -5.723 1 38.75 207 PHE A C 1
ATOM 1669 O O . PHE A 1 207 ? 17.469 3.143 -5.684 1 38.75 207 PHE A O 1
ATOM 1676 N N . ILE A 1 208 ? 18.438 5.012 -5.27 1 40.66 208 ILE A N 1
ATOM 1677 C CA . ILE A 1 208 ? 18.906 4.605 -3.949 1 40.66 208 ILE A CA 1
ATOM 1678 C C . ILE A 1 208 ? 17.734 4.07 -3.125 1 40.66 208 ILE A C 1
ATOM 1680 O O . ILE A 1 208 ? 16.641 4.609 -3.182 1 40.66 208 ILE A O 1
ATOM 1684 N N . ALA A 1 209 ? 17.797 2.93 -2.934 1 47.03 209 ALA A N 1
ATOM 1685 C CA . ALA A 1 209 ? 16.906 2.289 -1.966 1 47.03 209 ALA A CA 1
ATOM 1686 C C . ALA A 1 209 ? 16.484 3.27 -0.874 1 47.03 209 ALA A C 1
ATOM 1688 O O . ALA A 1 209 ? 17.328 3.824 -0.169 1 47.03 209 ALA A O 1
ATOM 1689 N N . PHE A 1 210 ? 15.492 4.109 -1.213 1 53.34 210 PHE A N 1
ATOM 1690 C CA . PHE A 1 210 ? 14.984 4.941 -0.129 1 53.34 210 PHE A CA 1
ATOM 1691 C C . PHE A 1 210 ? 14.633 4.094 1.088 1 53.34 210 PHE A C 1
ATOM 1693 O O . PHE A 1 210 ? 14.07 3.006 0.952 1 53.34 210 PHE A O 1
ATOM 1700 N N . ASP A 1 211 ? 15.25 4.559 2.084 1 65.06 211 ASP A N 1
ATOM 1701 C CA . ASP A 1 211 ? 14.859 3.875 3.314 1 65.06 211 ASP A CA 1
ATOM 1702 C C . ASP A 1 211 ? 13.648 4.551 3.957 1 65.06 211 ASP A C 1
ATOM 1704 O O . ASP A 1 211 ? 13.047 5.445 3.367 1 65.06 211 ASP A O 1
ATOM 1708 N N . TYR A 1 212 ? 13.227 4.09 4.965 1 73.31 212 TYR A N 1
ATOM 1709 C CA . TYR A 1 212 ? 12.023 4.555 5.641 1 73.31 212 TYR A CA 1
ATOM 1710 C C . TYR A 1 212 ? 12.336 5.699 6.594 1 73.31 212 TYR A C 1
ATOM 1712 O O . TYR A 1 212 ? 11.477 6.141 7.355 1 73.31 212 TYR A O 1
ATOM 1720 N N . SER A 1 213 ? 13.57 6.27 6.48 1 78.56 213 SER A N 1
ATOM 1721 C CA . SER A 1 213 ? 13.875 7.473 7.246 1 78.56 213 SER A CA 1
ATOM 1722 C C . SER A 1 213 ? 13.094 8.672 6.719 1 78.56 213 SER A C 1
ATOM 1724 O O . SER A 1 213 ? 12.656 8.68 5.566 1 78.56 213 SER A O 1
ATOM 1726 N N . PRO A 1 214 ? 12.992 9.68 7.551 1 85.5 214 PRO A N 1
ATOM 1727 C CA . PRO A 1 214 ? 12.328 10.883 7.051 1 85.5 214 PRO A CA 1
ATOM 1728 C C . PRO A 1 214 ? 12.992 11.445 5.797 1 85.5 214 PRO A C 1
ATOM 1730 O O . PRO A 1 214 ? 12.305 11.883 4.875 1 85.5 214 PRO A O 1
ATOM 1733 N N . GLN A 1 215 ? 14.312 11.414 5.73 1 82.31 215 GLN A N 1
ATOM 1734 C CA . GLN A 1 215 ? 15.039 11.922 4.57 1 82.31 215 GLN A CA 1
ATOM 1735 C C . GLN A 1 215 ? 14.781 11.062 3.338 1 82.31 215 GLN A C 1
ATOM 1737 O O . GLN A 1 215 ? 14.625 11.578 2.23 1 82.31 215 GLN A O 1
ATOM 1742 N N . GLY A 1 216 ? 14.82 9.742 3.531 1 80.19 216 GLY A N 1
ATOM 1743 C CA . GLY A 1 216 ? 14.531 8.836 2.432 1 80.19 216 GLY A CA 1
ATOM 1744 C C . GLY A 1 216 ? 13.141 9.008 1.862 1 80.19 216 GLY A C 1
ATOM 1745 O O . GLY A 1 216 ? 12.961 9.078 0.644 1 80.19 216 GLY A O 1
ATOM 1746 N N . ARG A 1 217 ? 12.141 9.055 2.775 1 86.69 217 ARG A N 1
ATOM 1747 C CA . ARG A 1 217 ? 10.766 9.25 2.338 1 86.69 217 ARG A CA 1
ATOM 1748 C C . ARG A 1 217 ? 10.594 10.602 1.652 1 86.69 217 ARG A C 1
ATOM 1750 O O . ARG A 1 217 ? 9.859 10.719 0.672 1 86.69 217 ARG A O 1
ATOM 1757 N N . PHE A 1 218 ? 11.328 11.633 2.201 1 88.5 218 PHE A N 1
ATOM 1758 C CA . PHE A 1 218 ? 11.312 12.953 1.593 1 88.5 218 PHE A CA 1
ATOM 1759 C C . PHE A 1 218 ? 11.82 12.898 0.157 1 88.5 218 PHE A C 1
ATOM 1761 O O . PHE A 1 218 ? 11.148 13.383 -0.762 1 88.5 218 PHE A O 1
ATOM 1768 N N . ALA A 1 219 ? 12.93 12.336 -0.023 1 82.88 219 ALA A N 1
ATOM 1769 C CA . ALA A 1 219 ? 13.539 12.227 -1.346 1 82.88 219 ALA A CA 1
ATOM 1770 C C . ALA A 1 219 ? 12.648 11.438 -2.299 1 82.88 219 ALA A C 1
ATOM 1772 O O . ALA A 1 219 ? 12.508 11.797 -3.471 1 82.88 219 ALA A O 1
ATOM 1773 N N . LYS A 1 220 ? 12.07 10.43 -1.837 1 84.88 220 LYS A N 1
ATOM 1774 C CA . LYS A 1 220 ? 11.195 9.578 -2.643 1 84.88 220 LYS A CA 1
ATOM 1775 C C . LYS A 1 220 ? 9.984 10.359 -3.143 1 84.88 220 LYS A C 1
ATOM 1777 O O . LYS A 1 220 ? 9.648 10.305 -4.328 1 84.88 220 LYS A O 1
ATOM 1782 N N . MET A 1 221 ? 9.328 11.062 -2.27 1 90.38 221 MET A N 1
ATOM 1783 C CA . MET A 1 221 ? 8.133 11.82 -2.662 1 90.38 221 MET A CA 1
ATOM 1784 C C . MET A 1 221 ? 8.5 12.945 -3.623 1 90.38 221 MET A C 1
ATOM 1786 O O . MET A 1 221 ? 7.73 13.258 -4.535 1 90.38 221 MET A O 1
ATOM 1790 N N . VAL A 1 222 ? 9.672 13.555 -3.371 1 87.75 222 VAL A N 1
ATOM 1791 C CA . VAL A 1 222 ? 10.117 14.594 -4.289 1 87.75 222 VAL A CA 1
ATOM 1792 C C . VAL A 1 222 ? 10.328 14 -5.68 1 87.75 222 VAL A C 1
ATOM 1794 O O . VAL A 1 222 ? 9.953 14.609 -6.684 1 87.75 222 VAL A O 1
ATOM 1797 N N . ALA A 1 223 ? 10.906 12.828 -5.676 1 80.56 223 ALA A N 1
ATOM 1798 C CA . ALA A 1 223 ? 11.133 12.156 -6.953 1 80.56 223 ALA A CA 1
ATOM 1799 C C . ALA A 1 223 ? 9.82 11.891 -7.676 1 80.56 223 ALA A C 1
ATOM 1801 O O . ALA A 1 223 ? 9.703 12.125 -8.883 1 80.56 223 ALA A O 1
ATOM 1802 N N . PHE A 1 224 ? 8.828 11.414 -6.977 1 84.75 224 PHE A N 1
ATOM 1803 C CA . PHE A 1 224 ? 7.523 11.148 -7.578 1 84.75 224 PHE A CA 1
ATOM 1804 C C . PHE A 1 224 ? 6.891 12.438 -8.086 1 84.75 224 PHE A C 1
ATOM 1806 O O . PHE A 1 224 ? 6.32 12.461 -9.18 1 84.75 224 PHE A O 1
ATOM 1813 N N . ASN A 1 225 ? 6.988 13.508 -7.32 1 87.12 225 ASN A N 1
ATOM 1814 C CA . ASN A 1 225 ? 6.391 14.781 -7.711 1 87.12 225 ASN A CA 1
ATOM 1815 C C . ASN A 1 225 ? 7.086 15.375 -8.93 1 87.12 225 ASN A C 1
ATOM 1817 O O . ASN A 1 225 ? 6.461 16.094 -9.719 1 87.12 225 ASN A O 1
ATOM 1821 N N . THR A 1 226 ? 8.344 15.047 -9.102 1 79.38 226 THR A N 1
ATOM 1822 C CA . THR A 1 226 ? 9.117 15.586 -10.219 1 79.38 226 THR A CA 1
ATOM 1823 C C . THR A 1 226 ? 8.773 14.852 -11.508 1 79.38 226 THR A C 1
ATOM 1825 O O . THR A 1 226 ? 8.734 15.461 -12.578 1 79.38 226 THR A O 1
ATOM 1828 N N . THR A 1 227 ? 8.562 13.508 -11.531 1 72.44 227 THR A N 1
ATOM 1829 C CA . THR A 1 227 ? 8.289 12.703 -12.711 1 72.44 227 THR A CA 1
ATOM 1830 C C . THR A 1 227 ? 6.84 12.875 -13.156 1 72.44 227 THR A C 1
ATOM 1832 O O . THR A 1 227 ? 6.516 12.688 -14.328 1 72.44 227 THR A O 1
ATOM 1835 N N . LYS A 1 228 ? 6.062 13.578 -12.586 1 73.56 228 LYS A N 1
ATOM 1836 C CA . LYS A 1 228 ? 4.648 13.852 -12.812 1 73.56 228 LYS A CA 1
ATOM 1837 C C . LYS A 1 228 ? 3.955 12.656 -13.461 1 73.56 228 LYS A C 1
ATOM 1839 O O . LYS A 1 228 ? 4.27 12.297 -14.594 1 73.56 228 LYS A O 1
ATOM 1844 N N . ALA A 1 229 ? 3.102 12.016 -12.906 1 80.12 229 ALA A N 1
ATOM 1845 C CA . ALA A 1 229 ? 2.27 10.938 -13.422 1 80.12 229 ALA A CA 1
ATOM 1846 C C . ALA A 1 229 ? 1.161 11.477 -14.32 1 80.12 229 ALA A C 1
ATOM 1848 O O . ALA A 1 229 ? 0.776 12.641 -14.203 1 80.12 229 ALA A O 1
ATOM 1849 N N . ASN A 1 230 ? 0.755 10.641 -15.273 1 85.81 230 ASN A N 1
ATOM 1850 C CA . ASN A 1 230 ? -0.437 10.969 -16.047 1 85.81 230 ASN A CA 1
ATOM 1851 C C . ASN A 1 230 ? -1.711 10.727 -15.242 1 85.81 230 ASN A C 1
ATOM 1853 O O . ASN A 1 230 ? -2.121 9.586 -15.047 1 85.81 230 ASN A O 1
ATOM 1857 N N . THR A 1 231 ? -2.25 11.805 -14.781 1 92.38 231 THR A N 1
ATOM 1858 C CA . THR A 1 231 ? -3.49 11.75 -14.016 1 92.38 231 THR A CA 1
ATOM 1859 C C . THR A 1 231 ? -4.562 12.625 -14.664 1 92.38 231 THR A C 1
ATOM 1861 O O . THR A 1 231 ? -4.809 13.75 -14.211 1 92.38 231 THR A O 1
ATOM 1864 N N . PRO A 1 232 ? -5.25 12.039 -15.719 1 93.38 232 PRO A N 1
ATOM 1865 C CA . PRO A 1 232 ? -6.129 12.844 -16.562 1 93.38 232 PRO A CA 1
ATOM 1866 C C . PRO A 1 232 ? -7.426 13.242 -15.859 1 93.38 232 PRO A C 1
ATOM 1868 O O . PRO A 1 232 ? -8.133 14.141 -16.328 1 93.38 232 PRO A O 1
ATOM 1871 N N . ASP A 1 233 ? -7.773 12.539 -14.789 1 94.25 233 ASP A N 1
ATOM 1872 C CA . ASP A 1 233 ? -8.984 12.859 -14.039 1 94.25 233 ASP A CA 1
ATOM 1873 C C . ASP A 1 233 ? -8.742 12.742 -12.539 1 94.25 233 ASP A C 1
ATOM 1875 O O . ASP A 1 233 ? -7.699 12.242 -12.109 1 94.25 233 ASP A O 1
ATOM 1879 N N . ASP A 1 234 ? -9.664 13.211 -11.805 1 96 234 ASP A N 1
ATOM 1880 C CA . ASP A 1 234 ? -9.484 13.344 -10.359 1 96 234 ASP A CA 1
ATOM 1881 C C . ASP A 1 234 ? -9.375 11.977 -9.688 1 96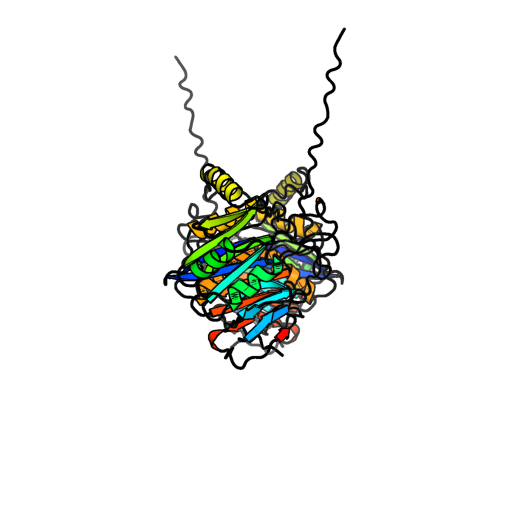 234 ASP A C 1
ATOM 1883 O O . ASP A 1 234 ? -8.555 11.789 -8.789 1 96 234 ASP A O 1
ATOM 1887 N N . LEU A 1 235 ? -10.211 11.078 -10.062 1 95.31 235 LEU A N 1
ATOM 1888 C CA . LEU A 1 235 ? -10.164 9.758 -9.438 1 95.31 235 LEU A CA 1
ATOM 1889 C C . LEU A 1 235 ? -8.836 9.062 -9.734 1 95.31 235 LEU A C 1
ATOM 1891 O O . LEU A 1 235 ? -8.281 8.391 -8.867 1 95.31 235 LEU A O 1
ATOM 1895 N N . THR A 1 236 ? -8.32 9.188 -10.977 1 93.56 236 THR A N 1
ATOM 1896 C CA . THR A 1 236 ? -6.996 8.656 -11.305 1 93.56 236 THR A CA 1
ATOM 1897 C C . THR A 1 236 ? -5.93 9.289 -10.414 1 93.56 236 THR A C 1
ATOM 1899 O O . THR A 1 236 ? -5 8.602 -9.977 1 93.56 236 THR A O 1
ATOM 1902 N N . ALA A 1 237 ? -6.078 10.578 -10.133 1 95.38 237 ALA A N 1
ATOM 1903 C CA . ALA A 1 237 ? -5.145 11.266 -9.25 1 95.38 237 ALA A CA 1
ATOM 1904 C C . ALA A 1 237 ? -5.238 10.734 -7.82 1 95.38 237 ALA A C 1
ATOM 1906 O O . ALA A 1 237 ? -4.219 10.57 -7.145 1 95.38 237 ALA A O 1
ATOM 1907 N N . VAL A 1 238 ? -6.477 10.477 -7.383 1 97.25 238 VAL A N 1
ATOM 1908 C CA . VAL A 1 238 ? -6.672 9.891 -6.062 1 97.25 238 VAL A CA 1
ATOM 1909 C C . VAL A 1 238 ? -5.969 8.531 -5.988 1 97.25 238 VAL A C 1
ATOM 1911 O O . VAL A 1 238 ? -5.258 8.25 -5.023 1 97.25 238 VAL A O 1
ATOM 1914 N N . ASN A 1 239 ? -6.141 7.738 -6.965 1 95.31 239 ASN A N 1
ATOM 1915 C CA . ASN A 1 239 ? -5.5 6.43 -7 1 95.31 239 ASN A CA 1
ATOM 1916 C C . ASN A 1 239 ? -3.98 6.551 -7.062 1 95.31 239 ASN A C 1
ATOM 1918 O O . ASN A 1 239 ? -3.264 5.766 -6.438 1 95.31 239 ASN A O 1
ATOM 1922 N N . HIS A 1 240 ? -3.508 7.508 -7.82 1 93.56 240 HIS A N 1
ATOM 1923 C CA . HIS A 1 240 ? -2.072 7.766 -7.859 1 93.56 240 HIS A CA 1
ATOM 1924 C C . HIS A 1 240 ? -1.537 8.125 -6.477 1 93.56 240 HIS A C 1
ATOM 1926 O O . HIS A 1 240 ? -0.481 7.633 -6.07 1 93.56 240 HIS A O 1
ATOM 1932 N N . ALA A 1 241 ? -2.266 8.93 -5.773 1 96.88 241 ALA A N 1
ATOM 1933 C CA . ALA A 1 241 ? -1.874 9.297 -4.414 1 96.88 241 ALA A CA 1
ATOM 1934 C C . ALA A 1 241 ? -1.798 8.062 -3.518 1 96.88 241 ALA A C 1
ATOM 1936 O O . ALA A 1 241 ? -0.866 7.922 -2.721 1 96.88 241 ALA A O 1
ATOM 1937 N N . TRP A 1 242 ? -2.779 7.188 -3.648 1 97 242 TRP A N 1
ATOM 1938 C CA . TRP A 1 242 ? -2.764 5.961 -2.859 1 97 242 TRP A CA 1
ATOM 1939 C C . TRP A 1 242 ? -1.559 5.098 -3.219 1 97 242 TRP A C 1
ATOM 1941 O O . TRP A 1 242 ? -0.95 4.477 -2.344 1 97 242 TRP A O 1
ATOM 1951 N N . SER A 1 243 ? -1.223 5.047 -4.465 1 94.19 243 SER A N 1
ATOM 1952 C CA . SER A 1 243 ? -0.036 4.309 -4.887 1 94.19 243 SER A CA 1
ATOM 1953 C C . SER A 1 243 ? 1.229 4.902 -4.273 1 94.19 243 SER A C 1
ATOM 1955 O O . SER A 1 243 ? 2.109 4.168 -3.822 1 94.19 243 SER A O 1
ATOM 1957 N N . MET A 1 244 ? 1.331 6.215 -4.258 1 92.81 244 MET A N 1
ATOM 1958 C CA . MET A 1 244 ? 2.467 6.879 -3.625 1 92.81 244 MET A CA 1
ATOM 1959 C C . MET A 1 244 ? 2.52 6.562 -2.133 1 92.81 244 MET A C 1
ATOM 1961 O O . MET A 1 244 ? 3.588 6.262 -1.597 1 92.81 244 MET A O 1
ATOM 1965 N N . ILE A 1 245 ? 1.382 6.605 -1.462 1 96.62 245 ILE A N 1
ATOM 1966 C CA . ILE A 1 245 ? 1.285 6.281 -0.043 1 96.62 245 ILE A CA 1
ATOM 1967 C C . ILE A 1 245 ? 1.783 4.855 0.193 1 96.62 245 ILE A C 1
ATOM 1969 O O . ILE A 1 245 ? 2.498 4.594 1.163 1 96.62 245 ILE A O 1
ATOM 1973 N N . ASN A 1 246 ? 1.423 3.953 -0.694 1 94.75 246 ASN A N 1
ATOM 1974 C CA . ASN A 1 246 ? 1.852 2.564 -0.559 1 94.75 246 ASN A CA 1
ATOM 1975 C C . ASN A 1 246 ? 3.367 2.457 -0.416 1 94.75 246 ASN A C 1
ATOM 1977 O O . ASN A 1 246 ? 3.865 1.656 0.377 1 94.75 246 ASN A O 1
ATOM 1981 N N . THR A 1 247 ? 4.07 3.248 -1.063 1 87.94 247 THR A N 1
ATOM 1982 C CA . THR A 1 247 ? 5.52 3.105 -1.167 1 87.94 247 THR A CA 1
ATOM 1983 C C . THR A 1 247 ? 6.191 3.451 0.159 1 87.94 247 THR A C 1
ATOM 1985 O O . THR A 1 247 ? 7.367 3.141 0.363 1 87.94 247 THR A O 1
ATOM 1988 N N . VAL A 1 248 ? 5.477 4.016 1.046 1 89.25 248 VAL A N 1
ATOM 1989 C CA . VAL A 1 248 ? 6.059 4.348 2.342 1 89.25 248 VAL A CA 1
ATOM 1990 C C . VAL A 1 248 ? 5.281 3.643 3.453 1 89.25 248 VAL A C 1
ATOM 1992 O O . VAL A 1 248 ? 5.422 3.986 4.629 1 89.25 248 VAL A O 1
ATOM 1995 N N . ASP A 1 249 ? 4.43 2.723 3.064 1 90.25 249 ASP A N 1
ATOM 1996 C CA . ASP A 1 249 ? 3.721 1.905 4.043 1 90.25 249 ASP A CA 1
ATOM 1997 C C . ASP A 1 249 ? 4.695 1.077 4.879 1 90.25 249 ASP A C 1
ATOM 1999 O O . ASP A 1 249 ? 5.672 0.541 4.352 1 90.25 249 ASP A O 1
ATOM 2003 N N . ILE A 1 250 ? 4.402 1.02 6.117 1 85.69 250 ILE A N 1
ATOM 2004 C CA . ILE A 1 250 ? 5.203 0.201 7.02 1 85.69 250 ILE A CA 1
ATOM 2005 C C . ILE A 1 250 ? 4.359 -0.953 7.559 1 85.69 250 ILE A C 1
ATOM 2007 O O . ILE A 1 250 ? 3.463 -0.745 8.375 1 85.69 250 ILE A O 1
ATOM 2011 N N . PRO A 1 251 ? 4.668 -2.197 7.043 1 83.56 251 PRO A N 1
ATOM 2012 C CA . PRO A 1 251 ? 3.922 -3.354 7.547 1 83.56 251 PRO A CA 1
ATOM 2013 C C . PRO A 1 251 ? 4.152 -3.605 9.031 1 83.56 251 PRO A C 1
ATOM 2015 O O . PRO A 1 251 ? 5.246 -3.342 9.547 1 83.56 251 PRO A O 1
ATOM 2018 N N . GLN A 1 252 ? 3.117 -4.152 9.656 1 75.5 252 GLN A N 1
ATOM 2019 C CA . GLN A 1 252 ? 3.244 -4.516 11.062 1 75.5 252 GLN A CA 1
ATOM 2020 C C . GLN A 1 252 ? 4.395 -5.492 11.273 1 75.5 252 GLN A C 1
ATOM 2022 O O . GLN A 1 252 ? 4.609 -6.398 10.469 1 75.5 252 GLN A O 1
ATOM 2027 N N . GLY A 1 253 ? 5.039 -5.375 12.414 1 63.81 253 GLY A N 1
ATOM 2028 C CA . GLY A 1 253 ? 6.098 -6.301 12.781 1 63.81 253 GLY A CA 1
ATOM 2029 C C . GLY A 1 253 ? 7.445 -5.934 12.188 1 63.81 253 GLY A C 1
ATOM 2030 O O . GLY A 1 253 ? 8.469 -6.512 12.555 1 63.81 253 GLY A O 1
ATOM 2031 N N . SER A 1 254 ? 7.25 -5.094 11.211 1 57.53 254 SER A N 1
ATOM 2032 C CA . SER A 1 254 ? 8.516 -4.738 10.57 1 57.53 254 SER A CA 1
ATOM 2033 C C . SER A 1 254 ? 9.445 -4.031 11.555 1 57.53 254 SER A C 1
ATOM 2035 O O . SER A 1 254 ? 9 -3.221 12.367 1 57.53 254 SER A O 1
ATOM 2037 N N . LEU A 1 255 ? 10.312 -4.824 12.094 1 48.22 255 LEU A N 1
ATOM 2038 C CA . LEU A 1 255 ? 11.305 -4.352 13.055 1 48.22 255 LEU A CA 1
ATOM 2039 C C . LEU A 1 255 ? 12.203 -3.287 12.438 1 48.22 255 LEU A C 1
ATOM 2041 O O . LEU A 1 255 ? 13.422 -3.451 12.391 1 48.22 255 LEU A O 1
ATOM 2045 N N . TYR A 1 256 ? 11.773 -2.744 11.43 1 43.75 256 TYR A N 1
ATOM 2046 C CA . TYR A 1 256 ? 12.789 -1.771 11.031 1 43.75 256 TYR A CA 1
ATOM 2047 C C . TYR A 1 256 ? 13.32 -1.008 12.242 1 43.75 256 TYR A C 1
ATOM 2049 O O . TYR A 1 256 ? 14.477 -0.574 12.25 1 43.75 256 TYR A O 1
ATOM 2057 N N . TRP A 1 257 ? 12.461 -1.02 13.234 1 40.22 257 TRP A N 1
ATOM 2058 C CA . TRP A 1 257 ? 12.805 -0.075 14.289 1 40.22 257 TRP A CA 1
ATOM 2059 C C . TRP A 1 257 ? 12.875 -0.773 15.641 1 40.22 257 TRP A C 1
ATOM 2061 O O . TRP A 1 257 ? 12.539 -0.182 16.672 1 40.22 257 TRP A O 1
ATOM 2071 N N . ARG A 1 258 ? 13.125 -2.08 15.555 1 44.69 258 ARG A N 1
ATOM 2072 C CA . ARG A 1 258 ? 13.172 -2.641 16.906 1 44.69 258 ARG A CA 1
ATOM 2073 C C . ARG A 1 258 ? 14.148 -1.873 17.781 1 44.69 258 ARG A C 1
ATOM 2075 O O . ARG A 1 258 ? 13.977 -1.806 19 1 44.69 258 ARG A O 1
ATOM 2082 N N . TRP A 1 259 ? 15.141 -1.524 17.078 1 36.41 259 TRP A N 1
ATOM 2083 C CA . TRP A 1 259 ? 16.094 -0.854 17.953 1 36.41 259 TRP A CA 1
ATOM 2084 C C . TRP A 1 259 ? 15.523 0.446 18.5 1 36.41 259 TRP A C 1
ATOM 2086 O O . TRP A 1 259 ? 16.094 1.047 19.422 1 36.41 259 TRP A O 1
ATOM 2096 N N . VAL A 1 260 ? 14.609 0.921 17.781 1 37.09 260 VAL A N 1
ATOM 2097 C CA . VAL A 1 260 ? 14.047 2.178 18.266 1 37.09 260 VAL A CA 1
ATOM 2098 C C . VAL A 1 260 ? 12.961 1.896 19.312 1 37.09 260 VAL A C 1
ATOM 2100 O O . VAL A 1 260 ? 12.898 2.559 20.344 1 37.09 260 VAL A O 1
ATOM 2103 N N . SER A 1 261 ? 12.016 1.175 19.062 1 42.84 261 SER A N 1
ATOM 2104 C CA . SER A 1 261 ? 10.945 0.829 20 1 42.84 261 SER A CA 1
ATOM 2105 C C . SER A 1 261 ? 10.656 -0.669 19.984 1 42.84 261 SER A C 1
ATOM 2107 O O . SER A 1 261 ? 10.805 -1.318 18.938 1 42.84 261 SER A O 1
ATOM 2109 N N . SER A 1 262 ? 10.734 -1.197 21.141 1 49.38 262 SER A N 1
ATOM 2110 C CA . SER A 1 262 ? 10.219 -2.557 21.281 1 49.38 262 SER A CA 1
ATOM 2111 C C . SER A 1 262 ? 8.82 -2.684 20.672 1 49.38 262 SER A C 1
ATOM 2113 O O . SER A 1 262 ? 8.352 -3.793 20.406 1 49.38 262 SER A O 1
ATOM 2115 N N . LYS A 1 263 ? 8.297 -1.476 20.438 1 52.88 263 LYS A N 1
ATOM 2116 C CA . LYS A 1 263 ? 6.945 -1.574 19.906 1 52.88 263 LYS A CA 1
ATOM 2117 C C . LYS A 1 263 ? 6.945 -1.394 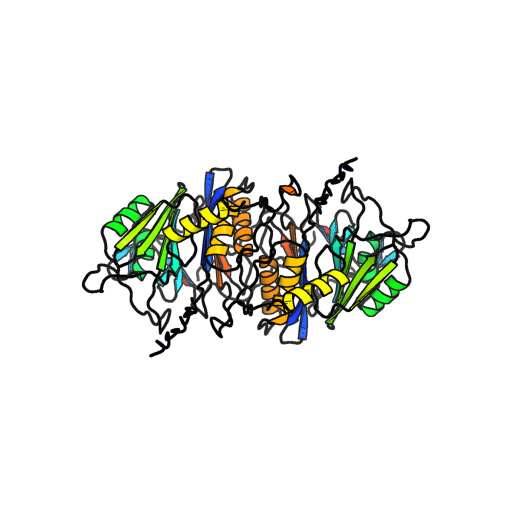18.391 1 52.88 263 LYS A C 1
ATOM 2119 O O . LYS A 1 263 ? 7.551 -0.452 17.875 1 52.88 263 LYS A O 1
ATOM 2124 N N . PRO A 1 264 ? 6.582 -2.307 17.656 1 56 264 PRO A N 1
ATOM 2125 C CA . PRO A 1 264 ? 6.559 -2.213 16.188 1 56 264 PRO A CA 1
ATOM 2126 C C . PRO A 1 264 ? 5.781 -0.998 15.688 1 56 264 PRO A C 1
ATOM 2128 O O . PRO A 1 264 ? 4.793 -0.597 16.297 1 56 264 PRO A O 1
ATOM 2131 N N . GLN A 1 265 ? 6.512 -0.088 14.883 1 67.12 265 GLN A N 1
ATOM 2132 C CA . GLN A 1 265 ? 5.812 0.989 14.188 1 67.12 265 GLN A CA 1
ATOM 2133 C C . GLN A 1 265 ? 5.191 0.493 12.883 1 67.12 265 GLN A C 1
ATOM 2135 O O . GLN A 1 265 ? 5.766 -0.356 12.203 1 67.12 265 GLN A O 1
ATOM 2140 N N . PHE A 1 266 ? 3.951 0.824 12.703 1 79.88 266 PHE A N 1
ATOM 2141 C CA . PHE A 1 266 ? 3.277 0.546 11.438 1 79.88 266 PHE A CA 1
ATOM 2142 C C . PHE A 1 266 ? 2.406 1.723 11.023 1 79.88 266 PHE A C 1
ATOM 2144 O O . PHE A 1 266 ? 2.146 2.627 11.82 1 79.88 266 PHE A O 1
ATOM 2151 N N . THR A 1 267 ? 2.148 1.841 9.789 1 89.56 267 THR A N 1
ATOM 2152 C CA . THR A 1 267 ? 1.245 2.883 9.312 1 89.56 267 THR A CA 1
ATOM 2153 C C . THR A 1 267 ? -0.175 2.637 9.812 1 89.56 267 THR A C 1
ATOM 2155 O O . THR A 1 267 ? -0.837 1.692 9.375 1 89.56 267 THR A O 1
ATOM 2158 N N . SER A 1 268 ? -0.616 3.479 10.719 1 90.94 268 SER A N 1
ATOM 2159 C CA . SER A 1 268 ? -1.924 3.316 11.344 1 90.94 268 SER A CA 1
ATOM 2160 C C . SER A 1 268 ? -3.047 3.686 10.383 1 90.94 268 SER A C 1
ATOM 2162 O O . SER A 1 268 ? -4.008 2.928 10.227 1 90.94 268 SER A O 1
ATOM 2164 N N . TYR A 1 269 ? -2.947 4.82 9.812 1 94.44 269 TYR A N 1
ATOM 2165 C CA . TYR A 1 269 ? -3.912 5.25 8.805 1 94.44 269 TYR A CA 1
ATOM 2166 C C . TYR A 1 269 ? -3.256 6.152 7.766 1 94.44 269 TYR A C 1
ATOM 2168 O O . TYR A 1 269 ? -2.141 6.637 7.973 1 94.44 269 TYR A O 1
ATOM 2176 N N . SER A 1 270 ? -3.883 6.301 6.68 1 97.19 270 SER A N 1
ATOM 2177 C CA . SER A 1 270 ? -3.475 7.215 5.617 1 97.19 270 SER A CA 1
ATOM 2178 C C . SER A 1 270 ? -4.664 8.008 5.082 1 97.19 270 SER A C 1
ATOM 2180 O O . SER A 1 270 ? -5.809 7.559 5.176 1 97.19 270 SER A O 1
ATOM 2182 N N . VAL A 1 271 ? -4.332 9.172 4.57 1 98.56 271 VAL A N 1
ATOM 2183 C CA . VAL A 1 271 ? -5.359 10.078 4.066 1 98.56 271 VAL A CA 1
ATOM 2184 C C . VAL A 1 271 ? -4.973 10.57 2.67 1 98.56 271 VAL A C 1
ATOM 2186 O O . VAL A 1 271 ? -3.789 10.766 2.381 1 98.56 271 VAL A O 1
ATOM 2189 N N . VAL A 1 272 ? -5.973 10.703 1.847 1 98.75 272 VAL A N 1
ATOM 2190 C CA . VAL A 1 272 ? -5.848 11.422 0.585 1 98.75 272 VAL A CA 1
ATOM 2191 C C . VAL A 1 272 ? -6.93 12.5 0.494 1 98.75 272 VAL A C 1
ATOM 2193 O O . VAL A 1 272 ? -8.117 12.203 0.644 1 98.75 272 VAL A O 1
ATOM 2196 N N . ASP A 1 273 ? -6.492 13.75 0.279 1 98.75 273 ASP A N 1
ATOM 2197 C CA . ASP A 1 273 ? -7.43 14.852 0.092 1 98.75 273 ASP A CA 1
ATOM 2198 C C . ASP A 1 273 ? -7.555 15.219 -1.384 1 98.75 273 ASP A C 1
ATOM 2200 O O . ASP A 1 273 ? -6.551 15.477 -2.053 1 98.75 273 ASP A O 1
ATOM 2204 N N . ASP A 1 274 ? -8.727 15.195 -1.898 1 98.62 274 ASP A N 1
ATOM 2205 C CA . ASP A 1 274 ? -9.094 15.883 -3.135 1 98.62 274 ASP A CA 1
ATOM 2206 C C . ASP A 1 274 ? -9.57 17.297 -2.854 1 98.62 274 ASP A C 1
ATOM 2208 O O . ASP A 1 274 ? -10.75 17.516 -2.561 1 98.62 274 ASP A O 1
ATOM 2212 N N . LEU A 1 275 ? -8.625 18.203 -2.924 1 98.31 275 LEU A N 1
ATOM 2213 C CA . LEU A 1 275 ? -8.922 19.562 -2.477 1 98.31 275 LEU A CA 1
ATOM 2214 C C . LEU A 1 275 ? -9.953 20.219 -3.383 1 98.31 275 LEU A C 1
ATOM 2216 O O . LEU A 1 275 ? -10.836 20.938 -2.906 1 98.31 275 LEU A O 1
ATOM 2220 N N . SER A 1 276 ? -9.891 19.938 -4.621 1 95.19 276 SER A N 1
ATOM 2221 C CA . SER A 1 276 ? -10.766 20.609 -5.574 1 95.19 276 SER A CA 1
ATOM 2222 C C . SER A 1 276 ? -12.211 20.156 -5.402 1 95.19 276 SER A C 1
ATOM 2224 O O . SER A 1 276 ? -13.141 20.969 -5.562 1 95.19 276 SER A O 1
ATOM 2226 N N . ASN A 1 277 ? -12.383 18.922 -5.09 1 96.88 277 ASN A N 1
ATOM 2227 C CA . ASN A 1 277 ? -13.734 18.391 -4.934 1 96.88 277 ASN A CA 1
ATOM 2228 C C . ASN A 1 277 ? -14.141 18.312 -3.465 1 96.88 277 ASN A C 1
ATOM 2230 O O . ASN A 1 277 ? -15.266 17.922 -3.148 1 96.88 277 ASN A O 1
ATOM 2234 N N . ARG A 1 278 ? -13.273 18.656 -2.564 1 98.12 278 ARG A N 1
ATOM 2235 C CA . ARG A 1 278 ? -13.492 18.641 -1.122 1 98.12 278 ARG A CA 1
ATOM 2236 C C . ARG A 1 278 ? -13.883 17.25 -0.638 1 98.12 278 ARG A C 1
ATOM 2238 O O . ARG A 1 278 ? -14.906 17.094 0.034 1 98.12 278 ARG A O 1
ATOM 2245 N N . ILE A 1 279 ? -13.117 16.281 -1.031 1 98.62 279 ILE A N 1
ATOM 2246 C CA . ILE A 1 279 ? -13.336 14.914 -0.587 1 98.62 279 ILE A CA 1
ATOM 2247 C C . ILE A 1 279 ? -12.148 14.445 0.254 1 98.62 279 ILE A C 1
ATOM 2249 O O . ILE A 1 279 ? -10.992 14.586 -0.157 1 98.62 279 ILE A O 1
ATOM 2253 N N . TYR A 1 280 ? -12.469 13.992 1.437 1 98.75 280 TYR A N 1
ATOM 2254 C CA . TYR A 1 280 ? -11.516 13.477 2.412 1 98.75 280 TYR A CA 1
ATOM 2255 C C . TYR A 1 280 ? -11.539 11.953 2.439 1 98.75 280 TYR A C 1
ATOM 2257 O O . TYR A 1 280 ? -12.453 11.352 3.004 1 98.75 280 TYR A O 1
ATOM 2265 N N . TYR A 1 281 ? -10.516 11.312 1.813 1 98.5 281 TYR A N 1
ATOM 2266 C CA . TYR A 1 281 ? -10.406 9.859 1.786 1 98.5 281 TYR A CA 1
ATOM 2267 C C . TYR A 1 281 ? -9.516 9.359 2.914 1 98.5 281 TYR A C 1
ATOM 2269 O O . TYR A 1 281 ? -8.586 10.055 3.338 1 98.5 281 TYR A O 1
ATOM 2277 N N . PHE A 1 282 ? -9.75 8.086 3.338 1 98.19 282 PHE A N 1
ATOM 2278 C CA . PHE A 1 282 ? -8.844 7.504 4.316 1 98.19 282 PHE A CA 1
ATOM 2279 C C . PHE A 1 282 ? -8.922 5.98 4.285 1 98.19 282 PHE A C 1
ATOM 2281 O O . PHE A 1 282 ? -9.883 5.414 3.762 1 98.19 282 PHE A O 1
ATOM 2288 N N . ARG A 1 283 ? -7.887 5.34 4.77 1 96.25 283 ARG A N 1
ATOM 2289 C CA . ARG A 1 283 ? -7.867 3.914 5.074 1 96.25 283 ARG A CA 1
ATOM 2290 C C . ARG A 1 283 ? -7 3.625 6.293 1 96.25 283 ARG A C 1
ATOM 2292 O O . ARG A 1 283 ? -6.258 4.496 6.754 1 96.25 283 ARG A O 1
ATOM 2299 N N . THR A 1 284 ? -7.223 2.441 6.883 1 93.94 284 THR A N 1
ATOM 2300 C CA . THR A 1 284 ? -6.508 2.039 8.086 1 93.94 284 THR A CA 1
ATOM 2301 C C . THR A 1 284 ? -5.789 0.711 7.875 1 93.94 284 THR A C 1
ATOM 2303 O O . THR A 1 284 ? -6.051 0.008 6.895 1 93.94 284 THR A O 1
ATOM 2306 N N . TRP A 1 285 ? -4.887 0.374 8.773 1 89.38 285 TRP A N 1
ATOM 2307 C CA . TRP A 1 285 ? -4.062 -0.824 8.664 1 89.38 285 TRP A CA 1
ATOM 2308 C C . TRP A 1 285 ? -4.914 -2.084 8.734 1 89.38 285 TRP A C 1
ATOM 2310 O O . TRP A 1 285 ? -4.539 -3.129 8.195 1 89.38 285 TRP A O 1
ATOM 2320 N N . ASP A 1 286 ? -6.051 -2.029 9.359 1 90.94 286 ASP A N 1
ATOM 2321 C CA . ASP A 1 286 ? -6.875 -3.207 9.617 1 90.94 286 ASP A CA 1
ATOM 2322 C C . ASP A 1 286 ? -8.008 -3.314 8.602 1 90.94 286 ASP A C 1
ATOM 2324 O O . ASP A 1 286 ? -8.781 -4.277 8.617 1 90.94 286 ASP A O 1
ATOM 2328 N N . ASN A 1 287 ? -8.086 -2.334 7.723 1 93.5 287 ASN A N 1
ATOM 2329 C CA . ASN A 1 287 ? -9.07 -2.27 6.648 1 93.5 287 ASN A CA 1
ATOM 2330 C C . ASN A 1 287 ? -8.57 -1.427 5.48 1 93.5 287 ASN A C 1
ATOM 2332 O O . ASN A 1 287 ? -8.656 -0.198 5.512 1 93.5 287 ASN A O 1
ATOM 2336 N N . TYR A 1 288 ? -8.258 -2.061 4.367 1 94.88 288 TYR A N 1
ATOM 2337 C CA . TYR A 1 288 ? -7.594 -1.347 3.283 1 94.88 288 TYR A CA 1
ATOM 2338 C C . TYR A 1 288 ? -8.609 -0.845 2.262 1 94.88 288 TYR A C 1
ATOM 2340 O O . TYR A 1 288 ? -8.234 -0.253 1.246 1 94.88 288 TYR A O 1
ATOM 2348 N N . ASP A 1 289 ? -9.883 -1.057 2.502 1 95.06 289 ASP A N 1
ATOM 2349 C CA . ASP A 1 289 ? -10.859 -0.354 1.673 1 95.06 289 ASP A CA 1
ATOM 2350 C C . ASP A 1 289 ? -10.797 1.153 1.911 1 95.06 289 ASP A C 1
ATOM 2352 O O . ASP A 1 289 ? -10.656 1.602 3.051 1 95.06 289 ASP A O 1
ATOM 2356 N N . ILE A 1 290 ? -10.922 1.837 0.814 1 96.88 290 ILE A N 1
ATOM 2357 C CA . ILE A 1 290 ? -10.906 3.293 0.908 1 96.88 290 ILE A CA 1
ATOM 2358 C C . ILE A 1 290 ? -12.297 3.807 1.269 1 96.88 290 ILE A C 1
ATOM 2360 O O . ILE A 1 290 ? -13.289 3.398 0.666 1 96.88 290 ILE A O 1
ATOM 2364 N N . ARG A 1 291 ? -12.352 4.645 2.328 1 96.75 291 ARG A N 1
ATOM 2365 C CA . ARG A 1 291 ? -13.555 5.371 2.719 1 96.75 291 ARG A CA 1
ATOM 2366 C C . ARG A 1 291 ? -13.398 6.867 2.471 1 96.75 291 ARG A C 1
ATOM 2368 O O . ARG A 1 291 ? -12.281 7.371 2.375 1 96.75 291 ARG A O 1
ATOM 2375 N N . LYS A 1 292 ? -14.523 7.543 2.354 1 97.88 292 LYS A N 1
ATOM 2376 C CA . LYS A 1 292 ? -14.406 8.969 2.072 1 97.88 292 LYS A CA 1
ATOM 2377 C C . LYS A 1 292 ? -15.5 9.766 2.779 1 97.88 292 LYS A C 1
ATOM 2379 O O . LYS A 1 292 ? -16.547 9.211 3.137 1 97.88 292 LYS A O 1
ATOM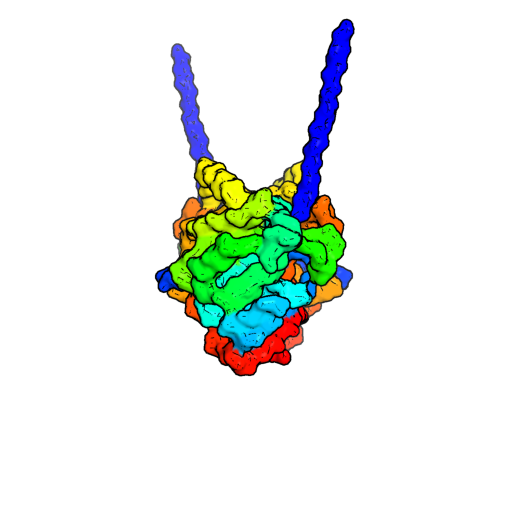 2384 N N . VAL A 1 293 ? -15.258 10.977 3.068 1 98.38 293 VAL A N 1
ATOM 2385 C CA . VAL A 1 293 ? -16.234 11.992 3.451 1 98.38 293 VAL A CA 1
ATOM 2386 C C . VAL A 1 293 ? -16.281 13.094 2.393 1 98.38 293 VAL A C 1
ATOM 2388 O O . VAL A 1 293 ? -15.273 13.773 2.162 1 98.38 293 VAL A O 1
ATOM 2391 N N . ASP A 1 294 ? -17.391 13.227 1.73 1 98.25 294 ASP A N 1
ATOM 2392 C CA . ASP A 1 294 ? -17.609 14.312 0.785 1 98.25 294 ASP A CA 1
ATOM 2393 C C . ASP A 1 294 ? -18.125 15.562 1.497 1 98.25 294 ASP A C 1
ATOM 2395 O O . ASP A 1 294 ? -19.312 15.648 1.821 1 98.25 294 ASP A O 1
ATOM 2399 N N . LEU A 1 295 ? -17.25 16.484 1.709 1 98.56 295 LEU A N 1
ATOM 2400 C CA . LEU A 1 295 ? -17.594 17.672 2.494 1 98.56 295 LEU A CA 1
ATOM 2401 C C . LEU A 1 295 ? -18.656 18.5 1.777 1 98.56 295 LEU A C 1
ATOM 2403 O O . LEU A 1 295 ? -19.391 19.25 2.416 1 98.56 295 LEU A O 1
ATOM 2407 N N . SER A 1 296 ? -18.703 18.375 0.484 1 97.38 296 SER A N 1
ATOM 2408 C CA . SER A 1 296 ? -19.656 19.172 -0.284 1 97.38 296 SER A CA 1
ATOM 2409 C C . SER A 1 296 ? -21.094 18.734 0.021 1 97.38 296 SER A C 1
ATOM 2411 O O . SER A 1 296 ? -22.047 19.469 -0.277 1 97.38 296 SER A O 1
ATOM 2413 N N . LYS A 1 297 ? -21.234 17.609 0.648 1 97.19 297 LYS A N 1
ATOM 2414 C CA . LYS A 1 297 ? -22.562 17.078 0.952 1 97.19 297 LYS A CA 1
ATOM 2415 C C . LYS A 1 297 ? -22.969 17.406 2.385 1 97.19 297 LYS A C 1
ATOM 2417 O O . LYS A 1 297 ? -24.062 17.047 2.82 1 97.19 297 LYS A O 1
ATOM 2422 N N . ILE A 1 298 ? -22.125 18.109 3.105 1 98 298 ILE A N 1
ATOM 2423 C CA . ILE A 1 298 ? -22.391 18.391 4.512 1 98 298 ILE A CA 1
ATOM 2424 C C . ILE A 1 298 ? -22.875 19.828 4.66 1 98 298 ILE A C 1
ATOM 2426 O O . ILE A 1 298 ? -22.25 20.766 4.152 1 98 298 ILE A O 1
ATOM 2430 N N . ASP A 1 299 ? -23.984 20.047 5.285 1 98.25 299 ASP A N 1
ATOM 2431 C CA . ASP A 1 299 ? -24.391 21.375 5.773 1 98.25 299 ASP A CA 1
ATOM 2432 C C . ASP A 1 299 ? -23.781 21.656 7.148 1 98.25 299 ASP A C 1
ATOM 2434 O O . ASP A 1 299 ? -24.375 21.312 8.172 1 98.25 299 ASP A O 1
ATOM 2438 N N . PHE A 1 300 ? -22.688 22.297 7.168 1 98.38 300 PHE A N 1
ATOM 2439 C CA . PHE A 1 300 ? -21.906 22.5 8.391 1 98.38 300 PHE A CA 1
ATOM 2440 C C . PHE A 1 300 ? -22.656 23.422 9.352 1 98.38 300 PHE A C 1
ATOM 2442 O O . PHE A 1 300 ? -22.312 23.5 10.531 1 98.38 300 PHE A O 1
ATOM 2449 N N . ALA A 1 301 ? -23.578 24.188 8.859 1 98 301 ALA A N 1
ATOM 2450 C CA . ALA A 1 301 ? -24.359 25.062 9.719 1 98 301 ALA A CA 1
ATOM 2451 C C . ALA A 1 301 ? -25.344 24.25 10.555 1 98 301 ALA A C 1
ATOM 2453 O O . ALA A 1 301 ? -25.734 24.672 11.648 1 98 301 ALA A O 1
ATOM 2454 N N . LYS A 1 302 ? -25.703 23.062 10.047 1 97.81 302 LYS A N 1
ATOM 2455 C CA . LYS A 1 302 ? -26.719 22.25 10.711 1 97.81 302 LYS A CA 1
ATOM 2456 C C . LYS A 1 302 ? -26.109 21 11.32 1 97.81 302 LYS A C 1
ATOM 2458 O O . LYS A 1 302 ? -26.734 20.344 12.156 1 97.81 302 LYS A O 1
ATOM 2463 N N . ALA A 1 303 ? -24.922 20.719 10.914 1 97.38 303 ALA A N 1
ATOM 2464 C CA . ALA A 1 303 ? -24.266 19.5 11.383 1 97.38 303 ALA A CA 1
ATOM 2465 C C . ALA A 1 303 ? -24 19.578 12.891 1 97.38 303 ALA A C 1
ATOM 2467 O O . ALA A 1 303 ? -24.078 20.641 13.492 1 97.38 303 ALA A O 1
ATOM 2468 N N . LYS A 1 304 ? -23.812 18.391 13.469 1 97.19 304 LYS A N 1
ATOM 2469 C CA . LYS A 1 304 ? -23.391 18.266 14.852 1 97.19 304 LYS A CA 1
ATOM 2470 C C . LYS A 1 304 ? -21.984 17.688 14.938 1 97.19 304 LYS A C 1
ATOM 2472 O O . LYS A 1 304 ? -21.547 16.969 14.031 1 97.19 304 LYS A O 1
ATOM 2477 N N . TYR A 1 305 ? -21.359 18.047 16.016 1 97.94 305 TYR A N 1
ATOM 2478 C CA . TYR A 1 305 ? -20.047 17.453 16.266 1 97.94 305 TYR A CA 1
ATOM 2479 C C . TYR A 1 305 ? -20.156 15.93 16.344 1 97.94 305 TYR A C 1
ATOM 2481 O O . TYR A 1 305 ? -21.016 15.398 17.047 1 97.94 305 TYR A O 1
ATOM 2489 N N . GLN A 1 306 ? -19.375 15.195 15.578 1 97.94 306 GLN A N 1
ATOM 2490 C CA . GLN A 1 306 ? -19.312 13.742 15.578 1 97.94 306 GLN A CA 1
ATOM 2491 C C . GLN A 1 306 ? -17.875 13.25 15.484 1 97.94 306 GLN A C 1
ATOM 2493 O O . GLN A 1 306 ? -17.062 13.82 14.742 1 97.94 306 GLN A O 1
ATOM 2498 N N . ALA A 1 307 ? -17.547 12.297 16.25 1 97.5 307 ALA A N 1
ATOM 2499 C CA . ALA A 1 307 ? -16.25 11.633 16.219 1 97.5 307 ALA A CA 1
ATOM 2500 C C . ALA A 1 307 ? -16.406 10.117 16.266 1 97.5 307 ALA A C 1
ATOM 2502 O O . ALA A 1 307 ? -16.891 9.562 17.266 1 97.5 307 ALA A O 1
ATOM 2503 N N . ASP A 1 308 ? -16.062 9.477 15.227 1 97.06 308 ASP A N 1
ATOM 2504 C CA . ASP A 1 308 ? -16.297 8.047 15.109 1 97.06 308 ASP A CA 1
ATOM 2505 C C . ASP A 1 308 ? -14.984 7.301 14.82 1 97.06 308 ASP A C 1
ATOM 2507 O O . ASP A 1 308 ? -14.086 7.844 14.188 1 97.06 308 ASP A O 1
ATOM 2511 N N . THR A 1 309 ? -14.906 6.082 15.305 1 95.12 309 THR A N 1
ATOM 2512 C CA . THR A 1 309 ? -13.727 5.262 15.062 1 95.12 309 THR A CA 1
ATOM 2513 C C . THR A 1 309 ? -13.547 4.996 13.57 1 95.12 309 THR A C 1
ATOM 2515 O O . THR A 1 309 ? -14.531 4.852 12.836 1 95.12 309 THR A O 1
ATOM 2518 N N . ILE A 1 310 ? -12.32 4.961 13.141 1 94.25 310 ILE A N 1
ATOM 2519 C CA . ILE A 1 310 ? -12.008 4.656 11.75 1 94.25 310 ILE A CA 1
ATOM 2520 C C . ILE A 1 310 ? -11.531 3.211 11.633 1 94.25 310 ILE A C 1
ATOM 2522 O O . ILE A 1 310 ? -11.297 2.715 10.531 1 94.25 310 ILE A O 1
ATOM 2526 N N . PHE A 1 311 ? -11.383 2.564 12.773 1 91.56 311 PHE A N 1
ATOM 2527 C CA . PHE A 1 311 ? -10.859 1.205 12.797 1 91.56 311 PHE A CA 1
ATOM 2528 C C . PHE A 1 311 ? -11.992 0.188 12.844 1 91.56 311 PHE A C 1
ATOM 2530 O O . PHE A 1 311 ? -13.102 0.502 13.289 1 91.56 311 PHE A O 1
ATOM 2537 N N . GLY A 1 312 ? -11.68 -1.01 12.375 1 85 312 GLY A N 1
ATOM 2538 C CA . GLY A 1 312 ? -12.609 -2.127 12.359 1 85 312 GLY A CA 1
ATOM 2539 C C . GLY A 1 312 ? -12.391 -3.07 11.188 1 85 312 GLY A C 1
ATOM 2540 O O . GLY A 1 312 ? -11.758 -2.705 10.203 1 85 312 GLY A O 1
ATOM 2541 N N . GLN A 1 313 ? -12.914 -4.238 11.391 1 75.44 313 GLN A N 1
ATOM 2542 C CA . GLN A 1 313 ? -12.609 -5.328 10.469 1 75.44 313 GLN A CA 1
ATOM 2543 C C . GLN A 1 313 ? -13.172 -5.051 9.078 1 75.44 313 GLN A C 1
ATOM 2545 O O . GLN A 1 313 ? -14.297 -4.559 8.945 1 75.44 313 GLN A O 1
ATOM 2550 N N . ALA A 1 314 ? -12.297 -5.359 8.188 1 78.69 314 ALA A N 1
ATOM 2551 C CA . ALA A 1 314 ? -12.617 -5.223 6.77 1 78.69 314 ALA A CA 1
ATOM 2552 C C . ALA A 1 314 ? -13.75 -6.164 6.367 1 78.69 314 ALA A C 1
ATOM 2554 O O . ALA A 1 314 ? -13.852 -7.281 6.883 1 78.69 314 ALA A O 1
ATOM 2555 N N . ASP A 1 315 ? -14.695 -5.688 5.66 1 86.25 315 ASP A N 1
ATOM 2556 C CA . ASP A 1 315 ? -15.641 -6.531 4.93 1 86.25 315 ASP A CA 1
ATOM 2557 C C . ASP A 1 315 ? -15.477 -6.355 3.42 1 86.25 315 ASP A C 1
ATOM 2559 O O . ASP A 1 315 ? -16.312 -5.715 2.771 1 86.25 315 ASP A O 1
ATOM 2563 N N . TYR A 1 316 ? -14.383 -7.047 2.939 1 93.12 316 TYR A N 1
ATOM 2564 C CA . TYR A 1 316 ? -14.039 -6.871 1.531 1 93.12 316 TYR A CA 1
ATOM 2565 C C . TYR A 1 316 ? -15.133 -7.434 0.63 1 93.12 316 TYR A C 1
ATOM 2567 O O . TYR A 1 316 ? -15.703 -8.484 0.922 1 93.12 316 TYR A O 1
ATOM 2575 N N . GLN A 1 317 ? -15.398 -6.793 -0.421 1 91.12 317 GLN A N 1
ATOM 2576 C CA . GLN A 1 317 ? -16.562 -7.066 -1.26 1 91.12 317 GLN A CA 1
ATOM 2577 C C . GLN A 1 317 ? -16.328 -8.297 -2.131 1 91.12 317 GLN A C 1
ATOM 2579 O O . GLN A 1 317 ? -15.266 -8.453 -2.729 1 91.12 317 GLN A O 1
ATOM 2584 N N . GLU A 1 318 ? -17.312 -9.18 -2.156 1 94 318 GLU A N 1
ATOM 2585 C CA . GLU A 1 318 ? -17.312 -10.32 -3.066 1 94 318 GLU A CA 1
ATOM 2586 C C . GLU A 1 318 ? -17.406 -9.875 -4.52 1 94 318 GLU A C 1
ATOM 2588 O O . GLU A 1 318 ? -18.25 -9.039 -4.867 1 94 318 GLU A O 1
ATOM 2593 N N . PHE A 1 319 ? -16.5 -10.375 -5.312 1 93.81 319 PHE A N 1
ATOM 2594 C CA . PHE A 1 319 ? -16.578 -10.125 -6.746 1 93.81 319 PHE A CA 1
ATOM 2595 C C . PHE A 1 319 ? -17.688 -10.953 -7.379 1 93.81 319 PHE A C 1
ATOM 2597 O O . PHE A 1 319 ? -17.812 -12.141 -7.09 1 93.81 319 PHE A O 1
ATOM 2604 N N . LYS A 1 320 ? -18.469 -10.367 -8.188 1 88.62 320 LYS A N 1
ATOM 2605 C CA . LYS A 1 320 ? -19.562 -11.062 -8.875 1 88.62 320 LYS A CA 1
ATOM 2606 C C . LYS A 1 320 ? -19.25 -11.234 -10.359 1 88.62 320 LYS A C 1
ATOM 2608 O O . LYS A 1 320 ? -19.156 -10.258 -11.094 1 88.62 320 LYS A O 1
ATOM 2613 N N . PHE A 1 321 ? -19.047 -12.516 -10.664 1 91.75 321 PHE A N 1
ATOM 2614 C CA . PHE A 1 321 ? -18.891 -12.812 -12.086 1 91.75 321 PHE A CA 1
ATOM 2615 C C . PHE A 1 321 ? -20.172 -12.492 -12.844 1 91.75 321 PHE A C 1
ATOM 2617 O O . PHE A 1 321 ? -21.266 -12.703 -12.336 1 91.75 321 PHE A O 1
ATOM 2624 N N . LYS A 1 322 ? -20 -11.977 -14.031 1 84.88 322 LYS A N 1
ATOM 2625 C CA . LYS A 1 322 ? -21.156 -11.617 -14.844 1 84.88 322 LYS A CA 1
ATOM 2626 C C . LYS A 1 322 ? -21.562 -12.766 -15.758 1 84.88 322 LYS A C 1
ATOM 2628 O O . LYS A 1 322 ? -20.719 -13.547 -16.203 1 84.88 322 LYS A O 1
ATOM 2633 N N . MET B 1 1 ? 59 -0.737 -30.047 1 30.89 1 MET B N 1
ATOM 2634 C CA . MET B 1 1 ? 57.844 -1.442 -30.562 1 30.89 1 MET B CA 1
ATOM 2635 C C . MET B 1 1 ? 56.781 -1.572 -29.484 1 30.89 1 MET B C 1
ATOM 2637 O O . MET B 1 1 ? 56.844 -2.445 -28.609 1 30.89 1 MET B O 1
ATOM 2641 N N . LEU B 1 2 ? 56.219 -0.383 -28.969 1 31.06 2 LEU B N 1
ATOM 2642 C CA . LEU B 1 2 ? 55.281 -0.186 -27.891 1 31.06 2 LEU B CA 1
ATOM 2643 C C . LEU B 1 2 ? 53.906 -0.72 -28.266 1 31.06 2 LEU B C 1
ATOM 2645 O O . LEU B 1 2 ? 53.281 -0.25 -29.219 1 31.06 2 LEU B O 1
ATOM 2649 N N . LYS B 1 3 ? 53.781 -1.995 -28.031 1 31.78 3 LYS B N 1
ATOM 2650 C CA . LYS B 1 3 ? 52.469 -2.611 -28.312 1 31.78 3 LYS B CA 1
ATOM 2651 C C . LYS B 1 3 ? 51.344 -1.804 -27.688 1 31.78 3 LYS B C 1
ATOM 2653 O O . LYS B 1 3 ? 51.375 -1.478 -26.5 1 31.78 3 LYS B O 1
ATOM 2658 N N . LYS B 1 4 ? 50.625 -0.987 -28.531 1 39.62 4 LYS B N 1
ATOM 2659 C CA . LYS B 1 4 ? 49.312 -0.38 -28.281 1 39.62 4 LYS B CA 1
ATOM 2660 C C . LYS B 1 4 ? 48.344 -1.39 -27.672 1 39.62 4 LYS B C 1
ATOM 2662 O O . LYS B 1 4 ? 48 -2.387 -28.297 1 39.62 4 LYS B O 1
ATOM 2667 N N . ILE B 1 5 ? 48.344 -1.502 -26.359 1 37.66 5 ILE B N 1
ATOM 2668 C CA . ILE B 1 5 ? 47.344 -2.318 -25.703 1 37.66 5 ILE B CA 1
ATOM 2669 C C . ILE B 1 5 ? 45.938 -1.82 -26.094 1 37.66 5 ILE B C 1
ATOM 2671 O O . ILE B 1 5 ? 45.594 -0.658 -25.844 1 37.66 5 ILE B O 1
ATOM 2675 N N . LEU B 1 6 ? 45.312 -2.418 -27.062 1 39.59 6 LEU B N 1
ATOM 2676 C CA . LEU B 1 6 ? 43.906 -2.23 -27.422 1 39.59 6 LEU B CA 1
ATOM 2677 C C . LEU B 1 6 ? 43 -2.426 -26.219 1 39.59 6 LEU B C 1
ATOM 2679 O O . LEU B 1 6 ? 42.938 -3.523 -25.656 1 39.59 6 LEU B O 1
ATOM 2683 N N . ILE B 1 7 ? 42.812 -1.455 -25.406 1 38.97 7 ILE B N 1
ATOM 2684 C CA . ILE B 1 7 ? 41.781 -1.482 -24.375 1 38.97 7 ILE B CA 1
ATOM 2685 C C . ILE B 1 7 ? 40.406 -1.658 -25.016 1 38.97 7 ILE B C 1
ATOM 2687 O O . ILE B 1 7 ? 39.938 -0.794 -25.766 1 38.97 7 ILE B O 1
ATOM 2691 N N . THR B 1 8 ? 40.031 -2.859 -25.344 1 37.19 8 THR B N 1
ATOM 2692 C CA . THR B 1 8 ? 38.656 -3.102 -25.75 1 37.19 8 THR B CA 1
ATOM 2693 C C . THR B 1 8 ? 37.688 -2.588 -24.703 1 37.19 8 THR B C 1
ATOM 2695 O O . THR B 1 8 ? 37.75 -2.975 -23.531 1 37.19 8 THR B O 1
ATOM 2698 N N . PRO B 1 9 ? 37.031 -1.519 -24.984 1 37.47 9 PRO B N 1
ATOM 2699 C CA . PRO B 1 9 ? 36 -1.124 -24.031 1 37.47 9 PRO B CA 1
ATOM 2700 C C . PRO B 1 9 ? 34.969 -2.234 -23.781 1 37.47 9 PRO B C 1
ATOM 2702 O O . PRO B 1 9 ? 34.438 -2.807 -24.719 1 37.47 9 PRO B O 1
ATOM 2705 N N . LEU B 1 10 ? 35.125 -2.957 -22.734 1 33.47 10 LEU B N 1
ATOM 2706 C CA . LEU B 1 10 ? 34 -3.785 -22.281 1 33.47 10 LEU B CA 1
ATOM 2707 C C . LEU B 1 10 ? 32.719 -2.98 -22.219 1 33.47 10 LEU B C 1
ATOM 2709 O O . LEU B 1 10 ? 32.562 -2.076 -21.406 1 33.47 10 LEU B O 1
ATOM 2713 N N . ILE B 1 11 ? 32.094 -2.873 -23.359 1 31.58 11 ILE B N 1
ATOM 2714 C CA . ILE B 1 11 ? 30.719 -2.377 -23.344 1 31.58 11 ILE B CA 1
ATOM 2715 C C . ILE B 1 11 ? 29.875 -3.188 -22.359 1 31.58 11 ILE B C 1
ATOM 2717 O O . ILE B 1 11 ? 29.656 -4.383 -22.562 1 31.58 11 ILE B O 1
ATOM 2721 N N . ILE B 1 12 ? 29.984 -2.9 -21.188 1 32.19 12 ILE B N 1
ATOM 2722 C CA . ILE B 1 12 ? 28.938 -3.393 -20.297 1 32.19 12 ILE B CA 1
ATOM 2723 C C . ILE B 1 12 ? 27.562 -3.125 -20.906 1 32.19 12 ILE B C 1
ATOM 2725 O O . ILE B 1 12 ? 27.141 -1.974 -21.016 1 32.19 12 ILE B O 1
ATOM 2729 N N . LEU B 1 13 ? 27.172 -3.941 -21.906 1 31 13 LEU B N 1
ATOM 2730 C CA . LEU B 1 13 ? 25.766 -3.992 -22.297 1 31 13 LEU B CA 1
ATOM 2731 C C . LEU B 1 13 ? 24.859 -4.02 -21.062 1 31 13 LEU B C 1
ATOM 2733 O O . LEU B 1 13 ? 24.766 -5.035 -20.375 1 31 13 LEU B O 1
ATOM 2737 N N . SER B 1 14 ? 24.812 -2.967 -20.516 1 33.53 14 SER B N 1
ATOM 2738 C CA . SER B 1 14 ? 23.688 -2.881 -19.578 1 33.53 14 SER B CA 1
ATOM 2739 C C . SER B 1 14 ? 22.406 -3.375 -20.234 1 33.53 14 SER B C 1
ATOM 2741 O O . SER B 1 14 ? 21.859 -2.715 -21.109 1 33.53 14 SER B O 1
ATOM 2743 N N . PHE B 1 15 ? 22.312 -4.688 -20.562 1 34.97 15 PHE B N 1
ATOM 2744 C CA . PHE B 1 15 ? 21 -5.242 -20.875 1 34.97 15 PHE B CA 1
ATOM 2745 C C . PHE B 1 15 ? 19.906 -4.535 -20.094 1 34.97 15 PHE B C 1
ATOM 2747 O O . PHE B 1 15 ? 19.938 -4.523 -18.859 1 34.97 15 PHE B O 1
ATOM 2754 N N . LEU B 1 16 ? 19.453 -3.609 -20.734 1 37.72 16 LEU B N 1
ATOM 2755 C CA . LEU B 1 16 ? 18.172 -3.062 -20.312 1 37.72 16 LEU B CA 1
ATOM 2756 C C . LEU B 1 16 ? 17.25 -4.172 -19.828 1 37.72 16 LEU B C 1
ATOM 2758 O O . LEU B 1 16 ? 16.656 -4.895 -20.641 1 37.72 16 LEU B O 1
ATOM 2762 N N . GLN B 1 17 ? 17.688 -4.902 -18.891 1 42.06 17 GLN B N 1
ATOM 2763 C CA . GLN B 1 17 ? 16.781 -5.875 -18.297 1 42.06 17 GLN B CA 1
ATOM 2764 C C . GLN B 1 17 ? 15.398 -5.258 -18.062 1 42.06 17 GLN B C 1
ATOM 2766 O O . GLN B 1 17 ? 15.289 -4.242 -17.375 1 42.06 17 GLN B O 1
ATOM 2771 N N . PHE B 1 18 ? 14.578 -5.32 -19.094 1 45.34 18 PHE B N 1
ATOM 2772 C CA . PHE B 1 18 ? 13.156 -5.137 -18.812 1 45.34 18 PHE B CA 1
ATOM 2773 C C . PHE B 1 18 ? 12.828 -5.617 -17.406 1 45.34 18 PHE B C 1
ATOM 2775 O O . PHE B 1 18 ? 13.078 -6.773 -17.062 1 45.34 18 PHE B O 1
ATOM 2782 N N . SER B 1 19 ? 13.047 -4.816 -16.516 1 49.09 19 SER B N 1
ATOM 2783 C CA . SER B 1 19 ? 12.758 -5.254 -15.156 1 49.09 19 SER B CA 1
ATOM 2784 C C . SER B 1 19 ? 11.266 -5.508 -14.961 1 49.09 19 SER B C 1
ATOM 2786 O O . SER B 1 19 ? 10.492 -4.57 -14.758 1 49.09 19 SER B O 1
ATOM 2788 N N . PHE B 1 20 ? 10.68 -6.559 -15.688 1 60.03 20 PHE B N 1
ATOM 2789 C CA . PHE B 1 20 ? 9.391 -7.109 -15.289 1 60.03 20 PHE B CA 1
ATOM 2790 C C . PHE B 1 20 ? 9.352 -7.344 -13.781 1 60.03 20 PHE B C 1
ATOM 2792 O O . PHE B 1 20 ? 10.273 -7.945 -13.219 1 60.03 20 PHE B O 1
ATOM 2799 N N . GLY B 1 21 ? 8.469 -6.477 -13.031 1 76.94 21 GLY B N 1
ATOM 2800 C CA . GLY B 1 21 ? 8.594 -6.289 -11.594 1 76.94 21 GLY B CA 1
ATOM 2801 C C . GLY B 1 21 ? 7.531 -7.035 -10.797 1 76.94 21 GLY B C 1
ATOM 2802 O O . GLY B 1 21 ? 6.594 -6.426 -10.281 1 76.94 21 GLY B O 1
ATOM 2803 N N . CYS B 1 22 ? 7.543 -8.57 -10.898 1 92.56 22 CYS B N 1
ATOM 2804 C CA . CYS B 1 22 ? 6.613 -9.281 -10.031 1 92.56 22 CYS B CA 1
ATOM 2805 C C . CYS B 1 22 ? 7.27 -9.656 -8.711 1 92.56 22 CYS B C 1
ATOM 2807 O O . CYS B 1 22 ? 8.477 -9.898 -8.664 1 92.56 22 CYS B O 1
ATOM 2809 N N . THR B 1 23 ? 6.539 -9.547 -7.773 1 95.94 23 THR B N 1
ATOM 2810 C CA . THR B 1 23 ? 6.934 -10 -6.445 1 95.94 23 THR B CA 1
ATOM 2811 C C . THR B 1 23 ? 5.949 -11.047 -5.918 1 95.94 23 THR B C 1
ATOM 2813 O O . THR B 1 23 ? 4.734 -10.898 -6.07 1 95.94 23 THR B O 1
ATOM 2816 N N . TRP B 1 24 ? 6.48 -12.141 -5.41 1 98.38 24 TRP B N 1
ATOM 2817 C CA . TRP B 1 24 ? 5.688 -13.188 -4.773 1 98.38 24 TRP B CA 1
ATOM 2818 C C . TRP B 1 24 ? 6.227 -13.516 -3.387 1 98.38 24 TRP B C 1
ATOM 2820 O O . TRP B 1 24 ? 7.441 -13.602 -3.191 1 98.38 24 TRP B O 1
ATOM 2830 N N . PHE B 1 25 ? 5.34 -13.664 -2.408 1 97.81 25 PHE B N 1
ATOM 2831 C CA . PHE B 1 25 ? 5.719 -14.109 -1.072 1 97.81 25 PHE B CA 1
ATOM 2832 C C . PHE B 1 25 ? 4.594 -14.922 -0.433 1 97.81 25 PHE B C 1
ATOM 2834 O O . PHE B 1 25 ? 3.445 -14.852 -0.87 1 97.81 25 PHE B O 1
ATOM 2841 N N . SER B 1 26 ? 4.949 -15.703 0.522 1 98.31 26 SER B N 1
ATOM 2842 C CA . SER B 1 26 ? 4 -16.422 1.363 1 98.31 26 SER B CA 1
ATOM 2843 C C . SER B 1 26 ? 4.438 -16.422 2.824 1 98.31 26 SER B C 1
ATOM 2845 O O . SER B 1 26 ? 5.617 -16.234 3.123 1 98.31 26 SER B O 1
ATOM 2847 N N . PHE B 1 27 ? 3.504 -16.453 3.713 1 96.12 27 PHE B N 1
ATOM 2848 C CA . PHE B 1 27 ? 3.811 -16.547 5.137 1 96.12 27 PHE B CA 1
ATOM 2849 C C . PHE B 1 27 ? 2.689 -17.25 5.891 1 96.12 27 PHE B C 1
ATOM 2851 O O . PHE B 1 27 ? 1.613 -17.484 5.336 1 96.12 27 PHE B O 1
ATOM 2858 N N . GLU B 1 28 ? 3.041 -17.688 7.039 1 96.62 28 GLU B N 1
ATOM 2859 C CA . GLU B 1 28 ? 2.125 -18.344 7.969 1 96.62 28 GLU B CA 1
ATOM 2860 C C . GLU B 1 28 ? 1.674 -17.375 9.062 1 96.62 28 GLU B C 1
ATOM 2862 O O . GLU B 1 28 ? 2.488 -16.641 9.625 1 96.62 28 GLU B O 1
ATOM 2867 N N . ASN B 1 29 ? 0.346 -17.344 9.297 1 95.75 29 ASN B N 1
ATOM 2868 C CA . ASN B 1 29 ? -0.095 -16.516 10.414 1 95.75 29 ASN B CA 1
ATOM 2869 C C . ASN B 1 29 ? 0.027 -17.266 11.742 1 95.75 29 ASN B C 1
ATOM 2871 O O . ASN B 1 29 ? 0.586 -18.359 11.797 1 95.75 29 ASN B O 1
ATOM 2875 N N . ASP B 1 30 ? -0.487 -16.719 12.844 1 94.81 30 ASP B N 1
ATOM 2876 C CA . ASP B 1 30 ? -0.309 -17.25 14.195 1 94.81 30 ASP B CA 1
ATOM 2877 C C . ASP B 1 30 ? -1.16 -18.5 14.406 1 94.81 30 ASP B C 1
ATOM 2879 O O . ASP B 1 30 ? -0.97 -19.234 15.383 1 94.81 30 ASP B O 1
ATOM 2883 N N . LYS B 1 31 ? -2.059 -18.844 13.469 1 96.88 31 LYS B N 1
ATOM 2884 C CA . LYS B 1 31 ? -2.918 -20.016 13.562 1 96.88 31 LYS B CA 1
ATOM 2885 C C . LYS B 1 31 ? -2.406 -21.141 12.672 1 96.88 31 LYS B C 1
ATOM 2887 O O . LYS B 1 31 ? -3.053 -22.188 12.547 1 96.88 31 LYS B O 1
ATOM 2892 N N . GLY B 1 32 ? -1.364 -20.891 11.992 1 96.81 32 GLY B N 1
ATOM 2893 C CA . GLY B 1 32 ? -0.806 -21.906 11.109 1 96.81 32 GLY B CA 1
ATOM 2894 C C . GLY B 1 32 ? -1.422 -21.891 9.727 1 96.81 32 GLY B C 1
ATOM 2895 O O . GLY B 1 32 ? -1.285 -22.859 8.969 1 96.81 32 GLY B O 1
ATOM 2896 N N . HIS B 1 33 ? -2.133 -20.828 9.406 1 98.06 33 HIS B N 1
ATOM 2897 C CA . HIS B 1 33 ? -2.736 -20.688 8.094 1 98.06 33 HIS B CA 1
ATOM 2898 C C . HIS B 1 33 ? -1.806 -19.938 7.137 1 98.06 33 HIS B C 1
ATOM 2900 O O . HIS B 1 33 ? -1.084 -19.031 7.547 1 98.06 33 HIS B O 1
ATOM 2906 N N . TYR B 1 34 ? -1.83 -20.266 5.863 1 98.25 34 TYR B N 1
ATOM 2907 C CA . TYR B 1 34 ? -0.878 -19.719 4.902 1 98.25 34 TYR B CA 1
ATOM 2908 C C . TYR B 1 34 ? -1.559 -18.719 3.969 1 98.25 34 TYR B C 1
ATOM 2910 O O . TYR B 1 34 ? -2.705 -18.922 3.562 1 98.25 34 TYR B O 1
ATOM 2918 N N . PHE B 1 35 ? -0.801 -17.719 3.646 1 98.5 35 PHE B N 1
ATOM 2919 C CA . PHE B 1 35 ? -1.228 -16.625 2.775 1 98.5 35 PHE B CA 1
ATOM 2920 C C . PHE B 1 35 ? -0.172 -16.344 1.715 1 98.5 35 PHE B C 1
ATOM 2922 O O . PHE B 1 35 ? 1.022 -16.531 1.954 1 98.5 35 PHE B O 1
ATOM 2929 N N . ILE B 1 36 ? -0.639 -15.93 0.562 1 98.81 36 ILE B N 1
ATOM 2930 C CA . ILE B 1 36 ? 0.237 -15.547 -0.54 1 98.81 36 ILE B CA 1
ATOM 2931 C C . ILE B 1 36 ? -0.05 -14.102 -0.95 1 98.81 36 ILE B C 1
ATOM 2933 O O . ILE B 1 36 ? -1.205 -13.672 -0.96 1 98.81 36 ILE B O 1
ATOM 2937 N N . GLY B 1 37 ? 1.006 -13.359 -1.212 1 98.62 37 GLY B N 1
ATOM 2938 C CA . GLY B 1 37 ? 0.893 -12.102 -1.938 1 98.62 37 GLY B CA 1
ATOM 2939 C C . GLY B 1 37 ? 1.646 -12.102 -3.254 1 98.62 37 GLY B C 1
ATOM 2940 O O . GLY B 1 37 ? 2.711 -12.711 -3.365 1 98.62 37 GLY B O 1
ATOM 2941 N N . ARG B 1 38 ? 1.079 -11.383 -4.227 1 97.81 38 ARG B N 1
ATOM 2942 C CA . ARG B 1 38 ? 1.723 -11.297 -5.535 1 97.81 38 ARG B CA 1
ATOM 2943 C C . ARG B 1 38 ? 1.369 -9.992 -6.238 1 97.81 38 ARG B C 1
ATOM 2945 O O . ARG B 1 38 ? 0.226 -9.539 -6.172 1 97.81 38 ARG B O 1
ATOM 2952 N N . THR B 1 39 ? 2.361 -9.391 -6.871 1 96.44 39 THR B N 1
ATOM 2953 C CA . THR B 1 39 ? 2.119 -8.203 -7.68 1 96.44 39 THR B CA 1
ATOM 2954 C C . THR B 1 39 ? 2.367 -8.5 -9.156 1 96.44 39 THR B C 1
ATOM 2956 O O . THR B 1 39 ? 3.105 -9.422 -9.5 1 96.44 39 THR B O 1
ATOM 2959 N N . MET B 1 40 ? 1.718 -7.777 -10.016 1 93.62 40 MET B N 1
ATOM 2960 C CA . MET B 1 40 ? 1.936 -7.816 -11.461 1 93.62 40 MET B CA 1
ATOM 2961 C C . MET B 1 40 ? 2.297 -6.438 -11.992 1 93.62 40 MET B C 1
ATOM 2963 O O . MET B 1 40 ? 1.482 -5.512 -11.938 1 93.62 40 MET B O 1
ATOM 2967 N N . GLU B 1 41 ? 3.518 -6.359 -12.352 1 86 41 GLU B N 1
ATOM 2968 C CA . GLU B 1 41 ? 3.979 -5.211 -13.125 1 86 41 GLU B CA 1
ATOM 2969 C C . GLU B 1 41 ? 4.211 -5.59 -14.586 1 86 41 GLU B C 1
ATOM 2971 O O . GLU B 1 41 ? 4.883 -6.582 -14.875 1 86 41 GLU B O 1
ATOM 2976 N N . TRP B 1 42 ? 3.584 -4.93 -15.43 1 75.56 42 TRP B N 1
ATOM 2977 C CA . TRP B 1 42 ? 3.732 -5.191 -16.859 1 75.56 42 TRP B CA 1
ATOM 2978 C C . TRP B 1 42 ? 3.703 -3.893 -17.656 1 75.56 42 TRP B C 1
ATOM 2980 O O . TRP B 1 42 ? 2.893 -3.006 -17.375 1 75.56 42 TRP B O 1
ATOM 2990 N N . PRO B 1 43 ? 4.645 -3.896 -18.516 1 67.12 43 PRO B N 1
ATOM 2991 C CA . PRO B 1 43 ? 4.586 -2.713 -19.375 1 67.12 43 PRO B CA 1
ATOM 2992 C C . PRO B 1 43 ? 3.375 -2.715 -20.297 1 67.12 43 PRO B C 1
ATOM 2994 O O . PRO B 1 43 ? 3.229 -3.619 -21.125 1 67.12 43 PRO B O 1
ATOM 2997 N N . GLY B 1 44 ? 2.381 -1.961 -20.109 1 67.88 44 GLY B N 1
ATOM 2998 C CA . GLY B 1 44 ? 1.213 -1.885 -20.969 1 67.88 44 GLY B CA 1
ATOM 2999 C C . GLY B 1 44 ? -0.011 -2.559 -20.375 1 67.88 44 GLY B C 1
ATOM 3000 O O . GLY B 1 44 ? -0.113 -2.715 -19.156 1 67.88 44 GLY B O 1
ATOM 3001 N N . ASP B 1 45 ? -0.935 -2.805 -21.312 1 70.62 45 ASP B N 1
ATOM 3002 C CA . ASP B 1 45 ? -2.205 -3.387 -20.891 1 70.62 45 ASP B CA 1
ATOM 3003 C C . ASP B 1 45 ? -2.229 -4.895 -21.141 1 70.62 45 ASP B C 1
ATOM 3005 O O . ASP B 1 45 ? -2.135 -5.336 -22.281 1 70.62 45 ASP B O 1
ATOM 3009 N N . LEU B 1 46 ? -2.266 -5.676 -20.125 1 77.31 46 LEU B N 1
ATOM 3010 C CA . LEU B 1 46 ? -2.355 -7.125 -20.25 1 77.31 46 LEU B CA 1
ATOM 3011 C C . LEU B 1 46 ? -3.801 -7.566 -20.438 1 77.31 46 LEU B C 1
ATOM 3013 O O . LEU B 1 46 ? -4.066 -8.742 -20.703 1 77.31 46 LEU B O 1
ATOM 3017 N N . ASN B 1 47 ? -4.684 -6.707 -20.406 1 84.06 47 ASN B N 1
ATOM 3018 C CA . ASN B 1 47 ? -6.102 -7.043 -20.5 1 84.06 47 ASN B CA 1
ATOM 3019 C C . ASN B 1 47 ? -6.477 -8.156 -19.531 1 84.06 47 ASN B C 1
ATOM 3021 O O . ASN B 1 47 ? -7.066 -9.164 -19.922 1 84.06 47 ASN B O 1
ATOM 3025 N N . THR B 1 48 ? -6.016 -7.977 -18.375 1 93.69 48 THR B N 1
ATOM 3026 C CA . THR B 1 48 ? -6.18 -9.008 -17.359 1 93.69 48 THR B CA 1
ATOM 3027 C C . THR B 1 48 ? -7.652 -9.18 -16.984 1 93.69 48 THR B C 1
ATOM 3029 O O . THR B 1 48 ? -8.375 -8.188 -16.844 1 93.69 48 THR B O 1
ATOM 3032 N N . LYS B 1 49 ? -8.078 -10.414 -16.859 1 96.88 49 LYS B N 1
ATOM 3033 C CA . LYS B 1 49 ? -9.406 -10.773 -16.375 1 96.88 49 LYS B CA 1
ATOM 3034 C C . LYS B 1 49 ? -9.32 -11.758 -15.219 1 96.88 49 LYS B C 1
ATOM 3036 O O . LYS B 1 49 ? -8.414 -12.594 -15.18 1 96.88 49 LYS B O 1
ATOM 3041 N N . ILE B 1 50 ? -10.188 -11.586 -14.305 1 98.19 50 ILE B N 1
ATOM 3042 C CA . ILE B 1 50 ? -10.398 -12.672 -13.352 1 98.19 50 ILE B CA 1
ATOM 3043 C C . ILE B 1 50 ? -11.266 -13.758 -13.992 1 98.19 50 ILE B C 1
ATOM 3045 O O . ILE B 1 50 ? -12.305 -13.453 -14.586 1 98.19 50 ILE B O 1
ATOM 3049 N N . THR B 1 51 ? -10.836 -14.969 -13.883 1 98.69 51 THR B N 1
ATOM 3050 C CA . THR B 1 51 ? -11.461 -16.031 -14.656 1 98.69 51 THR B CA 1
ATOM 3051 C C . THR B 1 51 ? -11.828 -17.203 -13.75 1 98.69 51 THR B C 1
ATOM 3053 O O . THR B 1 51 ? -11.016 -17.656 -12.938 1 98.69 51 THR B O 1
ATOM 3056 N N . LEU B 1 52 ? -13.031 -17.625 -13.852 1 98.75 52 LEU B N 1
ATOM 3057 C CA . LEU B 1 52 ? -13.523 -18.859 -13.234 1 98.75 52 LEU B CA 1
ATOM 3058 C C . LEU B 1 52 ? -13.5 -20.016 -14.227 1 98.75 52 LEU B C 1
ATOM 3060 O O . LEU B 1 52 ? -14.094 -19.922 -15.305 1 98.75 52 LEU B O 1
ATOM 3064 N N . VAL B 1 53 ? -12.781 -21.047 -13.906 1 98.81 53 VAL B N 1
ATOM 3065 C CA . VAL B 1 53 ? -12.727 -22.25 -14.727 1 98.81 53 VAL B CA 1
ATOM 3066 C C . VAL B 1 53 ? -13.438 -23.406 -14 1 98.81 53 VAL B C 1
ATOM 3068 O O . VAL B 1 53 ? -13.031 -23.797 -12.906 1 98.81 53 VAL B O 1
ATOM 3071 N N . PRO B 1 54 ? -14.422 -23.953 -14.602 1 98.69 54 PRO B N 1
ATOM 3072 C CA . PRO B 1 54 ? -15.156 -25.047 -13.945 1 98.69 54 PRO B CA 1
ATOM 3073 C C . PRO B 1 54 ? -14.469 -26.406 -14.102 1 98.69 54 PRO B C 1
ATOM 3075 O O . PRO B 1 54 ? -13.484 -26.516 -14.844 1 98.69 54 PRO B O 1
ATOM 3078 N N . ARG B 1 55 ? -14.953 -27.406 -13.328 1 98.69 55 ARG B N 1
ATOM 3079 C CA . ARG B 1 55 ? -14.586 -28.781 -13.617 1 98.69 55 ARG B CA 1
ATOM 3080 C C . ARG B 1 55 ? -15.023 -29.188 -15.023 1 98.69 55 ARG B C 1
ATOM 3082 O O . ARG B 1 55 ? -16.047 -28.703 -15.516 1 98.69 55 ARG B O 1
ATOM 3089 N N . GLY B 1 56 ? -14.133 -29.922 -15.633 1 98.38 56 GLY B N 1
ATOM 3090 C CA . GLY B 1 56 ? -14.5 -30.453 -16.938 1 98.38 56 GLY B CA 1
ATOM 3091 C C . GLY B 1 56 ? -14.242 -29.5 -18.078 1 98.38 56 GLY B C 1
ATOM 3092 O O . GLY B 1 56 ? -14.75 -29.688 -19.188 1 98.38 56 GLY B O 1
ATOM 3093 N N . TYR B 1 57 ? -13.516 -28.469 -17.828 1 98.06 57 TYR B N 1
ATOM 3094 C CA . TYR B 1 57 ? -13.219 -27.516 -18.891 1 98.06 57 TYR B CA 1
ATOM 3095 C C . TYR B 1 57 ? -12.086 -28.016 -19.781 1 98.06 57 TYR B C 1
ATOM 3097 O O . TYR B 1 57 ? -11.078 -28.531 -19.281 1 98.06 57 TYR B O 1
ATOM 3105 N N . LYS B 1 58 ? -12.188 -27.828 -21.016 1 97 58 LYS B N 1
ATOM 3106 C CA . LYS B 1 58 ? -11.195 -28.328 -21.969 1 97 58 LYS B CA 1
ATOM 3107 C C . LYS B 1 58 ? -10.172 -27.234 -22.312 1 97 58 LYS B C 1
ATOM 3109 O O . LYS B 1 58 ? -10.539 -26.172 -22.797 1 97 58 LYS B O 1
ATOM 3114 N N . PHE B 1 59 ? -8.891 -27.5 -21.953 1 94 59 PHE B N 1
ATOM 3115 C CA . PHE B 1 59 ? -7.75 -26.703 -22.359 1 94 59 PHE B CA 1
ATOM 3116 C C . PHE B 1 59 ? -6.922 -27.438 -23.406 1 94 59 PHE B C 1
ATOM 3118 O O . PHE B 1 59 ? -6.16 -28.344 -23.078 1 94 59 PHE B O 1
ATOM 3125 N N . GLY B 1 60 ? -7.043 -26.969 -24.656 1 88.75 60 GLY B N 1
ATOM 3126 C CA . GLY B 1 60 ? -6.262 -27.672 -25.656 1 88.75 60 GLY B CA 1
ATOM 3127 C C . GLY B 1 60 ? -6.434 -29.172 -25.609 1 88.75 60 GLY B C 1
ATOM 3128 O O . GLY B 1 60 ? -7.508 -29.688 -25.922 1 88.75 60 GLY B O 1
ATOM 3129 N N . ASN B 1 61 ? -5.32 -29.828 -25.031 1 90.44 61 ASN B N 1
ATOM 3130 C CA . ASN B 1 61 ? -5.312 -31.297 -25.109 1 90.44 61 ASN B CA 1
ATOM 3131 C C . ASN B 1 61 ? -5.613 -31.922 -23.75 1 90.44 61 ASN B C 1
ATOM 3133 O O . ASN B 1 61 ? -5.352 -33.125 -23.547 1 90.44 61 ASN B O 1
ATOM 3137 N N . PHE B 1 62 ? -6.027 -31.125 -22.766 1 95.44 62 PHE B N 1
ATOM 3138 C CA . PHE B 1 62 ? -6.426 -31.734 -21.5 1 95.44 62 PHE B CA 1
ATOM 3139 C C . PHE B 1 62 ? -7.727 -31.109 -21 1 95.44 62 PHE B C 1
ATOM 3141 O O . PHE B 1 62 ? -8.172 -30.078 -21.5 1 95.44 62 PHE B O 1
ATOM 3148 N N . THR B 1 63 ? -8.352 -31.859 -20.062 1 98.12 63 THR B N 1
ATOM 3149 C CA . THR B 1 63 ? -9.57 -31.438 -19.391 1 98.12 63 THR B CA 1
ATOM 3150 C C . THR B 1 63 ? -9.336 -31.312 -17.891 1 98.12 63 THR B C 1
ATOM 3152 O O . THR B 1 63 ? -8.648 -32.125 -17.281 1 98.12 63 THR B O 1
ATOM 3155 N N . THR B 1 64 ? -9.852 -30.281 -17.375 1 98.44 64 THR B N 1
ATOM 3156 C CA . THR B 1 64 ? -9.664 -30.062 -15.953 1 98.44 64 THR B CA 1
ATOM 3157 C C . THR B 1 64 ? -10.531 -31.031 -15.141 1 98.44 64 THR B C 1
ATOM 3159 O O . THR B 1 64 ? -11.672 -31.312 -15.516 1 98.44 64 THR B O 1
ATOM 3162 N N . HIS B 1 65 ? -10 -31.547 -14.086 1 98.69 65 HIS B N 1
ATOM 3163 C CA . HIS B 1 65 ? -10.734 -32.312 -13.094 1 98.69 65 HIS B CA 1
ATOM 3164 C C . HIS B 1 65 ? -11.211 -31.438 -11.945 1 98.69 65 HIS B C 1
ATOM 3166 O O . HIS B 1 65 ? -12.195 -31.766 -11.273 1 98.69 65 HIS B O 1
ATOM 3172 N N . TYR B 1 66 ? -10.531 -30.359 -11.727 1 98.81 66 TYR B N 1
ATOM 3173 C CA . TYR B 1 66 ? -10.82 -29.438 -10.641 1 98.81 66 TYR B CA 1
ATOM 3174 C C . TYR B 1 66 ? -11.039 -28.031 -11.172 1 98.81 66 TYR B C 1
ATOM 3176 O O . TYR B 1 66 ? -10.492 -27.656 -12.211 1 98.81 66 TYR B O 1
ATOM 3184 N N . GLY B 1 67 ? -11.922 -27.266 -10.477 1 98.81 67 GLY B N 1
ATOM 3185 C CA . GLY B 1 67 ? -12.125 -25.875 -10.812 1 98.81 67 GLY B CA 1
ATOM 3186 C C . GLY B 1 67 ? -11.117 -24.938 -10.156 1 98.81 67 GLY B C 1
ATOM 3187 O O . GLY B 1 67 ? -10.492 -25.312 -9.164 1 98.81 67 GLY B O 1
ATOM 3188 N N . PHE B 1 68 ? -10.945 -23.797 -10.734 1 98.88 68 PHE B N 1
ATOM 3189 C CA . PHE B 1 68 ? -10.039 -22.812 -10.141 1 98.88 68 PHE B CA 1
ATOM 3190 C C . PHE B 1 68 ? -10.414 -21.406 -10.57 1 98.88 68 PHE B C 1
ATOM 3192 O O . PHE B 1 68 ? -11.25 -21.219 -11.453 1 98.88 68 PHE B O 1
ATOM 3199 N N . VAL B 1 69 ? -9.961 -20.422 -9.844 1 98.88 69 VAL B N 1
ATOM 3200 C CA . VAL B 1 69 ? -10.047 -19 -10.156 1 98.88 69 VAL B CA 1
ATOM 3201 C C . VAL B 1 69 ? -8.641 -18.422 -10.336 1 98.88 69 VAL B C 1
ATOM 3203 O O . VAL B 1 69 ? -7.711 -18.812 -9.633 1 98.88 69 VAL B O 1
ATOM 3206 N N . GLY B 1 70 ? -8.539 -17.594 -11.312 1 98.5 70 GLY B N 1
ATOM 3207 C CA . GLY B 1 70 ? -7.227 -17 -11.523 1 98.5 70 GLY B CA 1
ATOM 3208 C C . GLY B 1 70 ? -7.262 -15.773 -12.414 1 98.5 70 GLY B C 1
ATOM 3209 O O . GLY B 1 70 ? -8.336 -15.312 -12.797 1 98.5 70 GLY B O 1
ATOM 3210 N N . MET B 1 71 ? -6.109 -15.156 -12.594 1 98.06 71 MET B N 1
ATOM 3211 C CA . MET B 1 71 ? -5.918 -14.031 -13.508 1 98.06 71 MET B CA 1
ATOM 3212 C C . MET B 1 71 ? -5.484 -14.523 -14.883 1 98.06 71 MET B C 1
ATOM 3214 O O . MET B 1 71 ? -4.473 -15.219 -15.016 1 98.06 71 MET B O 1
ATOM 3218 N N . SER B 1 72 ? -6.254 -14.164 -15.891 1 96.5 72 SER B N 1
ATOM 3219 C CA . SER B 1 72 ? -5.941 -14.594 -17.25 1 96.5 72 SER B CA 1
ATOM 3220 C C . SER B 1 72 ? -5.773 -13.391 -18.172 1 96.5 72 SER B C 1
ATOM 3222 O O . SER B 1 72 ? -6.297 -12.312 -17.906 1 96.5 72 SER B O 1
ATOM 3224 N N . HIS B 1 73 ? -4.965 -13.578 -19.125 1 93.44 73 HIS B N 1
ATOM 3225 C CA . HIS B 1 73 ? -4.703 -12.656 -20.219 1 93.44 73 HIS B CA 1
ATOM 3226 C C . HIS B 1 73 ? -5.004 -13.297 -21.562 1 93.44 73 HIS B C 1
ATOM 3228 O O . HIS B 1 73 ? -4.184 -14.047 -22.094 1 93.44 73 HIS B O 1
ATOM 3234 N N . ASN B 1 74 ? -6.164 -13 -22.078 1 88.12 74 ASN B N 1
ATOM 3235 C CA . ASN B 1 74 ? -6.629 -13.648 -23.297 1 88.12 74 ASN B CA 1
ATOM 3236 C C . ASN B 1 74 ? -6.543 -15.164 -23.188 1 88.12 74 ASN B C 1
ATOM 3238 O O . ASN B 1 74 ? -5.977 -15.82 -24.062 1 88.12 74 ASN B O 1
ATOM 3242 N N . GLY B 1 75 ? -6.891 -15.656 -22.062 1 89.38 75 GLY B N 1
ATOM 3243 C CA . GLY B 1 75 ? -7 -17.094 -21.859 1 89.38 75 GLY B CA 1
ATOM 3244 C C . GLY B 1 75 ? -5.746 -17.703 -21.266 1 89.38 75 GLY B C 1
ATOM 3245 O O . GLY B 1 75 ? -5.766 -18.844 -20.812 1 89.38 75 GLY B O 1
ATOM 3246 N N . ASN B 1 76 ? -4.617 -16.984 -21.234 1 93.38 76 ASN B N 1
ATOM 3247 C CA . ASN B 1 76 ? -3.391 -17.453 -20.594 1 93.38 76 ASN B CA 1
ATOM 3248 C C . ASN B 1 76 ? -3.301 -17 -19.141 1 93.38 76 ASN B C 1
ATOM 3250 O O . ASN B 1 76 ? -3.453 -15.805 -18.844 1 93.38 76 ASN B O 1
ATOM 3254 N N . PHE B 1 77 ? -3.029 -17.922 -18.266 1 96.56 77 PHE B N 1
ATOM 3255 C CA . PHE B 1 77 ? -3.127 -17.625 -16.844 1 96.56 77 PHE B CA 1
ATOM 3256 C C . PHE B 1 77 ? -1.764 -17.25 -16.281 1 96.56 77 PHE B C 1
ATOM 3258 O O . PHE B 1 77 ? -0.752 -17.859 -16.625 1 96.56 77 PHE B O 1
ATOM 3265 N N . SER B 1 78 ? -1.733 -16.25 -15.406 1 96.06 78 SER B N 1
ATOM 3266 C CA . SER B 1 78 ? -0.507 -15.836 -14.727 1 96.06 78 SER B CA 1
ATOM 3267 C C . SER B 1 78 ? -0.553 -16.188 -13.242 1 96.06 78 SER B C 1
ATOM 3269 O O . SER B 1 78 ? 0.477 -16.172 -12.562 1 96.06 78 SER B O 1
ATOM 3271 N N . ASP B 1 79 ? -1.75 -16.438 -12.719 1 98.25 79 ASP B N 1
ATOM 3272 C CA . ASP B 1 79 ? -1.945 -16.688 -11.289 1 98.25 79 ASP B CA 1
ATOM 3273 C C . ASP B 1 79 ? -3.271 -17.391 -11.031 1 98.25 79 ASP B C 1
ATOM 3275 O O . ASP B 1 79 ? -4.199 -17.297 -11.836 1 98.25 79 ASP B O 1
ATOM 3279 N N . GLY B 1 80 ? -3.301 -18.219 -9.938 1 98.88 80 GLY B N 1
ATOM 3280 C CA . GLY B 1 80 ? -4.59 -18.797 -9.594 1 98.88 80 GLY B CA 1
ATOM 3281 C C . GLY B 1 80 ? -4.539 -19.688 -8.367 1 98.88 80 GLY B C 1
ATOM 3282 O O . GLY B 1 80 ? -3.463 -19.953 -7.832 1 98.88 80 GLY B O 1
ATOM 3283 N N . MET B 1 81 ? -5.695 -20.078 -7.992 1 98.94 81 MET B N 1
ATOM 3284 C CA . MET B 1 81 ? -5.926 -21 -6.883 1 98.94 81 MET B CA 1
ATOM 3285 C C . MET B 1 81 ? -7.086 -21.938 -7.191 1 98.94 81 MET B C 1
ATOM 3287 O O . MET B 1 81 ? -8.117 -21.516 -7.703 1 98.94 81 MET B O 1
ATOM 3291 N N . ASN B 1 82 ? -6.891 -23.219 -6.926 1 98.88 82 ASN B N 1
ATOM 3292 C CA . ASN B 1 82 ? -7.973 -24.125 -7.25 1 98.88 82 ASN B CA 1
ATOM 3293 C C . ASN B 1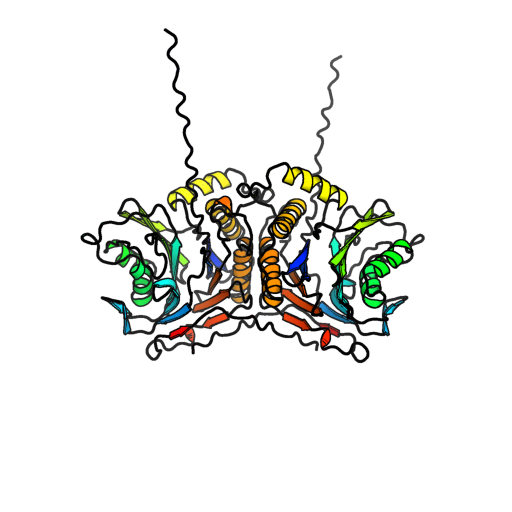 82 ? -8.789 -24.5 -6.016 1 98.88 82 ASN B C 1
ATOM 3295 O O . ASN B 1 82 ? -8.531 -23.984 -4.922 1 98.88 82 ASN B O 1
ATOM 3299 N N . GLU B 1 83 ? -9.797 -25.281 -6.199 1 98.69 83 GLU B N 1
ATOM 3300 C CA . GLU B 1 83 ? -10.789 -25.594 -5.176 1 98.69 83 GLU B CA 1
ATOM 3301 C C . GLU B 1 83 ? -10.195 -26.484 -4.082 1 98.69 83 GLU B C 1
ATOM 3303 O O . GLU B 1 83 ? -10.867 -26.797 -3.1 1 98.69 83 GLU B O 1
ATOM 3308 N N . TYR B 1 84 ? -8.875 -26.797 -4.156 1 98.31 84 TYR B N 1
ATOM 3309 C CA . TYR B 1 84 ? -8.18 -27.562 -3.125 1 98.31 84 TYR B CA 1
ATOM 3310 C C . TYR B 1 84 ? -7.086 -26.719 -2.477 1 98.31 84 TYR B C 1
ATOM 3312 O O . TYR B 1 84 ? -6.203 -27.25 -1.799 1 98.31 84 TYR B O 1
ATOM 3320 N N . SER B 1 85 ? -7.043 -25.422 -2.777 1 97.62 85 SER B N 1
ATOM 3321 C CA . SER B 1 85 ? -6.129 -24.469 -2.178 1 97.62 85 SER B CA 1
ATOM 3322 C C . SER B 1 85 ? -4.703 -24.656 -2.689 1 97.62 85 SER B C 1
ATOM 3324 O O . SER B 1 85 ? -3.74 -24.438 -1.954 1 97.62 85 SER B O 1
ATOM 3326 N N . LEU B 1 86 ? -4.629 -25.25 -3.805 1 98.88 86 LEU B N 1
ATOM 3327 C CA . LEU B 1 86 ? -3.361 -25.188 -4.527 1 98.88 86 LEU B CA 1
ATOM 3328 C C . LEU B 1 86 ? -3.258 -23.906 -5.336 1 98.88 86 LEU B C 1
ATOM 3330 O O . LEU B 1 86 ? -4.188 -23.547 -6.062 1 98.88 86 LEU B O 1
ATOM 3334 N N . ALA B 1 87 ? -2.191 -23.172 -5.125 1 98.94 87 ALA B N 1
ATOM 3335 C CA . ALA B 1 87 ? -1.991 -21.891 -5.816 1 98.94 87 ALA B CA 1
ATOM 3336 C C . ALA B 1 87 ? -0.741 -21.938 -6.691 1 98.94 87 ALA B C 1
ATOM 3338 O O . ALA B 1 87 ? 0.273 -22.531 -6.309 1 98.94 87 ALA B O 1
ATOM 3339 N N . VAL B 1 88 ? -0.817 -21.375 -7.844 1 98.94 88 VAL B N 1
ATOM 3340 C CA . VAL B 1 88 ? 0.295 -21.266 -8.781 1 98.94 88 VAL B CA 1
ATOM 3341 C C . VAL B 1 88 ? 0.417 -19.844 -9.289 1 98.94 88 VAL B C 1
ATOM 3343 O O . VAL B 1 88 ? -0.576 -19.234 -9.695 1 98.94 88 VAL B O 1
ATOM 3346 N N . SER B 1 89 ? 1.588 -19.281 -9.227 1 98.75 89 SER B N 1
ATOM 3347 C CA . SER B 1 89 ? 1.893 -17.953 -9.766 1 98.75 89 SER B CA 1
ATOM 3348 C C . SER B 1 89 ? 3.041 -18.016 -10.766 1 98.75 89 SER B C 1
ATOM 3350 O O . SER B 1 89 ? 4.086 -18.609 -10.484 1 98.75 89 SER B O 1
ATOM 3352 N N . ALA B 1 90 ? 2.809 -17.453 -11.906 1 97.5 90 ALA B N 1
ATOM 3353 C CA . ALA B 1 90 ? 3.863 -17.312 -12.906 1 97.5 90 ALA B CA 1
ATOM 3354 C C . ALA B 1 90 ? 4.523 -15.945 -12.812 1 97.5 90 ALA B C 1
ATOM 3356 O O . ALA B 1 90 ? 3.838 -14.922 -12.75 1 97.5 90 ALA B O 1
ATOM 3357 N N . LEU B 1 91 ? 5.812 -15.922 -12.742 1 96.31 91 LEU B N 1
ATOM 3358 C CA . LEU B 1 91 ? 6.605 -14.695 -12.812 1 96.31 91 LEU B CA 1
ATOM 3359 C C . LEU B 1 91 ? 7.562 -14.734 -13.992 1 96.31 91 LEU B C 1
ATOM 3361 O O . LEU B 1 91 ? 8.062 -15.805 -14.367 1 96.31 91 LEU B O 1
ATOM 3365 N N . TRP B 1 92 ? 7.859 -13.602 -14.539 1 93.12 92 TRP B N 1
ATOM 3366 C CA . TRP B 1 92 ? 8.805 -13.523 -15.641 1 93.12 92 TRP B CA 1
ATOM 3367 C C . TRP B 1 92 ? 10.219 -13.883 -15.18 1 93.12 92 TRP B C 1
ATOM 3369 O O . TRP B 1 92 ? 10.656 -13.453 -14.109 1 93.12 92 TRP B O 1
ATOM 3379 N N . LEU B 1 93 ? 10.859 -14.711 -15.883 1 94.81 93 LEU B N 1
ATOM 3380 C CA . LEU B 1 93 ? 12.281 -15.016 -15.742 1 94.81 93 LEU B CA 1
ATOM 3381 C C . LEU B 1 93 ? 12.977 -14.984 -17.094 1 94.81 93 LEU B C 1
ATOM 3383 O O . LEU B 1 93 ? 12.898 -15.953 -17.859 1 94.81 93 LEU B O 1
ATOM 3387 N N . SER B 1 94 ? 13.711 -13.984 -17.359 1 90.19 94 SER B N 1
ATOM 3388 C CA . SER B 1 94 ? 14.336 -13.773 -18.656 1 90.19 94 SER B CA 1
ATOM 3389 C C . SER B 1 94 ? 15.32 -14.883 -18.984 1 90.19 94 SER B C 1
ATOM 3391 O O . SER B 1 94 ? 15.5 -15.234 -20.156 1 90.19 94 SER B O 1
ATOM 3393 N N . GLY B 1 95 ? 15.93 -15.453 -18.062 1 91.38 95 GLY B N 1
ATOM 3394 C CA . GLY B 1 95 ? 16.969 -16.453 -18.266 1 91.38 95 GLY B CA 1
ATOM 3395 C C . GLY B 1 95 ? 16.406 -17.844 -18.562 1 91.38 95 GLY B C 1
ATOM 3396 O O . GLY B 1 95 ? 17.172 -18.766 -18.828 1 91.38 95 GLY B O 1
ATOM 3397 N N . SER B 1 96 ? 15.117 -17.984 -18.594 1 95.56 96 SER B N 1
ATOM 3398 C CA . SER B 1 96 ? 14.523 -19.281 -18.859 1 95.56 96 SER B CA 1
ATOM 3399 C C . SER B 1 96 ? 14.797 -19.734 -20.297 1 95.56 96 SER B C 1
ATOM 3401 O O . SER B 1 96 ? 14.758 -18.922 -21.219 1 95.56 96 SER B O 1
ATOM 3403 N N . LYS B 1 97 ? 15.148 -20.984 -20.484 1 95.75 97 LYS B N 1
ATOM 3404 C CA . LYS B 1 97 ? 15.336 -21.641 -21.781 1 95.75 97 LYS B CA 1
ATOM 3405 C C . LYS B 1 97 ? 14.57 -22.953 -21.859 1 95.75 97 LYS B C 1
ATOM 3407 O O . LYS B 1 97 ? 14.531 -23.719 -20.891 1 95.75 97 LYS B O 1
ATOM 3412 N N . TYR B 1 98 ? 14.016 -23.141 -22.969 1 96.38 98 TYR B N 1
ATOM 3413 C CA . TYR B 1 98 ? 13.148 -24.281 -23.172 1 96.38 98 TYR B CA 1
ATOM 3414 C C . TYR B 1 98 ? 13.617 -25.125 -24.359 1 96.38 98 TYR B C 1
ATOM 3416 O O . TYR B 1 98 ? 14.312 -24.625 -25.25 1 96.38 98 TYR B O 1
ATOM 3424 N N . PRO B 1 99 ? 13.32 -26.375 -24.375 1 95.38 99 PRO B N 1
ATOM 3425 C CA . PRO B 1 99 ? 13.562 -27.172 -25.578 1 95.38 99 PRO B CA 1
ATOM 3426 C C . PRO B 1 99 ? 12.688 -26.734 -26.75 1 95.38 99 PRO B C 1
ATOM 3428 O O . PRO B 1 99 ? 11.75 -25.953 -26.562 1 95.38 99 PRO B O 1
ATOM 3431 N N . ASP B 1 100 ? 13.039 -27.281 -27.906 1 94.56 100 ASP B N 1
ATOM 3432 C CA . ASP B 1 100 ? 12.234 -27.031 -29.094 1 94.56 100 ASP B CA 1
ATOM 3433 C C . ASP B 1 100 ? 10.852 -27.672 -28.969 1 94.56 100 ASP B C 1
ATOM 3435 O O . ASP B 1 100 ? 10.695 -28.688 -28.281 1 94.56 100 ASP B O 1
ATOM 3439 N N . LYS B 1 101 ? 9.945 -27.109 -29.641 1 95.06 101 LYS B N 1
ATOM 3440 C CA . LYS B 1 101 ? 8.57 -27.609 -29.609 1 95.06 101 LYS B CA 1
ATOM 3441 C C . LYS B 1 101 ? 8.516 -29.094 -29.922 1 95.06 101 LYS B C 1
ATOM 3443 O O . LYS B 1 101 ? 7.754 -29.844 -29.297 1 95.06 101 LYS B O 1
ATOM 3448 N N . LYS B 1 102 ? 9.297 -29.562 -30.859 1 96.25 102 LYS B N 1
ATOM 3449 C CA . LYS B 1 102 ? 9.273 -30.953 -31.297 1 96.25 102 LYS B CA 1
ATOM 3450 C C . LYS B 1 102 ? 9.719 -31.891 -30.188 1 96.25 102 LYS B C 1
ATOM 3452 O O . LYS B 1 102 ? 9.406 -33.062 -30.203 1 96.25 102 LYS B O 1
ATOM 3457 N N . ASP B 1 103 ? 10.469 -31.359 -29.172 1 95.25 103 ASP B N 1
ATOM 3458 C CA . ASP B 1 103 ? 11.039 -32.156 -28.094 1 95.25 103 ASP B CA 1
ATOM 3459 C C . ASP B 1 103 ? 10.273 -31.953 -26.781 1 95.25 103 ASP B C 1
ATOM 3461 O O . ASP B 1 103 ? 10.734 -32.344 -25.719 1 95.25 103 ASP B O 1
ATOM 3465 N N . ALA B 1 104 ? 9.102 -31.281 -26.891 1 95.81 104 ALA B N 1
ATOM 3466 C CA . ALA B 1 104 ? 8.359 -30.922 -25.688 1 95.81 104 ALA B CA 1
ATOM 3467 C C . ALA B 1 104 ? 6.926 -31.438 -25.75 1 95.81 104 ALA B C 1
ATOM 3469 O O . ALA B 1 104 ? 6.438 -31.812 -26.812 1 95.81 104 ALA B O 1
ATOM 3470 N N . ASP B 1 105 ? 6.324 -31.484 -24.609 1 95.94 105 ASP B N 1
ATOM 3471 C CA . ASP B 1 105 ? 4.973 -32.031 -24.484 1 95.94 105 ASP B CA 1
ATOM 3472 C C . ASP B 1 105 ? 3.936 -30.906 -24.469 1 95.94 105 ASP B C 1
ATOM 3474 O O . ASP B 1 105 ? 2.855 -31.031 -25.047 1 95.94 105 ASP B O 1
ATOM 3478 N N . TYR B 1 106 ? 4.188 -29.844 -23.766 1 95.75 106 TYR B N 1
ATOM 3479 C CA . TYR B 1 106 ? 3.234 -28.75 -23.562 1 95.75 106 TYR B CA 1
ATOM 3480 C C . TYR B 1 106 ? 3.887 -27.406 -23.812 1 95.75 106 TYR B C 1
ATOM 3482 O O . TYR B 1 106 ? 5.09 -27.234 -23.594 1 95.75 106 TYR B O 1
ATOM 3490 N N . ASN B 1 107 ? 3.08 -26.453 -24.344 1 95.25 107 ASN B N 1
ATOM 3491 C CA . ASN B 1 107 ? 3.498 -25.062 -24.234 1 95.25 107 ASN B CA 1
ATOM 3492 C C . ASN B 1 107 ? 3.545 -24.609 -22.766 1 95.25 107 ASN B C 1
ATOM 3494 O O . ASN B 1 107 ? 2.676 -24.984 -21.984 1 95.25 107 ASN B O 1
ATOM 3498 N N . ILE B 1 108 ? 4.496 -23.844 -22.422 1 96.44 108 ILE B N 1
ATOM 3499 C CA . ILE B 1 108 ? 4.73 -23.438 -21.047 1 96.44 108 ILE B CA 1
ATOM 3500 C C . ILE B 1 108 ? 3.492 -22.734 -20.5 1 96.44 108 ILE B C 1
ATOM 3502 O O . ILE B 1 108 ? 3.215 -22.797 -19.297 1 96.44 108 ILE B O 1
ATOM 3506 N N . THR B 1 109 ? 2.656 -22.094 -21.312 1 94.69 109 THR B N 1
ATOM 3507 C CA . THR B 1 109 ? 1.461 -21.375 -20.875 1 94.69 109 THR B CA 1
ATOM 3508 C C . THR B 1 109 ? 0.402 -22.344 -20.359 1 94.69 109 THR B C 1
ATOM 3510 O O . THR B 1 109 ? -0.564 -21.922 -19.719 1 94.69 109 THR B O 1
ATOM 3513 N N . MET B 1 110 ? 0.597 -23.625 -20.562 1 96.31 110 MET B N 1
ATOM 3514 C CA . MET B 1 110 ? -0.387 -24.625 -20.141 1 96.31 110 MET B CA 1
ATOM 3515 C C . MET B 1 110 ? -0.048 -25.188 -18.766 1 96.31 110 MET B C 1
ATOM 3517 O O . MET B 1 110 ? -0.873 -25.859 -18.156 1 96.31 110 MET B O 1
ATOM 3521 N N . LEU B 1 111 ? 1.123 -24.922 -18.297 1 97.81 111 LEU B N 1
ATOM 3522 C CA . LEU B 1 111 ? 1.528 -25.5 -17.031 1 97.81 111 LEU B CA 1
ATOM 3523 C C . LEU B 1 111 ? 0.586 -25.062 -15.906 1 97.81 111 LEU B C 1
ATOM 3525 O O . LEU B 1 111 ? 0.077 -25.906 -15.156 1 97.81 111 LEU B O 1
ATOM 3529 N N . LEU B 1 112 ? 0.285 -23.781 -15.852 1 98.44 112 LEU B N 1
ATOM 3530 C CA . LEU B 1 112 ? -0.516 -23.234 -14.766 1 98.44 112 LEU B CA 1
ATOM 3531 C C . LEU B 1 112 ? -1.935 -23.797 -14.797 1 98.44 112 LEU B C 1
ATOM 3533 O O . LEU B 1 112 ? -2.4 -24.391 -13.82 1 98.44 112 LEU B O 1
ATOM 3537 N N . PRO B 1 113 ? -2.639 -23.719 -15.93 1 98.44 113 PRO B N 1
ATOM 3538 C CA . PRO B 1 113 ? -3.994 -24.266 -15.906 1 98.44 113 PRO B CA 1
ATOM 3539 C C . PRO B 1 113 ? -4.012 -25.781 -15.711 1 98.44 113 PRO B C 1
ATOM 3541 O O . PRO B 1 113 ? -4.945 -26.328 -15.109 1 98.44 113 PRO B O 1
ATOM 3544 N N . TYR B 1 114 ? -2.998 -26.484 -16.172 1 98.69 114 TYR B N 1
ATOM 3545 C CA . TYR B 1 114 ? -2.98 -27.922 -15.93 1 98.69 114 TYR B CA 1
ATOM 3546 C C . TYR B 1 114 ? -2.826 -28.219 -14.445 1 98.69 114 TYR B C 1
ATOM 3548 O O . TYR B 1 114 ? -3.57 -29.031 -13.891 1 98.69 114 TYR B O 1
ATOM 3556 N N . VAL B 1 115 ? -1.835 -27.625 -13.828 1 98.88 115 VAL B N 1
ATOM 3557 C CA . VAL B 1 115 ? -1.575 -27.891 -12.422 1 98.88 115 VAL B CA 1
ATOM 3558 C C . VAL B 1 115 ? -2.811 -27.531 -11.594 1 98.88 115 VAL B C 1
ATOM 3560 O O . VAL B 1 115 ? -3.246 -28.328 -10.75 1 98.88 115 VAL B O 1
ATOM 3563 N N . LEU B 1 116 ? -3.438 -26.391 -11.836 1 98.88 116 LEU B N 1
ATOM 3564 C CA . LEU B 1 116 ? -4.613 -25.969 -11.078 1 98.88 116 LEU B CA 1
ATOM 3565 C C . LEU B 1 116 ? -5.805 -26.875 -11.383 1 98.88 116 LEU B C 1
ATOM 3567 O O . LEU B 1 116 ? -6.617 -27.141 -10.5 1 98.88 116 LEU B O 1
ATOM 3571 N N . GLY B 1 117 ? -5.887 -27.391 -12.57 1 98.88 117 GLY B N 1
ATOM 3572 C CA . GLY B 1 117 ? -7.062 -28.125 -13 1 98.88 117 GLY B CA 1
ATOM 3573 C C . GLY B 1 117 ? -6.941 -29.625 -12.773 1 98.88 117 GLY B C 1
ATOM 3574 O O . GLY B 1 117 ? -7.934 -30.359 -12.852 1 98.88 117 GLY B O 1
ATOM 3575 N N . ASN B 1 118 ? -5.664 -30.109 -12.438 1 98.88 118 ASN B N 1
ATOM 3576 C CA . ASN B 1 118 ? -5.504 -31.562 -12.445 1 98.88 118 ASN B CA 1
ATOM 3577 C C . ASN B 1 118 ? -4.637 -32.031 -11.281 1 98.88 118 ASN B C 1
ATOM 3579 O O . ASN B 1 118 ? -4.293 -33.219 -11.203 1 98.88 118 ASN B O 1
ATOM 3583 N N . THR B 1 119 ? -4.199 -31.203 -10.406 1 98.81 119 THR B N 1
ATOM 3584 C CA . THR B 1 119 ? -3.486 -31.578 -9.188 1 98.81 119 THR B CA 1
ATOM 3585 C C . THR B 1 119 ? -4.078 -30.875 -7.973 1 98.81 119 THR B C 1
ATOM 3587 O O . THR B 1 119 ? -4.785 -29.875 -8.109 1 98.81 119 THR B O 1
ATOM 3590 N N . THR B 1 120 ? -3.844 -31.438 -6.789 1 98.62 120 THR B N 1
ATOM 3591 C CA . THR B 1 120 ? -4.449 -30.875 -5.582 1 98.62 120 THR B CA 1
ATOM 3592 C C . THR B 1 120 ? -3.381 -30.5 -4.562 1 98.62 120 THR B C 1
ATOM 3594 O O . THR B 1 120 ? -3.66 -29.797 -3.596 1 98.62 120 THR B O 1
ATOM 3597 N N . THR B 1 121 ? -2.141 -31 -4.855 1 98.62 121 THR B N 1
ATOM 3598 C CA . THR B 1 121 ? -1.041 -30.75 -3.928 1 98.62 121 THR B CA 1
ATOM 3599 C C . THR B 1 121 ? 0.219 -30.328 -4.68 1 98.62 121 THR B C 1
ATOM 3601 O O . THR B 1 121 ? 0.331 -30.562 -5.887 1 98.62 121 THR B O 1
ATOM 3604 N N . VAL B 1 122 ? 1.148 -29.797 -3.914 1 98.88 122 VAL B N 1
ATOM 3605 C CA . VAL B 1 122 ? 2.447 -29.453 -4.48 1 98.88 122 VAL B CA 1
ATOM 3606 C C . VAL B 1 122 ? 3.156 -30.703 -4.98 1 98.88 122 VAL B C 1
ATOM 3608 O O . VAL B 1 122 ? 3.777 -30.688 -6.043 1 98.88 122 VAL B O 1
ATOM 3611 N N . ALA B 1 123 ? 2.986 -31.781 -4.262 1 98.75 123 ALA B N 1
ATOM 3612 C CA . ALA B 1 123 ? 3.637 -33.031 -4.648 1 98.75 123 ALA B CA 1
ATOM 3613 C C . ALA B 1 123 ? 3.121 -33.531 -5.996 1 98.75 123 ALA B C 1
ATOM 3615 O O . ALA B 1 123 ? 3.902 -33.938 -6.852 1 98.75 123 ALA B O 1
ATOM 3616 N N . GLN B 1 124 ? 1.853 -33.5 -6.176 1 98.81 124 GLN B N 1
ATOM 3617 C CA . GLN B 1 124 ? 1.262 -33.938 -7.438 1 98.81 124 GLN B CA 1
ATOM 3618 C C . GLN B 1 124 ? 1.695 -33 -8.586 1 98.81 124 GLN B C 1
ATOM 3620 O O . GLN B 1 124 ? 1.963 -33.5 -9.695 1 98.81 124 GLN B O 1
ATOM 3625 N N . ALA B 1 125 ? 1.695 -31.734 -8.352 1 98.88 125 ALA B N 1
ATOM 3626 C CA . ALA B 1 125 ? 2.158 -30.781 -9.359 1 98.88 125 ALA B CA 1
ATOM 3627 C C . ALA B 1 125 ? 3.594 -31.094 -9.781 1 98.88 125 ALA B C 1
ATOM 3629 O O . ALA B 1 125 ? 3.9 -31.125 -10.977 1 98.88 125 ALA B O 1
ATOM 3630 N N . VAL B 1 126 ? 4.453 -31.312 -8.797 1 98.81 126 VAL B N 1
ATOM 3631 C CA . VAL B 1 126 ? 5.863 -31.594 -9.039 1 98.81 126 VAL B CA 1
ATOM 3632 C C . VAL B 1 126 ? 6.004 -32.875 -9.867 1 98.81 126 VAL B C 1
ATOM 3634 O O . VAL B 1 126 ? 6.82 -32.938 -10.789 1 98.81 126 VAL B O 1
ATOM 3637 N N . GLU B 1 127 ? 5.215 -33.875 -9.562 1 98.69 127 GLU B N 1
ATOM 3638 C CA . GLU B 1 127 ? 5.258 -35.125 -10.312 1 98.69 127 GLU B CA 1
ATOM 3639 C C . GLU B 1 127 ? 4.914 -34.906 -11.781 1 98.69 127 GLU B C 1
ATOM 3641 O O . GLU B 1 127 ? 5.598 -35.406 -12.672 1 98.69 127 GLU B O 1
ATOM 3646 N N . PHE B 1 128 ? 3.92 -34.156 -12.008 1 98.5 128 PHE B N 1
ATOM 3647 C CA . PHE B 1 128 ? 3.529 -33.844 -13.375 1 98.5 128 PHE B CA 1
ATOM 3648 C C . PHE B 1 128 ? 4.648 -33.125 -14.109 1 98.5 128 PHE B C 1
ATOM 3650 O O . PHE B 1 128 ? 4.984 -33.469 -15.242 1 98.5 128 PHE B O 1
ATOM 3657 N N . ILE B 1 129 ? 5.242 -32.094 -13.445 1 98.69 129 ILE B N 1
ATOM 3658 C CA . ILE B 1 129 ? 6.23 -31.219 -14.062 1 98.69 129 ILE B CA 1
ATOM 3659 C C . ILE B 1 129 ? 7.496 -32 -14.391 1 98.69 129 ILE B C 1
ATOM 3661 O O . ILE B 1 129 ? 8.109 -31.812 -15.438 1 98.69 129 ILE B O 1
ATOM 3665 N N . LYS B 1 130 ? 7.824 -32.969 -13.547 1 97.94 130 LYS B N 1
ATOM 3666 C CA . LYS B 1 130 ? 9.016 -33.781 -13.766 1 97.94 130 LYS B CA 1
ATOM 3667 C C . LYS B 1 130 ? 8.828 -34.719 -14.945 1 97.94 130 LYS B C 1
ATOM 3669 O O . LYS B 1 130 ? 9.797 -35.094 -15.625 1 97.94 130 LYS B O 1
ATOM 3674 N N . LYS B 1 131 ? 7.633 -35.062 -15.195 1 97.5 131 LYS B N 1
ATOM 3675 C CA . LYS B 1 131 ? 7.34 -36.062 -16.203 1 97.5 131 LYS B CA 1
ATOM 3676 C C . LYS B 1 131 ? 7.203 -35.469 -17.578 1 97.5 131 LYS B C 1
ATOM 3678 O O . LYS B 1 131 ? 7.16 -36.156 -18.594 1 97.5 131 LYS B O 1
ATOM 3683 N N . HIS B 1 132 ? 7.176 -34.156 -17.656 1 97.25 132 HIS B N 1
ATOM 3684 C CA . HIS B 1 132 ? 6.875 -33.531 -18.953 1 97.25 132 HIS B CA 1
ATOM 3685 C C . HIS B 1 132 ? 7.895 -32.438 -19.281 1 97.25 132 HIS B C 1
ATOM 3687 O O . HIS B 1 132 ? 8.516 -31.875 -18.375 1 97.25 132 HIS B O 1
ATOM 3693 N N . LYS B 1 133 ? 8.031 -32.219 -20.578 1 97.12 133 LYS B N 1
ATOM 3694 C CA . LYS B 1 133 ? 8.859 -31.141 -21.109 1 97.12 133 LYS B CA 1
ATOM 3695 C C . LYS B 1 133 ? 8 -30 -21.656 1 97.12 133 LYS B C 1
ATOM 3697 O O . LYS B 1 133 ? 6.914 -30.25 -22.188 1 97.12 133 LYS B O 1
ATOM 3702 N N . PHE B 1 134 ? 8.492 -28.797 -21.5 1 97.06 134 PHE B N 1
ATOM 3703 C CA . PHE B 1 134 ? 7.727 -27.609 -21.891 1 97.06 134 PHE B CA 1
ATOM 3704 C C . PHE B 1 134 ? 8.492 -26.781 -22.906 1 97.06 134 PHE B C 1
ATOM 3706 O O . PHE B 1 134 ? 9.719 -26.672 -22.828 1 97.06 134 PHE B O 1
ATOM 3713 N N . TYR B 1 135 ? 7.789 -26.188 -23.891 1 95.62 135 TYR B N 1
ATOM 3714 C CA . TYR B 1 135 ? 8.359 -25.25 -24.844 1 95.62 135 TYR B CA 1
ATOM 3715 C C . TYR B 1 135 ? 7.68 -23.891 -24.75 1 95.62 135 TYR B C 1
ATOM 3717 O O . TYR B 1 135 ? 6.648 -23.75 -24.078 1 95.62 135 TYR B O 1
ATOM 3725 N N . THR B 1 136 ? 8.273 -22.844 -25.266 1 94.56 136 THR B N 1
ATOM 3726 C CA . THR B 1 136 ? 7.691 -21.516 -25.266 1 94.56 136 THR B CA 1
ATOM 3727 C C . THR B 1 136 ? 7.41 -21.047 -26.703 1 94.56 136 THR B C 1
ATOM 3729 O O . THR B 1 136 ? 7.789 -21.719 -27.656 1 94.56 136 THR B O 1
ATOM 3732 N N . SER B 1 137 ? 6.625 -20.078 -26.828 1 89.5 137 SER B N 1
ATOM 3733 C CA . SER B 1 137 ? 6.305 -19.438 -28.094 1 89.5 137 SER B CA 1
ATOM 3734 C C . SER B 1 137 ? 5.941 -17.969 -27.891 1 89.5 137 SER B C 1
ATOM 3736 O O . SER B 1 137 ? 5.754 -17.516 -26.766 1 89.5 137 SER B O 1
ATOM 3738 N N . VAL B 1 138 ? 6.074 -17.25 -28.969 1 84.56 138 VAL B N 1
ATOM 3739 C CA . VAL B 1 138 ? 5.547 -15.883 -28.969 1 84.56 138 VAL B CA 1
ATOM 3740 C C . VAL B 1 138 ? 4.02 -15.922 -29.016 1 84.56 138 VAL B C 1
ATOM 3742 O O . VAL B 1 138 ? 3.438 -16.609 -29.875 1 84.56 138 VAL B O 1
ATOM 3745 N N . LEU B 1 139 ? 3.49 -15.312 -28.078 1 79.56 139 LEU B N 1
ATOM 3746 C CA . LEU B 1 139 ? 2.037 -15.195 -28.047 1 79.56 139 LEU B CA 1
ATOM 3747 C C . LEU B 1 139 ? 1.6 -13.758 -28.281 1 79.56 139 LEU B C 1
ATOM 3749 O O . LEU B 1 139 ? 1.715 -12.914 -27.391 1 79.56 139 LEU B O 1
ATOM 3753 N N . PRO B 1 140 ? 1.037 -13.539 -29.391 1 73.62 140 PRO B N 1
ATOM 3754 C CA . PRO B 1 140 ? 0.659 -12.172 -29.734 1 73.62 140 PRO B CA 1
ATOM 3755 C C . PRO B 1 140 ? -0.303 -11.547 -28.719 1 73.62 140 PRO B C 1
ATOM 3757 O O . PRO B 1 140 ? -0.347 -10.32 -28.578 1 73.62 140 PRO B O 1
ATOM 3760 N N . GLU B 1 141 ? -1.03 -12.414 -28.078 1 68.56 141 GLU B N 1
ATOM 3761 C CA . GLU B 1 141 ? -1.994 -11.93 -27.094 1 68.56 141 GLU B CA 1
ATOM 3762 C C . GLU B 1 141 ? -1.291 -11.312 -25.891 1 68.56 141 GLU B C 1
ATOM 3764 O O . GLU B 1 141 ? -1.9 -10.555 -25.125 1 68.56 141 GLU B O 1
ATOM 3769 N N . ILE B 1 142 ? -0.076 -11.586 -25.703 1 67.69 142 ILE B N 1
ATOM 3770 C CA . ILE B 1 142 ? 0.691 -11.117 -24.547 1 67.69 142 ILE B CA 1
ATOM 3771 C C . ILE B 1 142 ? 1.771 -10.141 -25.016 1 67.69 142 ILE B C 1
ATOM 3773 O O . ILE B 1 142 ? 1.889 -9.031 -24.484 1 67.69 142 ILE B O 1
ATOM 3777 N N . SER B 1 143 ? 2.479 -10.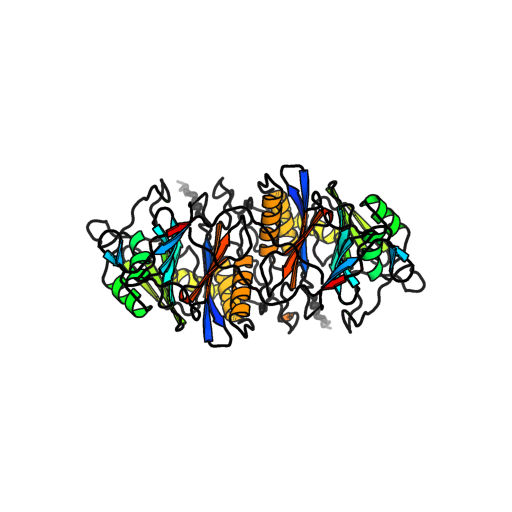547 -25.953 1 67.06 143 SER B N 1
ATOM 3778 C CA . SER B 1 143 ? 3.541 -9.727 -26.531 1 67.06 143 SER B CA 1
ATOM 3779 C C . SER B 1 143 ? 3.83 -10.125 -27.969 1 67.06 143 SER B C 1
ATOM 3781 O O . SER B 1 143 ? 3.906 -11.312 -28.297 1 67.06 143 SER B O 1
ATOM 3783 N N . ASP B 1 144 ? 3.947 -9.133 -28.75 1 65.94 144 ASP B N 1
ATOM 3784 C CA . ASP B 1 144 ? 4.242 -9.414 -30.156 1 65.94 144 ASP B CA 1
ATOM 3785 C C . ASP B 1 144 ? 5.734 -9.648 -30.359 1 65.94 144 ASP B C 1
ATOM 3787 O O . ASP B 1 144 ? 6.152 -10.078 -31.438 1 65.94 144 ASP B O 1
ATOM 3791 N N . LYS B 1 145 ? 6.465 -9.555 -29.375 1 68.19 145 LYS B N 1
ATOM 3792 C CA . LYS B 1 145 ? 7.891 -9.461 -29.672 1 68.19 145 LYS B CA 1
ATOM 3793 C C . LYS B 1 145 ? 8.695 -10.445 -28.828 1 68.19 145 LYS B C 1
ATOM 3795 O O . LYS B 1 145 ? 9.805 -10.828 -29.203 1 68.19 145 LYS B O 1
ATOM 3800 N N . VAL B 1 146 ? 8.016 -10.867 -27.781 1 74.38 146 VAL B N 1
ATOM 3801 C CA . VAL B 1 146 ? 8.891 -11.641 -26.891 1 74.38 146 VAL B CA 1
ATOM 3802 C C . VAL B 1 146 ? 8.219 -12.953 -26.516 1 74.38 146 VAL B C 1
ATOM 3804 O O . VAL B 1 146 ? 7.004 -13 -26.297 1 74.38 146 VAL B O 1
ATOM 3807 N N . GLU B 1 147 ? 9.102 -14 -26.531 1 86.06 147 GLU B N 1
ATOM 3808 C CA . GLU B 1 147 ? 8.625 -15.289 -26.031 1 86.06 147 GLU B CA 1
ATOM 3809 C C . GLU B 1 147 ? 8.305 -15.219 -24.547 1 86.06 147 GLU B C 1
ATOM 3811 O O . GLU B 1 147 ? 8.922 -14.445 -23.797 1 86.06 147 GLU B O 1
ATOM 3816 N N . ILE B 1 148 ? 7.414 -16.031 -24.156 1 88.69 148 ILE B N 1
ATOM 3817 C CA . ILE B 1 148 ? 7.035 -16.094 -22.75 1 88.69 148 ILE B CA 1
ATOM 3818 C C . ILE B 1 148 ? 8.07 -16.906 -21.969 1 88.69 148 ILE B C 1
ATOM 3820 O O . ILE B 1 148 ? 8.25 -18.094 -22.219 1 88.69 148 ILE B O 1
ATOM 3824 N N . THR B 1 149 ? 8.828 -16.25 -21.156 1 93.19 149 THR B N 1
ATOM 3825 C CA . THR B 1 149 ? 9.805 -16.906 -20.281 1 93.19 149 THR B CA 1
ATOM 3826 C C . THR B 1 149 ? 9.469 -16.672 -18.812 1 93.19 149 THR B C 1
ATOM 3828 O O . THR B 1 149 ? 9.516 -15.531 -18.344 1 93.19 149 THR B O 1
ATOM 3831 N N . VAL B 1 150 ? 9.078 -17.781 -18.172 1 95.62 150 VAL B N 1
ATOM 3832 C CA . VAL B 1 150 ? 8.547 -17.625 -16.812 1 95.62 150 VAL B CA 1
ATOM 3833 C C . VAL B 1 150 ? 9.117 -18.703 -15.898 1 95.62 150 VAL B C 1
ATOM 3835 O O . VAL B 1 150 ? 9.727 -19.656 -16.375 1 95.62 150 VAL B O 1
ATOM 3838 N N . HIS B 1 151 ? 9.094 -18.484 -14.664 1 97.94 151 HIS B N 1
ATOM 3839 C CA . HIS B 1 151 ? 9.18 -19.469 -13.602 1 97.94 151 HIS B CA 1
ATOM 3840 C C . HIS B 1 151 ? 7.965 -19.406 -12.688 1 97.94 151 HIS B C 1
ATOM 3842 O O . HIS B 1 151 ? 7.113 -18.531 -12.836 1 97.94 151 HIS B O 1
ATOM 3848 N N . PHE B 1 152 ? 7.793 -20.438 -11.82 1 98.75 152 PHE B N 1
ATOM 3849 C CA . PHE B 1 152 ? 6.535 -20.578 -11.102 1 98.75 152 PHE B CA 1
ATOM 3850 C C . PHE B 1 152 ? 6.785 -20.719 -9.602 1 98.75 152 PHE B C 1
ATOM 3852 O O . PHE B 1 152 ? 7.758 -21.359 -9.188 1 98.75 152 PHE B O 1
ATOM 3859 N N . ALA B 1 153 ? 5.934 -20.094 -8.82 1 98.88 153 ALA B N 1
ATOM 3860 C CA . ALA B 1 153 ? 5.746 -20.438 -7.414 1 98.88 153 ALA B CA 1
ATOM 3861 C C . ALA B 1 153 ? 4.488 -21.281 -7.223 1 98.88 153 ALA B C 1
ATOM 3863 O O . ALA B 1 153 ? 3.406 -20.906 -7.68 1 98.88 153 ALA B O 1
ATOM 3864 N N . ILE B 1 154 ? 4.609 -22.484 -6.613 1 98.94 154 ILE B N 1
ATOM 3865 C CA . ILE B 1 154 ? 3.492 -23.375 -6.336 1 98.94 154 ILE B CA 1
ATOM 3866 C C . ILE B 1 154 ? 3.408 -23.656 -4.836 1 98.94 154 ILE B C 1
ATOM 3868 O O . ILE B 1 154 ? 4.402 -24.031 -4.215 1 98.94 154 ILE B O 1
ATOM 3872 N N . SER B 1 155 ? 2.258 -23.375 -4.277 1 98.81 155 SER B N 1
ATOM 3873 C CA . SER B 1 155 ? 2.09 -23.547 -2.838 1 98.81 155 SER B CA 1
ATOM 3874 C C . SER B 1 155 ? 0.712 -24.109 -2.502 1 98.81 155 SER B C 1
ATOM 3876 O O . SER B 1 155 ? -0.232 -23.953 -3.279 1 98.81 155 SER B O 1
ATOM 3878 N N . ASP B 1 156 ? 0.634 -24.797 -1.361 1 98.44 156 ASP B N 1
ATOM 3879 C CA . ASP B 1 156 ? -0.65 -25.328 -0.924 1 98.44 156 ASP B CA 1
ATOM 3880 C C . ASP B 1 156 ? -0.938 -24.953 0.527 1 98.44 156 ASP B C 1
ATOM 3882 O O . ASP B 1 156 ? -0.14 -24.266 1.165 1 98.44 156 ASP B O 1
ATOM 3886 N N . ALA B 1 157 ? -2.076 -25.328 1.036 1 97.44 157 ALA B N 1
ATOM 3887 C CA . ALA B 1 157 ? -2.574 -24.875 2.328 1 97.44 157 ALA B CA 1
ATOM 3888 C C . ALA B 1 157 ? -1.83 -25.547 3.477 1 97.44 157 ALA B C 1
ATOM 3890 O O . ALA B 1 157 ? -1.934 -25.109 4.629 1 97.44 157 ALA B O 1
ATOM 3891 N N . GLN B 1 158 ? -1.008 -26.516 3.152 1 96.81 158 GLN B N 1
ATOM 3892 C CA . GLN B 1 158 ? -0.253 -27.203 4.191 1 96.81 158 GLN B CA 1
ATOM 3893 C C . GLN B 1 158 ? 1.118 -26.578 4.395 1 96.81 158 GLN B C 1
ATOM 3895 O O . GLN B 1 158 ? 1.86 -26.969 5.297 1 96.81 158 GLN B O 1
ATOM 3900 N N . GLY B 1 159 ? 1.449 -25.625 3.543 1 96.31 159 GLY B N 1
ATOM 3901 C CA . GLY B 1 159 ? 2.701 -24.906 3.717 1 96.31 159 GLY B CA 1
ATOM 3902 C C . GLY B 1 159 ? 3.789 -25.375 2.764 1 96.31 159 GLY B C 1
ATOM 3903 O O . GLY B 1 159 ? 4.887 -24.812 2.754 1 96.31 159 GLY B O 1
ATOM 3904 N N . ASN B 1 160 ? 3.467 -26.406 1.973 1 98.44 160 ASN B N 1
ATOM 3905 C CA . ASN B 1 160 ? 4.422 -26.797 0.94 1 98.44 160 ASN B CA 1
ATOM 3906 C C . ASN B 1 160 ? 4.543 -25.719 -0.14 1 98.44 160 ASN B C 1
ATOM 3908 O O . ASN B 1 160 ? 3.545 -25.109 -0.529 1 98.44 160 ASN B O 1
ATOM 3912 N N . SER B 1 161 ? 5.766 -25.469 -0.538 1 98.75 161 SER B N 1
ATOM 3913 C CA . SER B 1 161 ? 6.023 -24.438 -1.549 1 98.75 161 SER B CA 1
ATOM 3914 C C . SER B 1 161 ? 7.273 -24.766 -2.359 1 98.75 161 SER B C 1
ATOM 3916 O O . SER B 1 161 ? 8.312 -25.125 -1.794 1 98.75 161 SER B O 1
ATOM 3918 N N . VAL B 1 162 ? 7.156 -24.641 -3.656 1 98.88 162 VAL B N 1
ATOM 3919 C CA . VAL B 1 162 ? 8.305 -24.891 -4.52 1 98.88 162 VAL B CA 1
ATOM 3920 C C . VAL B 1 162 ? 8.414 -23.781 -5.559 1 98.88 162 VAL B C 1
ATOM 3922 O O . VAL B 1 162 ? 7.434 -23.094 -5.848 1 98.88 162 VAL B O 1
ATOM 3925 N N . VAL B 1 163 ? 9.562 -23.578 -6.027 1 98.88 163 VAL B N 1
ATOM 3926 C CA . VAL B 1 163 ? 9.859 -22.766 -7.207 1 98.88 163 VAL B CA 1
ATOM 3927 C C . VAL B 1 163 ? 10.242 -23.688 -8.367 1 98.88 163 VAL B C 1
ATOM 3929 O O . VAL B 1 163 ? 11.055 -24.594 -8.211 1 98.88 163 VAL B O 1
ATOM 3932 N N . VAL B 1 164 ? 9.656 -23.531 -9.484 1 98.81 164 VAL B N 1
ATOM 3933 C CA . VAL B 1 164 ? 9.938 -24.297 -10.688 1 98.81 164 VAL B CA 1
ATOM 3934 C C . VAL B 1 164 ? 10.555 -23.391 -11.758 1 98.81 164 VAL B C 1
ATOM 3936 O O . VAL B 1 164 ? 9.945 -22.391 -12.148 1 98.81 164 VAL B O 1
ATOM 3939 N N . GLU B 1 165 ? 11.688 -23.734 -12.25 1 98.56 165 GLU B N 1
ATOM 3940 C CA . GLU B 1 165 ? 12.398 -22.953 -13.266 1 98.56 165 GLU B CA 1
ATOM 3941 C C . GLU B 1 165 ? 12.852 -23.844 -14.422 1 98.56 165 GLU B C 1
ATOM 3943 O O . GLU B 1 165 ? 12.922 -25.078 -14.273 1 98.56 165 GLU B O 1
ATOM 3948 N N . PHE B 1 166 ? 13.023 -23.234 -15.523 1 97.62 166 PHE B N 1
ATOM 3949 C CA . PHE B 1 166 ? 13.508 -23.891 -16.734 1 97.62 166 PHE B CA 1
ATOM 3950 C C . PHE B 1 166 ? 14.812 -23.25 -17.203 1 97.62 166 PHE B C 1
ATOM 3952 O O . PHE B 1 166 ? 14.805 -22.234 -17.891 1 97.62 166 PHE B O 1
ATOM 3959 N N . ILE B 1 167 ? 15.883 -23.938 -16.844 1 95.25 167 ILE B N 1
ATOM 3960 C CA . ILE B 1 167 ? 17.219 -23.375 -17.047 1 95.25 167 ILE B CA 1
ATOM 3961 C C . ILE B 1 167 ? 18 -24.266 -18 1 95.25 167 ILE B C 1
ATOM 3963 O O . ILE B 1 167 ? 18.219 -25.453 -17.734 1 95.25 167 ILE B O 1
ATOM 3967 N N . ASN B 1 168 ? 18.453 -23.641 -19.156 1 92.06 168 ASN B N 1
ATOM 3968 C CA . ASN B 1 168 ? 19.234 -24.359 -20.156 1 92.06 168 ASN B CA 1
ATOM 3969 C C . ASN B 1 168 ? 18.516 -25.625 -20.609 1 92.06 168 ASN B C 1
ATOM 3971 O O . ASN B 1 168 ? 19.109 -26.703 -20.688 1 92.06 168 ASN B O 1
ATOM 3975 N N . GLY B 1 169 ? 17.25 -25.531 -20.703 1 90.56 169 GLY B N 1
ATOM 3976 C CA . GLY B 1 169 ? 16.438 -26.609 -21.25 1 90.56 169 GLY B CA 1
ATOM 3977 C C . GLY B 1 169 ? 16.062 -27.656 -20.234 1 90.56 169 GLY B C 1
ATOM 3978 O O . GLY B 1 169 ? 15.422 -28.656 -20.562 1 90.56 169 GLY B O 1
ATOM 3979 N N . LYS B 1 170 ? 16.453 -27.422 -19 1 94.06 170 LYS B N 1
ATOM 3980 C CA . LYS B 1 170 ? 16.172 -28.375 -17.953 1 94.06 170 LYS B CA 1
ATOM 3981 C C . LYS B 1 170 ? 15.227 -27.781 -16.906 1 94.06 170 LYS B C 1
ATOM 3983 O O . LYS B 1 170 ? 15.344 -26.609 -16.547 1 94.06 170 LYS B O 1
ATOM 3988 N N . THR B 1 171 ? 14.367 -28.703 -16.422 1 97.31 171 THR B N 1
ATOM 3989 C CA . THR B 1 171 ? 13.484 -28.312 -15.328 1 97.31 171 THR B CA 1
ATOM 3990 C C . THR B 1 171 ? 14.211 -28.375 -13.992 1 97.31 171 THR B C 1
ATOM 3992 O O . THR B 1 171 ? 14.852 -29.375 -13.672 1 97.31 171 THR B O 1
ATOM 3995 N N . LYS B 1 172 ? 14.211 -27.281 -13.289 1 97.94 172 LYS B N 1
ATOM 3996 C CA . LYS B 1 172 ? 14.742 -27.203 -11.938 1 97.94 172 LYS B CA 1
ATOM 3997 C C . LYS B 1 172 ? 13.641 -26.906 -10.93 1 97.94 172 LYS B C 1
ATOM 3999 O O . LYS B 1 172 ? 12.828 -25.984 -11.133 1 97.94 172 LYS B O 1
ATOM 4004 N N . ILE B 1 173 ? 13.586 -27.734 -9.859 1 98.56 173 ILE B N 1
ATOM 4005 C CA . ILE B 1 173 ? 12.586 -27.531 -8.82 1 98.56 173 ILE B CA 1
ATOM 4006 C C . ILE B 1 173 ? 13.281 -27.312 -7.477 1 98.56 173 ILE B C 1
ATOM 4008 O O . ILE B 1 173 ? 14.141 -28.109 -7.074 1 98.56 173 ILE B O 1
ATOM 4012 N N . TYR B 1 174 ? 12.969 -26.25 -6.797 1 98.19 174 TYR B N 1
ATOM 4013 C CA . TYR B 1 174 ? 13.531 -25.891 -5.504 1 98.19 174 TYR B CA 1
ATOM 4014 C C . TYR B 1 174 ? 12.469 -25.922 -4.414 1 98.19 174 TYR B C 1
ATOM 4016 O O . TYR B 1 174 ? 11.336 -25.484 -4.637 1 98.19 174 TYR B O 1
ATOM 4024 N N . ASP B 1 175 ? 12.852 -26.469 -3.287 1 97.81 175 ASP B N 1
ATOM 4025 C CA . ASP B 1 175 ? 12.023 -26.203 -2.111 1 97.81 175 ASP B CA 1
ATOM 4026 C C . ASP B 1 175 ? 12.086 -24.734 -1.714 1 97.81 175 ASP B C 1
ATOM 4028 O O . ASP B 1 175 ? 13.156 -24.203 -1.439 1 97.81 175 ASP B O 1
ATOM 4032 N N . ASN B 1 176 ? 10.953 -24.109 -1.686 1 98 176 ASN B N 1
ATOM 4033 C CA . ASN B 1 176 ? 10.922 -22.688 -1.326 1 98 176 ASN B CA 1
ATOM 4034 C C . ASN B 1 176 ? 10.719 -22.5 0.174 1 98 176 ASN B C 1
ATOM 4036 O O . ASN B 1 176 ? 9.664 -22.047 0.609 1 98 176 ASN B O 1
ATOM 4040 N N . LYS B 1 177 ? 11.758 -22.641 0.921 1 94.56 177 LYS B N 1
ATOM 4041 C CA . LYS B 1 177 ? 11.703 -22.562 2.379 1 94.56 177 LYS B CA 1
ATOM 4042 C C . LYS B 1 177 ? 11.531 -21.125 2.852 1 94.56 177 LYS B C 1
ATOM 4044 O O . LYS B 1 177 ? 10.867 -20.859 3.854 1 94.56 177 LYS B O 1
ATOM 4049 N N . ILE B 1 178 ? 12.094 -20.219 2.131 1 92.94 178 ILE B N 1
ATOM 4050 C CA . ILE B 1 178 ? 12.039 -18.828 2.557 1 92.94 178 ILE B CA 1
ATOM 4051 C C . ILE B 1 178 ? 10.719 -18.188 2.1 1 92.94 178 ILE B C 1
ATOM 4053 O O . ILE B 1 178 ? 10.352 -17.109 2.555 1 92.94 178 ILE B O 1
ATOM 4057 N N . LYS B 1 179 ? 10.023 -18.812 1.118 1 97.25 179 LYS B N 1
ATOM 4058 C CA . LYS B 1 179 ? 8.68 -18.453 0.653 1 97.25 179 LYS B CA 1
ATOM 4059 C C . LYS B 1 179 ? 8.672 -17.078 -0.002 1 97.25 179 LYS B C 1
ATOM 4061 O O . LYS B 1 179 ? 7.789 -16.266 0.277 1 97.25 179 LYS B O 1
ATOM 4066 N N . VAL B 1 180 ? 9.68 -16.844 -0.797 1 96.81 180 VAL B N 1
ATOM 4067 C CA . VAL B 1 180 ? 9.781 -15.609 -1.578 1 96.81 180 VAL B CA 1
ATOM 4068 C C . VAL B 1 180 ? 10.258 -15.938 -2.992 1 96.81 180 VAL B C 1
ATOM 4070 O O . VAL B 1 180 ? 11.031 -16.875 -3.189 1 96.81 180 VAL B O 1
ATOM 4073 N N . LEU B 1 181 ? 9.727 -15.203 -3.953 1 98.06 181 LEU B N 1
ATOM 4074 C CA . LEU B 1 181 ? 10.164 -15.289 -5.344 1 98.06 181 LEU B CA 1
ATOM 4075 C C . LEU B 1 181 ? 10 -13.953 -6.055 1 98.06 181 LEU B C 1
ATOM 4077 O O . LEU B 1 181 ? 8.977 -13.281 -5.891 1 98.06 181 LEU B O 1
ATOM 4081 N N . THR B 1 182 ? 11 -13.547 -6.738 1 95.25 182 THR B N 1
ATOM 4082 C CA . THR B 1 182 ? 10.922 -12.414 -7.648 1 95.25 182 THR B CA 1
ATOM 4083 C C . THR B 1 182 ? 11.383 -12.805 -9.047 1 95.25 182 THR B C 1
ATOM 4085 O O . THR B 1 182 ? 11.336 -13.984 -9.414 1 95.25 182 THR B O 1
ATOM 4088 N N . ASN B 1 183 ? 11.711 -11.891 -9.891 1 93.38 183 ASN B N 1
ATOM 4089 C CA . ASN B 1 183 ? 12.047 -12.203 -11.273 1 93.38 183 ASN B CA 1
ATOM 4090 C C . ASN B 1 183 ? 13.516 -12.617 -11.414 1 93.38 183 ASN B C 1
ATOM 4092 O O . ASN B 1 183 ? 13.93 -13.633 -10.852 1 93.38 183 ASN B O 1
ATOM 4096 N N . ASP B 1 184 ? 14.328 -11.953 -12.141 1 91.19 184 ASP B N 1
ATOM 4097 C CA . ASP B 1 184 ? 15.734 -12.297 -12.344 1 91.19 184 ASP B CA 1
ATOM 4098 C C . ASP B 1 184 ? 16.578 -11.938 -11.125 1 91.19 184 ASP B C 1
ATOM 4100 O O . ASP B 1 184 ? 16.297 -10.953 -10.445 1 91.19 184 ASP B O 1
ATOM 4104 N N . PRO B 1 185 ? 17.562 -12.711 -10.898 1 92.25 185 PRO B N 1
ATOM 4105 C CA . PRO B 1 185 ? 18.078 -13.891 -11.594 1 92.25 185 PRO B CA 1
ATOM 4106 C C . PRO B 1 185 ? 17.406 -15.18 -11.148 1 92.25 185 PRO B C 1
ATOM 4108 O O . PRO B 1 185 ? 16.375 -15.148 -10.469 1 92.25 185 PRO B O 1
ATOM 4111 N N . ALA B 1 186 ? 17.984 -16.266 -11.57 1 95.56 186 ALA B N 1
ATOM 4112 C CA . ALA B 1 186 ? 17.422 -17.562 -11.195 1 95.56 186 ALA B CA 1
ATOM 4113 C C . ALA B 1 186 ? 17.422 -17.734 -9.68 1 95.56 186 ALA B C 1
ATOM 4115 O O . ALA B 1 186 ? 18.188 -17.094 -8.969 1 95.56 186 ALA B O 1
ATOM 4116 N N . TYR B 1 187 ? 16.578 -18.594 -9.219 1 96.44 187 TYR B N 1
ATOM 4117 C CA . TYR B 1 187 ? 16.266 -18.703 -7.793 1 96.44 187 TYR B CA 1
ATOM 4118 C C . TYR B 1 187 ? 17.516 -19.047 -6.992 1 96.44 187 TYR B C 1
ATOM 4120 O O . TYR B 1 187 ? 17.719 -18.531 -5.891 1 96.44 187 TYR B O 1
ATOM 4128 N N . ASP B 1 188 ? 18.344 -19.938 -7.5 1 94.25 188 ASP B N 1
ATOM 4129 C CA . ASP B 1 188 ? 19.562 -20.297 -6.797 1 94.25 188 ASP B CA 1
ATOM 4130 C C . ASP B 1 188 ? 20.469 -19.078 -6.617 1 94.25 188 ASP B C 1
ATOM 4132 O O . ASP B 1 188 ? 21.109 -18.922 -5.574 1 94.25 188 ASP B O 1
ATOM 4136 N N . GLU B 1 189 ? 20.5 -18.297 -7.641 1 92.44 189 GLU B N 1
ATOM 4137 C CA . GLU B 1 189 ? 21.266 -17.062 -7.555 1 92.44 189 GLU B CA 1
ATOM 4138 C C . GLU B 1 189 ? 20.641 -16.078 -6.57 1 92.44 189 GLU B C 1
ATOM 4140 O O . GLU B 1 189 ? 21.344 -15.367 -5.855 1 92.44 189 GLU B O 1
ATOM 4145 N N . GLN B 1 190 ? 19.328 -15.977 -6.555 1 90.06 190 GLN B N 1
ATOM 4146 C CA . GLN B 1 190 ? 18.641 -15.141 -5.578 1 90.06 190 GLN B CA 1
ATOM 4147 C C . GLN B 1 190 ? 19 -15.555 -4.152 1 90.06 190 GLN B C 1
ATOM 4149 O O . GLN B 1 190 ? 19.25 -14.711 -3.297 1 90.06 190 GLN B O 1
ATOM 4154 N N . LEU B 1 191 ? 19.062 -16.828 -3.895 1 90.88 191 LEU B N 1
ATOM 4155 C CA . LEU B 1 191 ? 19.391 -17.344 -2.572 1 90.88 191 LEU B CA 1
ATOM 4156 C C . LEU B 1 191 ? 20.828 -17 -2.191 1 90.88 191 LEU B C 1
ATOM 4158 O O . LEU B 1 191 ? 21.109 -16.672 -1.035 1 90.88 191 LEU B O 1
ATOM 4162 N N . LYS B 1 192 ? 21.688 -17.062 -3.18 1 87.62 192 LYS B N 1
ATOM 4163 C CA . LYS B 1 192 ? 23.078 -16.703 -2.924 1 87.62 192 LYS B CA 1
ATOM 4164 C C . LYS B 1 192 ? 23.219 -15.234 -2.561 1 87.62 192 LYS B C 1
ATOM 4166 O O . LYS B 1 192 ? 24 -14.883 -1.67 1 87.62 192 LYS B O 1
ATOM 4171 N N . LEU B 1 193 ? 22.438 -14.484 -3.256 1 79.25 193 LEU B N 1
ATOM 4172 C CA . LEU B 1 193 ? 22.5 -13.047 -3.02 1 79.25 193 LEU B CA 1
ATOM 4173 C C . LEU B 1 193 ? 21.938 -12.703 -1.644 1 79.25 193 LEU B C 1
ATOM 4175 O O . LEU B 1 193 ? 22.422 -11.773 -0.988 1 79.25 193 LEU B O 1
ATOM 4179 N N . LEU B 1 194 ? 20.969 -13.484 -1.22 1 77.88 194 LEU B N 1
ATOM 4180 C CA . LEU B 1 194 ? 20.391 -13.281 0.104 1 77.88 194 LEU B CA 1
ATOM 4181 C C . LEU B 1 194 ? 21.438 -13.5 1.193 1 77.88 194 LEU B C 1
ATOM 4183 O O . LEU B 1 194 ? 21.453 -12.781 2.193 1 77.88 194 LEU B O 1
ATOM 4187 N N . LYS B 1 195 ? 22.25 -14.461 0.985 1 73.62 195 LYS B N 1
ATOM 4188 C CA . LYS B 1 195 ? 23.297 -14.758 1.959 1 73.62 195 LYS B CA 1
ATOM 4189 C C . LYS B 1 195 ? 24.25 -13.578 2.119 1 73.62 195 LYS B C 1
ATOM 4191 O O . LYS B 1 195 ? 24.719 -13.289 3.225 1 73.62 195 LYS B O 1
ATOM 4196 N N . LYS B 1 196 ? 24.453 -12.875 1.093 1 65.88 196 LYS B N 1
ATOM 4197 C CA . LYS B 1 196 ? 25.312 -11.688 1.141 1 65.88 196 LYS B CA 1
ATOM 4198 C C . LYS B 1 196 ? 24.641 -10.562 1.929 1 65.88 196 LYS B C 1
ATOM 4200 O O . LYS B 1 196 ? 25.312 -9.828 2.654 1 65.88 196 LYS B O 1
ATOM 4205 N N . TYR B 1 197 ? 23.344 -10.492 1.76 1 62.59 197 TYR B N 1
ATOM 4206 C CA . TYR B 1 197 ? 22.578 -9.484 2.498 1 62.59 197 TYR B CA 1
ATOM 4207 C C . TYR B 1 197 ? 22.562 -9.805 3.99 1 62.59 197 TYR B C 1
ATOM 4209 O O . TYR B 1 197 ? 22.609 -8.891 4.824 1 62.59 197 TYR B O 1
ATOM 4217 N N . GLN B 1 198 ? 22.453 -11.039 4.285 1 58.62 198 GLN B N 1
ATOM 4218 C CA . GLN B 1 198 ? 22.469 -11.477 5.676 1 58.62 198 GLN B CA 1
ATOM 4219 C C . GLN B 1 198 ? 23.797 -11.148 6.348 1 58.62 198 GLN B C 1
ATOM 4221 O O . GLN B 1 198 ? 23.828 -10.781 7.527 1 58.62 198 GLN B O 1
ATOM 4226 N N . ASP B 1 199 ? 24.797 -11.453 5.609 1 52.56 199 ASP B N 1
ATOM 4227 C CA . ASP B 1 199 ? 26.109 -11.156 6.16 1 52.56 199 ASP B CA 1
ATOM 4228 C C . ASP B 1 199 ? 26.297 -9.656 6.355 1 52.56 199 ASP B C 1
ATOM 4230 O O . ASP B 1 199 ? 27.078 -9.227 7.219 1 52.56 199 ASP B O 1
ATOM 4234 N N . ARG B 1 200 ? 25.719 -9.094 5.414 1 46 200 ARG B N 1
ATOM 4235 C CA . ARG B 1 200 ? 25.672 -7.652 5.629 1 46 200 ARG B CA 1
ATOM 4236 C C . ARG B 1 200 ? 24.5 -7.277 6.539 1 46 200 ARG B C 1
ATOM 4238 O O . ARG B 1 200 ? 23.453 -7.922 6.512 1 46 200 ARG B O 1
ATOM 4245 N N . GLU B 1 201 ? 24.672 -7.332 7.773 1 40.09 201 GLU B N 1
ATOM 4246 C CA . GLU B 1 201 ? 23.641 -7.168 8.797 1 40.09 201 GLU B CA 1
ATOM 4247 C C . GLU B 1 201 ? 22.359 -6.59 8.203 1 40.09 201 GLU B C 1
ATOM 4249 O O . GLU B 1 201 ? 22.391 -5.523 7.59 1 40.09 201 GLU B O 1
ATOM 4254 N N . ILE B 1 202 ? 21.422 -7.492 7.5 1 42.69 202 ILE B N 1
ATOM 4255 C CA . ILE B 1 202 ? 20.047 -6.984 7.496 1 42.69 202 ILE B CA 1
ATOM 4256 C C . ILE B 1 202 ? 19.828 -6.09 8.711 1 42.69 202 ILE B C 1
ATOM 4258 O O . ILE B 1 202 ? 19.469 -6.57 9.789 1 42.69 202 ILE B O 1
ATOM 4262 N N . LYS B 1 203 ? 20.969 -5.508 9.117 1 36.38 203 LYS B N 1
ATOM 4263 C CA . LYS B 1 203 ? 20.812 -4.66 10.297 1 36.38 203 LYS B CA 1
ATOM 4264 C C . LYS B 1 203 ? 19.578 -3.768 10.164 1 36.38 203 LYS B C 1
ATOM 4266 O O . LYS B 1 203 ? 19.328 -3.201 9.094 1 36.38 203 LYS B O 1
ATOM 4271 N N . GLU B 1 204 ? 18.625 -4.188 10.906 1 39.09 204 GLU B N 1
ATOM 4272 C CA . GLU B 1 204 ? 17.344 -3.518 11.07 1 39.09 204 GLU B CA 1
ATOM 4273 C C . GLU B 1 204 ? 17.422 -2.057 10.641 1 39.09 204 GLU B C 1
ATOM 4275 O O . GLU B 1 204 ? 16.453 -1.512 10.094 1 39.09 204 GLU B O 1
ATOM 4280 N N . ASP B 1 205 ? 18.578 -1.448 11.117 1 35.31 205 ASP B N 1
ATOM 4281 C CA . ASP B 1 205 ? 18.656 0.002 10.977 1 35.31 205 ASP B CA 1
ATOM 4282 C C . ASP B 1 205 ? 18.891 0.397 9.516 1 35.31 205 ASP B C 1
ATOM 4284 O O . ASP B 1 205 ? 18.719 1.559 9.148 1 35.31 205 ASP B O 1
ATOM 4288 N N . LYS B 1 206 ? 19.641 -0.522 8.961 1 36.94 206 LYS B N 1
ATOM 4289 C CA . LYS B 1 206 ? 20.016 -0.117 7.609 1 36.94 206 LYS B CA 1
ATOM 4290 C C . LYS B 1 206 ? 19.031 -0.675 6.582 1 36.94 206 LYS B C 1
ATOM 4292 O O . LYS B 1 206 ? 19.266 -1.736 6 1 36.94 206 LYS B O 1
ATOM 4297 N N . PHE B 1 207 ? 17.875 -1.034 7.074 1 39.38 207 PHE B N 1
ATOM 4298 C CA . PHE B 1 207 ? 17.062 -1.419 5.93 1 39.38 207 PHE B CA 1
ATOM 4299 C C . PHE B 1 207 ? 17.531 -0.711 4.668 1 39.38 207 PHE B C 1
ATOM 4301 O O . PHE B 1 207 ? 17.453 0.515 4.566 1 39.38 207 PHE B O 1
ATOM 4308 N N . ILE B 1 208 ? 18.625 -1.218 4.254 1 41.44 208 ILE B N 1
ATOM 4309 C CA . ILE B 1 208 ? 19.125 -0.798 2.951 1 41.44 208 ILE B CA 1
ATOM 4310 C C . ILE B 1 208 ? 17.953 -0.415 2.045 1 41.44 208 ILE B C 1
ATOM 4312 O O . ILE B 1 208 ? 16.906 -1.045 2.09 1 41.44 208 ILE B O 1
ATOM 4316 N N . ALA B 1 209 ? 17.938 0.715 1.81 1 48.09 209 ALA B N 1
ATOM 4317 C CA . ALA B 1 209 ? 17.047 1.221 0.76 1 48.09 209 ALA B CA 1
ATOM 4318 C C . ALA B 1 209 ? 16.828 0.167 -0.32 1 48.09 209 ALA B C 1
ATOM 4320 O O . ALA B 1 209 ? 17.766 -0.271 -0.979 1 48.09 209 ALA B O 1
ATOM 4321 N N . PHE B 1 210 ? 15.969 -0.808 0.034 1 53.91 210 PHE B N 1
ATOM 4322 C CA . PHE B 1 210 ? 15.656 -1.728 -1.052 1 53.91 210 PHE B CA 1
ATOM 4323 C C . PHE B 1 210 ? 15.148 -0.97 -2.275 1 53.91 210 PHE B C 1
ATOM 4325 O O . PHE B 1 210 ? 14.352 -0.037 -2.148 1 53.91 210 PHE B O 1
ATOM 4332 N N . ASP B 1 211 ? 15.836 -1.323 -3.277 1 65 211 ASP B N 1
ATOM 4333 C CA . ASP B 1 211 ? 15.328 -0.728 -4.512 1 65 211 ASP B CA 1
ATOM 4334 C C . ASP B 1 211 ? 14.266 -1.613 -5.152 1 65 211 ASP B C 1
ATOM 4336 O O . ASP B 1 211 ? 13.836 -2.604 -4.559 1 65 211 ASP B O 1
ATOM 4340 N N . TYR B 1 212 ? 13.766 -1.255 -6.16 1 73.25 212 TYR B N 1
ATOM 4341 C CA . TYR B 1 212 ? 12.664 -1.941 -6.828 1 73.25 212 TYR B CA 1
ATOM 4342 C C . TYR B 1 212 ? 13.188 -2.998 -7.793 1 73.25 212 TYR B C 1
ATOM 4344 O O . TYR B 1 212 ? 12.422 -3.588 -8.555 1 73.25 212 TYR B O 1
ATOM 4352 N N . SER B 1 213 ? 14.508 -3.312 -7.711 1 78.44 213 SER B N 1
ATOM 4353 C CA . SER B 1 213 ? 15.023 -4.438 -8.484 1 78.44 213 SER B CA 1
ATOM 4354 C C . SER B 1 213 ? 14.469 -5.762 -7.965 1 78.44 213 SER B C 1
ATOM 4356 O O . SER B 1 213 ? 14.039 -5.855 -6.816 1 78.44 213 SER B O 1
ATOM 4358 N N . PRO B 1 214 ? 14.562 -6.762 -8.797 1 85.62 214 PRO B N 1
ATOM 4359 C CA . PRO B 1 214 ? 14.133 -8.07 -8.305 1 85.62 214 PRO B CA 1
ATOM 4360 C C . PRO B 1 214 ? 14.883 -8.5 -7.051 1 85.62 214 PRO B C 1
ATOM 4362 O O . PRO B 1 214 ? 14.289 -9.062 -6.125 1 85.62 214 PRO B O 1
ATOM 4365 N N . GLN B 1 215 ? 16.188 -8.219 -6.984 1 82.38 215 GLN B N 1
ATOM 4366 C CA . GLN B 1 215 ? 16.984 -8.594 -5.824 1 82.38 215 GLN B CA 1
ATOM 4367 C C . GLN B 1 215 ? 16.562 -7.789 -4.59 1 82.38 215 GLN B C 1
ATOM 4369 O O . GLN B 1 215 ? 16.516 -8.328 -3.482 1 82.38 215 GLN B O 1
ATOM 4374 N N . GLY B 1 216 ? 16.359 -6.492 -4.777 1 80 216 GLY B N 1
ATOM 4375 C CA . GLY B 1 216 ? 15.914 -5.656 -3.676 1 80 216 GLY B CA 1
ATOM 4376 C C . GLY B 1 216 ? 14.578 -6.086 -3.109 1 80 216 GLY B C 1
ATOM 4377 O O . GLY B 1 216 ? 14.414 -6.184 -1.892 1 80 216 GLY B O 1
ATOM 4378 N N . ARG B 1 217 ? 13.602 -6.309 -4.027 1 86.69 217 ARG B N 1
ATOM 4379 C CA . ARG B 1 217 ? 12.289 -6.758 -3.592 1 86.69 217 ARG B CA 1
ATOM 4380 C C . ARG B 1 217 ? 12.367 -8.117 -2.906 1 86.69 217 ARG B C 1
ATOM 4382 O O . ARG B 1 217 ? 11.664 -8.367 -1.927 1 86.69 217 ARG B O 1
ATOM 4389 N N . PHE B 1 218 ? 13.281 -8.992 -3.453 1 88.56 218 PHE B N 1
ATOM 4390 C CA . PHE B 1 218 ? 13.5 -10.297 -2.85 1 88.56 218 PHE B CA 1
ATOM 4391 C C . PHE B 1 218 ? 13.984 -10.148 -1.411 1 88.56 218 PHE B C 1
ATOM 4393 O O . PHE B 1 218 ? 13.422 -10.75 -0.496 1 88.56 218 PHE B O 1
ATOM 4400 N N . ALA B 1 219 ? 14.984 -9.391 -1.229 1 82.94 219 ALA B N 1
ATOM 4401 C CA . ALA B 1 219 ? 15.562 -9.18 0.095 1 82.94 219 ALA B CA 1
ATOM 4402 C C . ALA B 1 219 ? 14.531 -8.57 1.047 1 82.94 219 ALA B C 1
ATOM 4404 O O . ALA B 1 219 ? 14.469 -8.945 2.219 1 82.94 219 ALA B O 1
ATOM 4405 N N . LYS B 1 220 ? 13.773 -7.68 0.578 1 84.62 220 LYS B N 1
ATOM 4406 C CA . LYS B 1 220 ? 12.758 -7.008 1.382 1 84.62 220 LYS B CA 1
ATOM 4407 C C . LYS B 1 220 ? 11.711 -7.996 1.88 1 84.62 220 LYS B C 1
ATOM 4409 O O . LYS B 1 220 ? 11.367 -8 3.064 1 84.62 220 LYS B O 1
ATOM 4414 N N . MET B 1 221 ? 11.195 -8.812 1.011 1 90.31 221 MET B N 1
ATOM 4415 C CA . MET B 1 221 ? 10.164 -9.766 1.4 1 90.31 221 MET B CA 1
ATOM 4416 C C . MET B 1 221 ? 10.727 -10.812 2.361 1 90.31 221 MET B C 1
ATOM 4418 O O . MET B 1 221 ? 10.031 -11.258 3.273 1 90.31 221 MET B O 1
ATOM 4422 N N . VAL B 1 222 ? 12 -11.195 2.102 1 87.81 222 VAL B N 1
ATOM 4423 C CA . VAL B 1 222 ? 12.633 -12.133 3.021 1 87.81 222 VAL B CA 1
ATOM 4424 C C . VAL B 1 222 ? 12.727 -11.516 4.414 1 87.81 222 VAL B C 1
ATOM 4426 O O . VAL B 1 222 ? 12.461 -12.18 5.418 1 87.81 222 VAL B O 1
ATOM 4429 N N . ALA B 1 223 ? 13.086 -10.25 4.41 1 80.56 223 ALA B N 1
ATOM 4430 C CA . ALA B 1 223 ? 13.18 -9.547 5.688 1 80.56 223 ALA B CA 1
ATOM 4431 C C . ALA B 1 223 ? 11.836 -9.531 6.406 1 80.56 223 ALA B C 1
ATOM 4433 O O . ALA B 1 223 ? 11.766 -9.789 7.609 1 80.56 223 ALA B O 1
ATOM 4434 N N . PHE B 1 224 ? 10.766 -9.242 5.715 1 84.75 224 PHE B N 1
ATOM 4435 C CA . PHE B 1 224 ? 9.438 -9.227 6.312 1 84.75 224 PHE B CA 1
ATOM 4436 C C . PHE B 1 224 ? 9.055 -10.609 6.824 1 84.75 224 PHE B C 1
ATOM 4438 O O . PHE B 1 224 ? 8.508 -10.742 7.918 1 84.75 224 PHE B O 1
ATOM 4445 N N . ASN B 1 225 ? 9.344 -11.641 6.059 1 87.19 225 ASN B N 1
ATOM 4446 C CA . ASN B 1 225 ? 8.992 -13 6.449 1 87.19 225 ASN B CA 1
ATOM 4447 C C . ASN B 1 225 ? 9.781 -13.461 7.672 1 87.19 225 ASN B C 1
ATOM 4449 O O . ASN B 1 225 ? 9.305 -14.281 8.453 1 87.19 225 ASN B O 1
ATOM 4453 N N . THR B 1 226 ? 10.961 -12.898 7.832 1 79.31 226 THR B N 1
ATOM 4454 C CA . THR B 1 226 ? 11.812 -13.281 8.953 1 79.31 226 THR B CA 1
ATOM 4455 C C . THR B 1 226 ? 11.336 -12.633 10.25 1 79.31 226 THR B C 1
ATOM 4457 O O . THR B 1 226 ? 11.414 -13.242 11.32 1 79.31 226 THR B O 1
ATOM 4460 N N . THR B 1 227 ? 10.875 -11.352 10.273 1 72.25 227 THR B N 1
ATOM 4461 C CA . THR B 1 227 ? 10.453 -10.617 11.461 1 72.25 227 THR B CA 1
ATOM 4462 C C . THR B 1 227 ? 9.055 -11.047 11.891 1 72.25 227 THR B C 1
ATOM 4464 O O . THR B 1 227 ? 8.688 -10.906 13.062 1 72.25 227 THR B O 1
ATOM 4467 N N . LYS B 1 228 ? 8.43 -11.906 11.336 1 73.62 228 LYS B N 1
ATOM 4468 C CA . LYS B 1 228 ? 7.082 -12.43 11.555 1 73.62 228 LYS B CA 1
ATOM 4469 C C . LYS B 1 228 ? 6.176 -11.391 12.195 1 73.62 228 LYS B C 1
ATOM 4471 O O . LYS B 1 228 ? 6.418 -10.961 13.328 1 73.62 228 LYS B O 1
ATOM 4476 N N . ALA B 1 229 ? 5.223 -10.914 11.641 1 80.06 229 ALA B N 1
ATOM 4477 C CA . ALA B 1 229 ? 4.203 -10.008 12.156 1 80.06 229 ALA B CA 1
ATOM 4478 C C . ALA B 1 229 ? 3.215 -10.742 13.055 1 80.06 229 ALA B C 1
ATOM 4480 O O . ALA B 1 229 ? 3.051 -11.961 12.945 1 80.06 229 ALA B O 1
ATOM 4481 N N . ASN B 1 230 ? 2.662 -10 14 1 85.56 230 ASN B N 1
ATOM 4482 C CA . ASN B 1 230 ? 1.551 -10.547 14.773 1 85.56 230 ASN B CA 1
ATOM 4483 C C . ASN B 1 230 ? 0.256 -10.555 13.969 1 85.56 230 ASN B C 1
ATOM 4485 O O . ASN B 1 230 ? -0.363 -9.508 13.766 1 85.56 230 ASN B O 1
ATOM 4489 N N . THR B 1 231 ? -0.072 -11.703 13.516 1 92.38 231 THR B N 1
ATOM 4490 C CA . THR B 1 231 ? -1.297 -11.891 12.75 1 92.38 231 THR B CA 1
ATOM 4491 C C . THR B 1 231 ? -2.184 -12.953 13.398 1 92.38 231 THR B C 1
ATOM 4493 O O . THR B 1 231 ? -2.211 -14.102 12.945 1 92.38 231 THR B O 1
ATOM 4496 N N . PRO B 1 232 ? -2.963 -12.523 14.438 1 93.25 232 PRO B N 1
ATOM 4497 C CA . PRO B 1 232 ? -3.678 -13.477 15.289 1 93.25 232 PRO B CA 1
ATOM 4498 C C . PRO B 1 232 ? -4.871 -14.117 14.578 1 93.25 232 PRO B C 1
ATOM 4500 O O . PRO B 1 232 ? -5.398 -15.133 15.039 1 93.25 232 PRO B O 1
ATOM 4503 N N . ASP B 1 233 ? -5.359 -13.484 13.516 1 94.06 233 ASP B N 1
ATOM 4504 C CA . ASP B 1 233 ? -6.48 -14.031 12.766 1 94.06 233 ASP B CA 1
ATOM 4505 C C . ASP B 1 233 ? -6.262 -13.875 11.266 1 94.06 233 ASP B C 1
ATOM 4507 O O . ASP B 1 233 ? -5.332 -13.188 10.836 1 94.06 233 ASP B O 1
ATOM 4511 N N . ASP B 1 234 ? -7.07 -14.5 10.523 1 96.06 234 ASP B N 1
ATOM 4512 C CA . ASP B 1 234 ? -6.867 -14.602 9.086 1 96.06 234 ASP B CA 1
ATOM 4513 C C . ASP B 1 234 ? -7.012 -13.242 8.406 1 96.06 234 ASP B C 1
ATOM 4515 O O . ASP B 1 234 ? -6.242 -12.898 7.508 1 96.06 234 ASP B O 1
ATOM 4519 N N . LEU B 1 235 ? -8.008 -12.508 8.789 1 95.31 235 LEU B N 1
ATOM 4520 C CA . LEU B 1 235 ? -8.203 -11.211 8.156 1 95.31 235 LEU B CA 1
ATOM 4521 C C . LEU B 1 235 ? -7.039 -10.281 8.453 1 95.31 235 LEU B C 1
ATOM 4523 O O . LEU B 1 235 ? -6.617 -9.508 7.594 1 95.31 235 LEU B O 1
ATOM 4527 N N . THR B 1 236 ? -6.5 -10.289 9.703 1 93.44 236 THR B N 1
ATOM 4528 C CA . THR B 1 236 ? -5.301 -9.523 10.031 1 93.44 236 THR B CA 1
ATOM 4529 C C . THR B 1 236 ? -4.133 -9.938 9.141 1 93.44 236 THR B C 1
ATOM 4531 O O . THR B 1 236 ? -3.342 -9.094 8.711 1 93.44 236 THR B O 1
ATOM 4534 N N . ALA B 1 237 ? -4.043 -11.234 8.852 1 95.38 237 ALA B N 1
ATOM 4535 C CA . ALA B 1 237 ? -2.994 -11.742 7.969 1 95.38 237 ALA B CA 1
ATOM 4536 C C . ALA B 1 237 ? -3.186 -11.227 6.543 1 95.38 237 ALA B C 1
ATOM 4538 O O . ALA B 1 237 ? -2.215 -10.875 5.867 1 95.38 237 ALA B O 1
ATOM 4539 N N . VAL B 1 238 ? -4.449 -11.211 6.098 1 97.19 238 VAL B N 1
ATOM 4540 C CA . VAL B 1 238 ? -4.754 -10.664 4.777 1 97.19 238 VAL B CA 1
ATOM 4541 C C . VAL B 1 238 ? -4.316 -9.203 4.707 1 97.19 238 VAL B C 1
ATOM 4543 O O . VAL B 1 238 ? -3.672 -8.789 3.742 1 97.19 238 VAL B O 1
ATOM 4546 N N . ASN B 1 239 ? -4.637 -8.445 5.695 1 95.12 239 ASN B N 1
ATOM 4547 C CA . ASN B 1 239 ? -4.254 -7.039 5.734 1 95.12 239 ASN B CA 1
ATOM 4548 C C . ASN B 1 239 ? -2.736 -6.875 5.797 1 95.12 239 ASN B C 1
ATOM 4550 O O . ASN B 1 239 ? -2.182 -5.965 5.18 1 95.12 239 ASN B O 1
ATOM 4554 N N . HIS B 1 240 ? -2.088 -7.734 6.547 1 93.5 240 HIS B N 1
ATOM 4555 C CA . HIS B 1 240 ? -0.631 -7.719 6.59 1 93.5 240 HIS B CA 1
ATOM 4556 C C . HIS B 1 240 ? -0.037 -7.969 5.207 1 93.5 240 HIS B C 1
ATOM 4558 O O . HIS B 1 240 ? 0.914 -7.293 4.805 1 93.5 240 HIS B O 1
ATOM 4564 N N . ALA B 1 241 ? -0.597 -8.891 4.5 1 96.88 241 ALA B N 1
ATOM 4565 C CA . ALA B 1 241 ? -0.142 -9.172 3.143 1 96.88 241 ALA B CA 1
ATOM 4566 C C . ALA B 1 241 ? -0.297 -7.949 2.246 1 96.88 241 ALA B C 1
ATOM 4568 O O . ALA B 1 241 ? 0.592 -7.637 1.45 1 96.88 241 ALA B O 1
ATOM 4569 N N . TRP B 1 242 ? -1.429 -7.266 2.377 1 97 242 TRP B N 1
ATOM 4570 C CA . TRP B 1 242 ? -1.645 -6.059 1.589 1 97 242 TRP B CA 1
ATOM 4571 C C . TRP B 1 242 ? -0.622 -4.984 1.947 1 97 242 TRP B C 1
ATOM 4573 O O . TRP B 1 242 ? -0.14 -4.262 1.073 1 97 242 TRP B O 1
ATOM 4583 N N . SER B 1 243 ? -0.298 -4.871 3.189 1 94.06 243 SER B N 1
ATOM 4584 C CA . SER B 1 243 ? 0.729 -3.926 3.613 1 94.06 243 SER B CA 1
ATOM 4585 C C . SER B 1 243 ? 2.084 -4.27 3.002 1 94.06 243 SER B C 1
ATOM 4587 O O . SER B 1 243 ? 2.814 -3.385 2.557 1 94.06 243 SER B O 1
ATOM 4589 N N . MET B 1 244 ? 2.426 -5.543 2.986 1 92.75 244 MET B N 1
ATOM 4590 C CA . MET B 1 244 ? 3.666 -5.98 2.355 1 92.75 244 MET B CA 1
ATOM 4591 C C . MET B 1 244 ? 3.66 -5.66 0.864 1 92.75 244 MET B C 1
ATOM 4593 O O . MET B 1 244 ? 4.656 -5.168 0.327 1 92.75 244 MET B O 1
ATOM 4597 N N . ILE B 1 245 ? 2.564 -5.918 0.186 1 96.62 245 ILE B N 1
ATOM 4598 C CA . ILE B 1 245 ? 2.41 -5.617 -1.232 1 96.62 245 ILE B CA 1
ATOM 4599 C C . ILE B 1 245 ? 2.631 -4.125 -1.471 1 96.62 245 ILE B C 1
ATOM 4601 O O . ILE B 1 245 ? 3.285 -3.736 -2.441 1 96.62 245 ILE B O 1
ATOM 4605 N N . ASN B 1 246 ? 2.098 -3.309 -0.578 1 94.69 246 ASN B N 1
ATOM 4606 C CA . ASN B 1 246 ? 2.258 -1.865 -0.707 1 94.69 246 ASN B CA 1
ATOM 4607 C C . ASN B 1 246 ? 3.727 -1.475 -0.851 1 94.69 246 ASN B C 1
ATOM 4609 O O . ASN B 1 246 ? 4.062 -0.592 -1.641 1 94.69 246 ASN B O 1
ATOM 4613 N N . THR B 1 247 ? 4.57 -2.111 -0.21 1 87.94 247 THR B N 1
ATOM 4614 C CA . THR B 1 247 ? 5.965 -1.699 -0.106 1 87.94 247 THR B CA 1
ATOM 4615 C C . THR B 1 247 ? 6.691 -1.913 -1.43 1 87.94 247 THR B C 1
ATOM 4617 O O . THR B 1 247 ? 7.789 -1.39 -1.633 1 87.94 247 THR B O 1
ATOM 4620 N N . VAL B 1 248 ? 6.09 -2.607 -2.312 1 89.38 248 VAL B N 1
ATOM 4621 C CA . VAL B 1 248 ? 6.723 -2.824 -3.607 1 89.38 248 VAL B CA 1
ATOM 4622 C C . VAL B 1 248 ? 5.832 -2.271 -4.719 1 89.38 248 VAL B C 1
ATOM 4624 O O . VAL B 1 248 ? 6.035 -2.582 -5.895 1 89.38 248 VAL B O 1
ATOM 4627 N N . ASP B 1 249 ? 4.828 -1.53 -4.332 1 90.31 249 ASP B N 1
ATOM 4628 C CA . ASP B 1 249 ? 3.982 -0.857 -5.312 1 90.31 249 ASP B CA 1
ATOM 4629 C C . ASP B 1 249 ? 4.789 0.138 -6.145 1 90.31 249 ASP B C 1
ATOM 4631 O O . ASP B 1 249 ? 5.645 0.847 -5.613 1 90.31 249 ASP B O 1
ATOM 4635 N N . ILE B 1 250 ? 4.5 0.148 -7.391 1 85.88 250 ILE B N 1
ATOM 4636 C CA . ILE B 1 250 ? 5.141 1.102 -8.289 1 85.88 250 ILE B CA 1
ATOM 4637 C C . ILE B 1 250 ? 4.098 2.076 -8.836 1 85.88 250 ILE B C 1
ATOM 4639 O O . ILE B 1 250 ? 3.266 1.707 -9.664 1 85.88 250 ILE B O 1
ATOM 4643 N N . PRO B 1 251 ? 4.16 3.35 -8.305 1 83.69 251 PRO B N 1
ATOM 4644 C CA . PRO B 1 251 ? 3.215 4.344 -8.812 1 83.69 251 PRO B CA 1
ATOM 4645 C C . PRO B 1 251 ? 3.404 4.641 -10.297 1 83.69 251 PRO B C 1
ATOM 4647 O O . PRO B 1 251 ? 4.531 4.602 -10.797 1 83.69 251 PRO B O 1
ATOM 4650 N N . GLN B 1 252 ? 2.303 4.969 -10.938 1 75.62 252 GLN B N 1
ATOM 4651 C CA . GLN B 1 252 ? 2.367 5.348 -12.344 1 75.62 252 GLN B CA 1
ATOM 4652 C C . GLN B 1 252 ? 3.309 6.531 -12.547 1 75.62 252 GLN B C 1
ATOM 4654 O O . GLN B 1 252 ? 3.338 7.457 -11.742 1 75.62 252 GLN B O 1
ATOM 4659 N N . GLY B 1 253 ? 3.975 6.527 -13.68 1 63.94 253 GLY B N 1
ATOM 4660 C CA . GLY B 1 253 ? 4.828 7.645 -14.047 1 63.94 253 GLY B CA 1
ATOM 4661 C C . GLY B 1 253 ? 6.211 7.57 -13.422 1 63.94 253 GLY B C 1
ATOM 4662 O O . GLY B 1 253 ? 7.094 8.359 -13.766 1 63.94 253 GLY B O 1
ATOM 4663 N N . SER B 1 254 ? 6.184 6.672 -12.469 1 58.47 254 SER B N 1
ATOM 4664 C CA . SER B 1 254 ? 7.473 6.598 -11.789 1 58.47 254 SER B CA 1
ATOM 4665 C C . SER B 1 254 ? 8.57 6.137 -12.742 1 58.47 254 SER B C 1
ATOM 4667 O O . SER B 1 254 ? 8.336 5.297 -13.609 1 58.47 254 SER B O 1
ATOM 4669 N N . LEU B 1 255 ? 9.305 7.09 -13.211 1 49.16 255 LEU B N 1
ATOM 4670 C CA . LEU B 1 255 ? 10.414 6.875 -14.133 1 49.16 255 LEU B CA 1
ATOM 4671 C C . LEU B 1 255 ? 11.461 5.953 -13.516 1 49.16 255 LEU B C 1
ATOM 4673 O O . LEU B 1 255 ? 12.602 5.918 -13.969 1 49.16 255 LEU B O 1
ATOM 4677 N N . TYR B 1 256 ? 11.094 5.344 -12.5 1 44.91 256 TYR B N 1
ATOM 4678 C CA . TYR B 1 256 ? 12.219 4.535 -12.055 1 44.91 256 TYR B CA 1
ATOM 4679 C C . TYR B 1 256 ? 12.891 3.834 -13.227 1 44.91 256 TYR B C 1
ATOM 4681 O O . TYR B 1 256 ? 14.094 3.588 -13.203 1 44.91 256 TYR B O 1
ATOM 4689 N N . TRP B 1 257 ? 12.039 3.676 -14.234 1 40.84 257 TRP B N 1
ATOM 4690 C CA . TRP B 1 257 ? 12.547 2.768 -15.266 1 40.84 257 TRP B CA 1
ATOM 4691 C C . TRP B 1 257 ? 12.578 3.447 -16.625 1 40.84 257 TRP B C 1
ATOM 4693 O O . TRP B 1 257 ? 12.422 2.789 -17.656 1 40.84 257 TRP B O 1
ATOM 4703 N N . ARG B 1 258 ? 12.594 4.793 -16.562 1 44.81 258 ARG B N 1
ATOM 4704 C CA . ARG B 1 258 ? 12.578 5.332 -17.922 1 44.81 258 ARG B CA 1
ATOM 4705 C C . ARG B 1 258 ? 13.727 4.758 -18.75 1 44.81 258 ARG B C 1
ATOM 4707 O O . ARG B 1 258 ? 13.625 4.656 -19.969 1 44.81 258 ARG B O 1
ATOM 4714 N N . TRP B 1 259 ? 14.742 4.605 -18 1 36.28 259 TRP B N 1
ATOM 4715 C CA . TRP B 1 259 ? 15.844 4.117 -18.828 1 36.28 259 TRP B CA 1
ATOM 4716 C C . TRP B 1 259 ? 15.539 2.734 -19.391 1 36.28 259 TRP B C 1
ATOM 4718 O O . TRP B 1 259 ? 16.234 2.252 -20.281 1 36.28 259 TRP B O 1
ATOM 4728 N N . VAL B 1 260 ? 14.742 2.098 -18.672 1 37.22 260 VAL B N 1
ATOM 4729 C CA . VAL B 1 260 ? 14.438 0.758 -19.156 1 37.22 260 VAL B CA 1
ATOM 4730 C C . VAL B 1 260 ? 13.352 0.835 -20.234 1 37.22 260 VAL B C 1
ATOM 4732 O O . VAL B 1 260 ? 13.438 0.168 -21.266 1 37.22 260 VAL B O 1
ATOM 4735 N N . SER B 1 261 ? 12.273 1.381 -20.016 1 42.81 261 SER B N 1
ATOM 4736 C CA . SER B 1 261 ? 11.18 1.53 -20.984 1 42.81 261 SER B CA 1
ATOM 4737 C C . SER B 1 261 ? 10.633 2.953 -20.984 1 42.81 261 SER B C 1
ATOM 4739 O O . SER B 1 261 ? 10.617 3.617 -19.938 1 42.81 261 SER B O 1
ATOM 4741 N N . SER B 1 262 ? 10.656 3.48 -22.141 1 48.81 262 SER B N 1
ATOM 4742 C CA . SER B 1 262 ? 9.906 4.727 -22.297 1 48.81 262 SER B CA 1
ATOM 4743 C C . SER B 1 262 ? 8.492 4.594 -21.75 1 48.81 262 SER B C 1
ATOM 4745 O O . SER B 1 262 ? 7.82 5.602 -21.5 1 48.81 262 SER B O 1
ATOM 4747 N N . LYS B 1 263 ? 8.156 3.32 -21.531 1 52.78 263 LYS B N 1
ATOM 4748 C CA . LYS B 1 263 ? 6.789 3.172 -21.047 1 52.78 263 LYS B CA 1
ATOM 4749 C C . LYS B 1 263 ? 6.762 2.996 -19.531 1 52.78 263 LYS B C 1
ATOM 4751 O O . LYS B 1 263 ? 7.516 2.189 -18.984 1 52.78 263 LYS B O 1
ATOM 4756 N N . PRO B 1 264 ? 6.238 3.83 -18.828 1 55.84 264 PRO B N 1
ATOM 4757 C CA . PRO B 1 264 ? 6.172 3.73 -17.375 1 55.84 264 PRO B CA 1
ATOM 4758 C C . PRO B 1 264 ? 5.598 2.396 -16.891 1 55.84 264 PRO B C 1
ATOM 4760 O O . PRO B 1 264 ? 4.711 1.835 -17.547 1 55.84 264 PRO B O 1
ATOM 4763 N N . GLN B 1 265 ? 6.441 1.617 -16.078 1 67.88 265 GLN B N 1
ATOM 4764 C CA . GLN B 1 265 ? 5.914 0.432 -15.414 1 67.88 265 GLN B CA 1
ATOM 4765 C C . GLN B 1 265 ? 5.207 0.803 -14.109 1 67.88 265 GLN B C 1
ATOM 4767 O O . GLN B 1 265 ? 5.629 1.728 -13.414 1 67.88 265 GLN B O 1
ATOM 4772 N N . PHE B 1 266 ? 4.027 0.266 -13.961 1 80 266 PHE B N 1
ATOM 4773 C CA . PHE B 1 266 ? 3.314 0.413 -12.695 1 80 266 PHE B CA 1
ATOM 4774 C C . PHE B 1 266 ? 2.666 -0.904 -12.289 1 80 266 PHE B C 1
ATOM 4776 O O . PHE B 1 266 ? 2.572 -1.833 -13.094 1 80 266 PHE B O 1
ATOM 4783 N N . THR B 1 267 ? 2.439 -1.081 -11.055 1 89.75 267 THR B N 1
ATOM 4784 C CA . THR B 1 267 ? 1.74 -2.27 -10.578 1 89.75 267 THR B CA 1
ATOM 4785 C C . THR B 1 267 ? 0.3 -2.287 -11.086 1 89.75 267 THR B C 1
ATOM 4787 O O . THR B 1 267 ? -0.523 -1.476 -10.656 1 89.75 267 THR B O 1
ATOM 4790 N N . SER B 1 268 ? 0.025 -3.209 -11.984 1 91.12 268 SER B N 1
ATOM 4791 C CA . SER B 1 268 ? -1.29 -3.293 -12.609 1 91.12 268 SER B CA 1
ATOM 4792 C C . SER B 1 268 ? -2.326 -3.865 -11.648 1 91.12 268 SER B C 1
ATOM 4794 O O . SER B 1 268 ? -3.412 -3.305 -11.492 1 91.12 268 SER B O 1
ATOM 4796 N N . TYR B 1 269 ? -2.01 -4.957 -11.078 1 94.56 269 TYR B N 1
ATOM 4797 C CA . TYR B 1 269 ? -2.879 -5.559 -10.07 1 94.56 269 TYR B CA 1
ATOM 4798 C C . TYR B 1 269 ? -2.068 -6.324 -9.039 1 94.56 269 TYR B C 1
ATOM 4800 O O . TYR B 1 269 ? -0.88 -6.59 -9.242 1 94.56 269 TYR B O 1
ATOM 4808 N N . SER B 1 270 ? -2.662 -6.598 -7.953 1 97.25 270 SER B N 1
ATOM 4809 C CA . SER B 1 270 ? -2.09 -7.422 -6.891 1 97.25 270 SER B CA 1
ATOM 4810 C C . SER B 1 270 ? -3.109 -8.422 -6.359 1 97.25 270 SER B C 1
ATOM 4812 O O . SER B 1 270 ? -4.316 -8.195 -6.457 1 97.25 270 SER B O 1
ATOM 4814 N N . VAL B 1 271 ? -2.562 -9.5 -5.848 1 98.56 271 VAL B N 1
ATOM 4815 C CA . VAL B 1 271 ? -3.4 -10.586 -5.34 1 98.56 271 VAL B CA 1
ATOM 4816 C C . VAL B 1 271 ? -2.932 -10.992 -3.945 1 98.56 271 VAL B C 1
ATOM 4818 O O . VAL B 1 271 ? -1.734 -10.961 -3.652 1 98.56 271 VAL B O 1
ATOM 4821 N N . VAL B 1 272 ? -3.889 -11.312 -3.131 1 98.75 272 VAL B N 1
ATOM 4822 C CA . VAL B 1 272 ? -3.631 -12 -1.87 1 98.75 272 VAL B CA 1
ATOM 4823 C C . VAL B 1 272 ? -4.492 -13.258 -1.782 1 98.75 272 VAL B C 1
ATOM 4825 O O . VAL B 1 272 ? -5.715 -13.188 -1.933 1 98.75 272 VAL B O 1
ATOM 4828 N N . ASP B 1 273 ? -3.836 -14.406 -1.555 1 98.75 273 ASP B N 1
ATOM 4829 C CA . ASP B 1 273 ? -4.551 -15.664 -1.373 1 98.75 273 ASP B CA 1
ATOM 4830 C C . ASP B 1 273 ? -4.605 -16.062 0.102 1 98.75 273 ASP B C 1
ATOM 4832 O O . ASP B 1 273 ? -3.57 -16.125 0.771 1 98.75 273 ASP B O 1
ATOM 4836 N N . ASP B 1 274 ? -5.766 -16.25 0.614 1 98.62 274 ASP B N 1
ATOM 4837 C CA . ASP B 1 274 ? -5.992 -17 1.849 1 98.62 274 ASP B CA 1
ATOM 4838 C C . ASP B 1 274 ? -6.195 -18.484 1.564 1 98.62 274 ASP B C 1
ATOM 4840 O O . ASP B 1 274 ? -7.312 -18.922 1.279 1 98.62 274 ASP B O 1
ATOM 4844 N N . LEU B 1 275 ? -5.102 -19.188 1.631 1 98.38 275 LEU B N 1
ATOM 4845 C CA . LEU B 1 275 ? -5.137 -20.578 1.179 1 98.38 275 LEU B CA 1
ATOM 4846 C C . LEU B 1 275 ? -6.031 -21.422 2.082 1 98.38 275 LEU B C 1
ATOM 4848 O O . LEU B 1 275 ? -6.762 -22.297 1.603 1 98.38 275 LEU B O 1
ATOM 4852 N N . SER B 1 276 ? -6.008 -21.141 3.326 1 95.31 276 SER B N 1
ATOM 4853 C CA . SER B 1 276 ? -6.742 -21.969 4.277 1 95.31 276 SER B CA 1
ATOM 4854 C C . SER B 1 276 ? -8.25 -21.797 4.105 1 95.31 276 SER B C 1
ATOM 4856 O O . SER B 1 276 ? -9.008 -22.766 4.273 1 95.31 276 SER B O 1
ATOM 4858 N N . ASN B 1 277 ? -8.656 -20.609 3.795 1 96.94 277 ASN B N 1
ATOM 4859 C CA . ASN B 1 277 ? -10.086 -20.344 3.641 1 96.94 277 ASN B CA 1
ATOM 4860 C C . ASN B 1 277 ? -10.5 -20.344 2.172 1 96.94 277 ASN B C 1
ATOM 4862 O O . ASN B 1 277 ? -11.68 -20.172 1.854 1 96.94 277 ASN B O 1
ATOM 4866 N N . ARG B 1 278 ? -9.578 -20.5 1.259 1 98.12 278 ARG B N 1
ATOM 4867 C CA . ARG B 1 278 ? -9.797 -20.531 -0.184 1 98.12 278 ARG B CA 1
ATOM 4868 C C . ARG B 1 278 ? -10.445 -19.234 -0.666 1 98.12 278 ARG B C 1
ATOM 4870 O O . ARG B 1 278 ? -11.484 -19.266 -1.333 1 98.12 278 ARG B O 1
ATOM 4877 N N . ILE B 1 279 ? -9.867 -18.156 -0.267 1 98.62 279 ILE B N 1
ATOM 4878 C CA . ILE B 1 279 ? -10.336 -16.844 -0.709 1 98.62 279 ILE B CA 1
ATOM 4879 C C . ILE B 1 279 ? -9.258 -16.156 -1.546 1 98.62 279 ILE B C 1
ATOM 4881 O O . ILE B 1 279 ? -8.102 -16.078 -1.129 1 98.62 279 ILE B O 1
ATOM 4885 N N . TYR B 1 280 ? -9.656 -15.773 -2.734 1 98.81 280 TYR B N 1
ATOM 4886 C CA . TYR B 1 280 ? -8.82 -15.086 -3.707 1 98.81 280 TYR B CA 1
ATOM 4887 C C . TYR B 1 280 ? -9.125 -13.594 -3.732 1 98.81 280 TYR B C 1
ATOM 4889 O O . TYR B 1 280 ? -10.133 -13.164 -4.297 1 98.81 280 TYR B O 1
ATOM 4897 N N . TYR B 1 281 ? -8.242 -12.773 -3.1 1 98.5 281 TYR B N 1
ATOM 4898 C CA . TYR B 1 281 ? -8.414 -11.32 -3.07 1 98.5 281 TYR B CA 1
ATOM 4899 C C . TYR B 1 281 ? -7.625 -10.664 -4.195 1 98.5 281 TYR B C 1
ATOM 4901 O O . TYR B 1 281 ? -6.59 -11.172 -4.625 1 98.5 281 TYR B O 1
ATOM 4909 N N . PHE B 1 282 ? -8.094 -9.461 -4.633 1 98.25 282 PHE B N 1
ATOM 4910 C CA . PHE B 1 282 ? -7.312 -8.719 -5.609 1 98.25 282 PHE B CA 1
ATOM 4911 C C . PHE B 1 282 ? -7.672 -7.234 -5.578 1 98.25 282 PHE B C 1
ATOM 4913 O O . PHE B 1 282 ? -8.727 -6.859 -5.055 1 98.25 282 PHE B O 1
ATOM 4920 N N . ARG B 1 283 ? -6.777 -6.402 -6.047 1 96.31 283 ARG B N 1
ATOM 4921 C CA . ARG B 1 283 ? -7.031 -5 -6.348 1 96.31 283 ARG B CA 1
ATOM 4922 C C . ARG B 1 283 ? -6.227 -4.547 -7.562 1 96.31 283 ARG B C 1
ATOM 4924 O O . ARG B 1 283 ? -5.332 -5.262 -8.023 1 96.31 283 ARG B O 1
ATOM 4931 N N . THR B 1 284 ? -6.656 -3.434 -8.156 1 94.19 284 THR B N 1
ATOM 4932 C CA . THR B 1 284 ? -6.027 -2.902 -9.359 1 94.19 284 THR B CA 1
ATOM 4933 C C . THR B 1 284 ? -5.57 -1.463 -9.141 1 94.19 284 THR B C 1
ATOM 4935 O O . THR B 1 284 ? -5.965 -0.822 -8.164 1 94.19 284 THR B O 1
ATOM 4938 N N . TRP B 1 285 ? -4.75 -0.963 -10.047 1 89.56 285 TRP B N 1
ATOM 4939 C CA . TRP B 1 285 ? -4.164 0.369 -9.938 1 89.56 285 TRP B CA 1
ATOM 4940 C C . TRP B 1 285 ? -5.242 1.445 -10.008 1 89.56 285 TRP B C 1
ATOM 4942 O O . TRP B 1 285 ? -5.07 2.541 -9.469 1 89.56 285 TRP B O 1
ATOM 4952 N N . ASP B 1 286 ? -6.352 1.174 -10.648 1 91.12 286 ASP B N 1
ATOM 4953 C CA . ASP B 1 286 ? -7.379 2.176 -10.906 1 91.12 286 ASP B CA 1
ATOM 4954 C C . ASP B 1 286 ? -8.516 2.074 -9.883 1 91.12 286 ASP B C 1
ATOM 4956 O O . ASP B 1 286 ? -9.445 2.877 -9.906 1 91.12 286 ASP B O 1
ATOM 4960 N N . ASN B 1 287 ? -8.406 1.102 -9.008 1 93.69 287 ASN B N 1
ATOM 4961 C CA . ASN B 1 287 ? -9.359 0.855 -7.934 1 93.69 287 ASN B CA 1
ATOM 4962 C C . ASN B 1 287 ? -8.719 0.121 -6.762 1 93.69 287 ASN B C 1
ATOM 4964 O O . ASN B 1 287 ? -8.562 -1.102 -6.797 1 93.69 287 ASN B O 1
ATOM 4968 N N . TYR B 1 288 ? -8.523 0.795 -5.648 1 94.81 288 TYR B N 1
ATOM 4969 C CA . TYR B 1 288 ? -7.746 0.215 -4.562 1 94.81 288 TYR B CA 1
ATOM 4970 C C . TYR B 1 288 ? -8.648 -0.471 -3.545 1 94.81 288 TYR B C 1
ATOM 4972 O O . TYR B 1 288 ? -8.172 -0.984 -2.529 1 94.81 288 TYR B O 1
ATOM 4980 N N . ASP B 1 289 ? -9.945 -0.496 -3.787 1 95 289 ASP B N 1
ATOM 4981 C CA . ASP B 1 289 ? -10.773 -1.368 -2.959 1 95 289 ASP B CA 1
ATOM 4982 C C . ASP B 1 289 ? -10.43 -2.838 -3.197 1 95 289 ASP B C 1
ATOM 4984 O O . ASP B 1 289 ? -10.211 -3.252 -4.336 1 95 289 ASP B O 1
ATOM 4988 N N . ILE B 1 290 ? -10.438 -3.541 -2.104 1 96.81 290 ILE B N 1
ATOM 4989 C CA . ILE B 1 290 ? -10.133 -4.965 -2.193 1 96.81 290 ILE B CA 1
ATOM 4990 C C . ILE B 1 290 ? -11.406 -5.738 -2.555 1 96.81 290 ILE B C 1
ATOM 4992 O O . ILE B 1 290 ? -12.461 -5.527 -1.951 1 96.81 290 ILE B O 1
ATOM 4996 N N . ARG B 1 291 ? -11.305 -6.562 -3.617 1 96.75 291 ARG B N 1
ATOM 4997 C CA . ARG B 1 291 ? -12.352 -7.504 -4.012 1 96.75 291 ARG B CA 1
ATOM 4998 C C . ARG B 1 291 ? -11.914 -8.945 -3.762 1 96.75 291 ARG B C 1
ATOM 5000 O O . ARG B 1 291 ? -10.719 -9.227 -3.656 1 96.75 291 ARG B O 1
ATOM 5007 N N . LYS B 1 292 ? -12.883 -9.828 -3.648 1 97.88 292 LYS B N 1
ATOM 5008 C CA . LYS B 1 292 ? -12.5 -11.211 -3.363 1 97.88 292 LYS B CA 1
ATOM 5009 C C . LYS B 1 292 ? -13.43 -12.195 -4.07 1 97.88 292 LYS B C 1
ATOM 5011 O O . LYS B 1 292 ? -14.555 -11.844 -4.434 1 97.88 292 LYS B O 1
ATOM 5016 N N . VAL B 1 293 ? -12.953 -13.328 -4.363 1 98.44 293 VAL B N 1
ATOM 5017 C CA . VAL B 1 293 ? -13.719 -14.508 -4.75 1 98.44 293 VAL B CA 1
ATOM 5018 C C . VAL B 1 293 ? -13.555 -15.602 -3.691 1 98.44 293 VAL B C 1
ATOM 5020 O O . VAL B 1 293 ? -12.445 -16.078 -3.459 1 98.44 293 VAL B O 1
ATOM 5023 N N . ASP B 1 294 ? -14.625 -15.938 -3.029 1 98.25 294 ASP B N 1
ATOM 5024 C CA . ASP B 1 294 ? -14.648 -17.047 -2.084 1 98.25 294 ASP B CA 1
ATOM 5025 C C . ASP B 1 294 ? -14.914 -18.375 -2.797 1 98.25 294 ASP B C 1
ATOM 5027 O O . ASP B 1 294 ? -16.062 -18.703 -3.104 1 98.25 294 ASP B O 1
ATOM 5031 N N . LEU B 1 295 ? -13.883 -19.125 -3.014 1 98.56 295 LEU B N 1
ATOM 5032 C CA . LEU B 1 295 ? -14 -20.344 -3.801 1 98.56 295 LEU B CA 1
ATOM 5033 C C . LEU B 1 295 ? -14.875 -21.375 -3.084 1 98.56 295 LEU B C 1
ATOM 5035 O O . LEU B 1 295 ? -15.461 -22.25 -3.723 1 98.56 295 LEU B O 1
ATOM 5039 N N . SER B 1 296 ? -14.953 -21.25 -1.789 1 97.31 296 SER B N 1
ATOM 5040 C CA . SER B 1 296 ? -15.75 -22.203 -1.023 1 97.31 296 SER B CA 1
ATOM 5041 C C . SER B 1 296 ? -17.234 -22.062 -1.33 1 97.31 296 SER B C 1
ATOM 5043 O O . SER B 1 296 ? -18.031 -22.953 -1.037 1 97.31 296 SER B O 1
ATOM 5045 N N . LYS B 1 297 ? -17.578 -20.969 -1.953 1 97.19 297 LYS B N 1
ATOM 5046 C CA . LYS B 1 297 ? -18.984 -20.703 -2.26 1 97.19 297 LYS B CA 1
ATOM 5047 C C . LYS B 1 297 ? -19.328 -21.094 -3.693 1 97.19 297 LYS B C 1
ATOM 5049 O O . LYS B 1 297 ? -20.469 -20.953 -4.129 1 97.19 297 LYS B O 1
ATOM 5054 N N . ILE B 1 298 ? -18.359 -21.641 -4.422 1 98 298 ILE B N 1
ATOM 5055 C CA . ILE B 1 298 ? -18.547 -21.969 -5.828 1 98 298 ILE B CA 1
ATOM 5056 C C . ILE B 1 298 ? -18.766 -23.469 -5.98 1 98 298 ILE B C 1
ATOM 5058 O O . ILE B 1 298 ? -17.969 -24.266 -5.469 1 98 298 ILE B O 1
ATOM 5062 N N . ASP B 1 299 ? -19.828 -23.875 -6.602 1 98.25 299 ASP B N 1
ATOM 5063 C CA . ASP B 1 299 ? -19.969 -25.25 -7.094 1 98.25 299 ASP B CA 1
ATOM 5064 C C . ASP B 1 299 ? -19.312 -25.406 -8.469 1 98.25 299 ASP B C 1
ATOM 5066 O O . ASP B 1 299 ? -19.953 -25.188 -9.492 1 98.25 299 ASP B O 1
ATOM 5070 N N . PHE B 1 300 ? -18.109 -25.859 -8.484 1 98.38 300 PHE B N 1
ATOM 5071 C CA . PHE B 1 300 ? -17.312 -25.906 -9.703 1 98.38 300 PHE B CA 1
ATOM 5072 C C . PHE B 1 300 ? -17.859 -26.953 -10.672 1 98.38 300 PHE B C 1
ATOM 5074 O O . PHE B 1 300 ? -17.516 -26.953 -11.852 1 98.38 300 PHE B O 1
ATOM 5081 N N . ALA B 1 301 ? -18.641 -27.859 -10.195 1 98 301 ALA B N 1
ATOM 5082 C CA . ALA B 1 301 ? -19.25 -28.859 -11.07 1 98 301 ALA B CA 1
ATOM 5083 C C . ALA B 1 301 ? -20.375 -28.25 -11.906 1 98 301 ALA B C 1
ATOM 5085 O O . ALA B 1 301 ? -20.672 -28.719 -13 1 98 301 ALA B O 1
ATOM 5086 N N . LYS B 1 302 ? -20.922 -27.156 -11.391 1 97.81 302 LYS B N 1
ATOM 5087 C CA . LYS B 1 302 ? -22.078 -26.547 -12.047 1 97.81 302 LYS B CA 1
ATOM 5088 C C . LYS B 1 302 ? -21.703 -25.188 -12.656 1 97.81 302 LYS B C 1
ATOM 5090 O O . LYS B 1 302 ? -22.422 -24.672 -13.5 1 97.81 302 LYS B O 1
ATOM 5095 N N . ALA B 1 303 ? -20.609 -24.688 -12.234 1 97.31 303 ALA B N 1
ATOM 5096 C CA . ALA B 1 303 ? -20.188 -23.375 -12.703 1 97.31 303 ALA B CA 1
ATOM 5097 C C . ALA B 1 303 ? -19.906 -23.391 -14.203 1 97.31 303 ALA B C 1
ATOM 5099 O O . ALA B 1 303 ? -19.781 -24.453 -14.805 1 97.31 303 ALA B O 1
ATOM 5100 N N . LYS B 1 304 ? -19.953 -22.203 -14.797 1 97.19 304 LYS B N 1
ATOM 5101 C CA . LYS B 1 304 ? -19.547 -21.984 -16.188 1 97.19 304 LYS B CA 1
ATOM 5102 C C . LYS B 1 304 ? -18.281 -21.156 -16.266 1 97.19 304 LYS B C 1
ATOM 5104 O O . LYS B 1 304 ? -17.984 -20.375 -15.359 1 97.19 304 LYS B O 1
ATOM 5109 N N . TYR B 1 305 ? -17.594 -21.406 -17.344 1 97.94 305 TYR B N 1
ATOM 5110 C CA . TYR B 1 305 ? -16.422 -20.562 -17.594 1 97.94 305 TYR B CA 1
ATOM 5111 C C . TYR B 1 305 ? -16.812 -19.094 -17.672 1 97.94 305 TYR B C 1
ATOM 5113 O O . TYR B 1 305 ? -17.766 -18.734 -18.391 1 97.94 305 TYR B O 1
ATOM 5121 N N . GLN B 1 306 ? -16.188 -18.234 -16.891 1 97.88 306 GLN B N 1
ATOM 5122 C CA . GLN B 1 306 ? -16.406 -16.781 -16.891 1 97.88 306 GLN B CA 1
ATOM 5123 C C . GLN B 1 306 ? -15.086 -16.031 -16.781 1 97.88 306 GLN B C 1
ATOM 5125 O O . GLN B 1 306 ? -14.195 -16.438 -16.031 1 97.88 306 GLN B O 1
ATOM 5130 N N . ALA B 1 307 ? -14.953 -15.039 -17.562 1 97.62 307 ALA B N 1
ATOM 5131 C CA . ALA B 1 307 ? -13.805 -14.141 -17.531 1 97.62 307 ALA B CA 1
ATOM 5132 C C . ALA B 1 307 ? -14.242 -12.68 -17.562 1 97.62 307 ALA B C 1
ATOM 5134 O O . ALA B 1 307 ? -14.82 -12.219 -18.547 1 97.62 307 ALA B O 1
ATOM 5135 N N . ASP B 1 308 ? -14.016 -11.984 -16.516 1 97.12 308 ASP B N 1
ATOM 5136 C CA . ASP B 1 308 ? -14.516 -10.617 -16.391 1 97.12 308 ASP B CA 1
ATOM 5137 C C . ASP B 1 308 ? -13.375 -9.641 -16.109 1 97.12 308 ASP B C 1
ATOM 5139 O O . ASP B 1 308 ? -12.391 -10.008 -15.461 1 97.12 308 ASP B O 1
ATOM 5143 N N . THR B 1 309 ? -13.523 -8.445 -16.578 1 95.31 309 THR B N 1
ATOM 5144 C CA . THR B 1 309 ? -12.516 -7.422 -16.328 1 95.31 309 THR B CA 1
ATOM 5145 C C . THR B 1 309 ? -12.398 -7.129 -14.836 1 95.31 309 THR B C 1
ATOM 5147 O O . THR B 1 309 ? -13.391 -7.18 -14.109 1 95.31 309 THR B O 1
ATOM 5150 N N . ILE B 1 310 ? -11.195 -6.855 -14.414 1 94.44 310 ILE B N 1
ATOM 5151 C CA . ILE B 1 310 ? -10.953 -6.5 -13.023 1 94.44 310 ILE B CA 1
ATOM 5152 C C . ILE B 1 310 ? -10.75 -4.992 -12.906 1 94.44 310 ILE B C 1
ATOM 5154 O O . ILE B 1 310 ? -10.609 -4.461 -11.797 1 94.44 310 ILE B O 1
ATOM 5158 N N . PHE B 1 311 ? -10.734 -4.328 -14.047 1 91.81 311 PHE B N 1
ATOM 5159 C CA . PHE B 1 311 ? -10.477 -2.893 -14.07 1 91.81 311 PHE B CA 1
ATOM 5160 C C . PHE B 1 311 ? -11.773 -2.105 -14.109 1 91.81 311 PHE B C 1
ATOM 5162 O O . PHE B 1 311 ? -12.805 -2.619 -14.547 1 91.81 311 PHE B O 1
ATOM 5169 N N . GLY B 1 312 ? -11.688 -0.871 -13.633 1 85.81 312 GLY B N 1
ATOM 5170 C CA . GLY B 1 312 ? -12.812 0.054 -13.609 1 85.81 312 GLY B CA 1
ATOM 5171 C C . GLY B 1 312 ? -12.758 1.036 -12.453 1 85.81 312 GLY B C 1
ATOM 5172 O O . GLY B 1 312 ? -12.047 0.811 -11.477 1 85.81 312 GLY B O 1
ATOM 5173 N N . GLN B 1 313 ? -13.508 2.072 -12.664 1 76.12 313 GLN B N 1
ATOM 5174 C CA . GLN B 1 313 ? -13.398 3.205 -11.75 1 76.12 313 GLN B CA 1
ATOM 5175 C C . GLN B 1 313 ? -13.875 2.832 -10.352 1 76.12 313 GLN B C 1
ATOM 5177 O O . GLN B 1 313 ? -14.875 2.127 -10.195 1 76.12 313 GLN B O 1
ATOM 5182 N N . ALA B 1 314 ? -13.078 3.33 -9.461 1 78.62 314 ALA B N 1
ATOM 5183 C CA . ALA B 1 314 ? -13.352 3.152 -8.039 1 78.62 314 ALA B CA 1
ATOM 5184 C C . ALA B 1 314 ? -14.641 3.857 -7.633 1 78.62 314 ALA B C 1
ATOM 5186 O O . ALA B 1 314 ? -14.945 4.941 -8.133 1 78.62 314 ALA B O 1
ATOM 5187 N N . ASP B 1 315 ? -15.492 3.211 -6.945 1 86.44 315 ASP B N 1
ATOM 5188 C CA . ASP B 1 315 ? -16.594 3.842 -6.219 1 86.44 315 ASP B CA 1
ATOM 5189 C C . ASP B 1 315 ? -16.406 3.689 -4.711 1 86.44 315 ASP B C 1
ATOM 5191 O O . ASP B 1 315 ? -17.109 2.912 -4.07 1 86.44 315 ASP B O 1
ATOM 5195 N N . TYR B 1 316 ? -15.453 4.543 -4.219 1 93.62 316 TYR B N 1
ATOM 5196 C CA . TYR B 1 316 ? -15.094 4.422 -2.811 1 93.62 316 TYR B CA 1
ATOM 5197 C C . TYR B 1 316 ? -16.281 4.77 -1.915 1 93.62 316 TYR B C 1
ATOM 5199 O O . TYR B 1 316 ? -17.031 5.703 -2.205 1 93.62 316 TYR B O 1
ATOM 5207 N N . GLN B 1 317 ? -16.422 4.113 -0.867 1 91.56 317 GLN B N 1
ATOM 5208 C CA . GLN B 1 317 ? -17.625 4.172 -0.03 1 91.56 317 GLN B CA 1
ATOM 5209 C C . GLN B 1 317 ? -17.625 5.43 0.835 1 91.56 317 GLN B C 1
ATOM 5211 O O . GLN B 1 317 ? -16.609 5.785 1.429 1 91.56 317 GLN B O 1
ATOM 5216 N N . GLU B 1 318 ? -18.766 6.094 0.855 1 94.44 318 GLU B N 1
ATOM 5217 C CA . GLU B 1 318 ? -18.984 7.219 1.763 1 94.44 318 GLU B CA 1
ATOM 5218 C C . GLU B 1 318 ? -18.984 6.758 3.217 1 94.44 318 GLU B C 1
ATOM 5220 O O . GLU B 1 318 ? -19.672 5.789 3.562 1 94.44 318 GLU B O 1
ATOM 5225 N N . PHE B 1 319 ? -18.188 7.422 4.012 1 94.5 319 PHE B N 1
ATOM 5226 C CA . PHE B 1 319 ? -18.219 7.156 5.445 1 94.5 319 PHE B CA 1
ATOM 5227 C C . PHE B 1 319 ? -19.469 7.766 6.078 1 94.5 319 PHE B C 1
ATOM 5229 O O . PHE B 1 319 ? -19.812 8.914 5.797 1 94.5 319 PHE B O 1
ATOM 5236 N N . LYS B 1 320 ? -20.109 7.066 6.887 1 89.81 320 LYS B N 1
ATOM 5237 C CA . LYS B 1 320 ? -21.312 7.551 7.574 1 89.81 320 LYS B CA 1
ATOM 5238 C C . LYS B 1 320 ? -21.031 7.773 9.062 1 89.81 320 LYS B C 1
ATOM 5240 O O . LYS B 1 320 ? -20.75 6.82 9.797 1 89.81 320 LYS B O 1
ATOM 5245 N N . PHE B 1 321 ? -21.078 9.047 9.367 1 92.12 321 PHE B N 1
ATOM 5246 C CA . PHE B 1 321 ? -20.969 9.352 10.789 1 92.12 321 PHE B CA 1
ATOM 5247 C C . PHE B 1 321 ? -22.156 8.797 11.547 1 92.12 321 PHE B C 1
ATOM 5249 O O . PHE B 1 321 ? -23.281 8.789 11.039 1 92.12 321 PHE B O 1
ATOM 5256 N N . LYS B 1 322 ? -21.953 8.359 12.75 1 84.38 322 LYS B N 1
ATOM 5257 C CA . LYS B 1 322 ? -23.016 7.785 13.57 1 84.38 322 LYS B CA 1
ATOM 5258 C C . LYS B 1 322 ? -23.625 8.836 14.5 1 84.38 322 LYS B C 1
ATOM 5260 O O . LYS B 1 322 ? -22.922 9.742 14.953 1 84.38 322 LYS B O 1
#

Foldseek 3Di:
DDPPPPPPPPPPPPPLPPQQQKKKFKAAAPVRWMKIKIFGKDQDCLQKWWKWAFFQDDDPPDGFRWIKIAIDRVNQGQWIATLLLKIKGKAAAPQADADDPVQWDEAPSVLRVCCRRHHNAPVVSVVVPQVTGHDWDDDVSRPPPDIGAIKMWIHAGNGWIWIWGHHPRDIDIGGPPLGIDTYDDDPVVLVVVLVVVVVVPCVVVPLPPQDSHRSSLRNLSSVDNVVHDNDPDQVSVQVVSVVNVVVNFDDFPPPPPCVSPVGTIGGAKMWMARSVQGKIWMDGNQERDIDIDRSVPDPSNPDDMDIGGRDDHYPDDDDDDD/DPPPPPPPPPPPPPPLPPQQQKKKFKAAAPVRWMKIKIFGKDQDDLQKWWKWAFFQDDDPPDGFRWIKIAIDRVNQGQWIATLLLKIKGKAAAPQADADDPVQWDEAPSVLRVCCRRHHNAPVVSVVVVQVTGHDWDDDVSRPPPDIGAIKMWIHAGNGWIWIWGHHPRDIDIGGPPLGIDTYDDDPVVLVVVLVVVVVVPCVVVPLPPQDSGRSSLRNLSSVDNVVHDNDPDQVSVQVVSVVNVVVNFDDFPPPPSCVSPVGTIGGAKMWMARSVQGKIWMAGNQERDIDIDRSVPDPSNPDDIDIGGRDDHYPDDDDDDD

Solvent-accessible surface area (backbone atoms only — not comparable to full-atom values): 33676 Å² total; per-residue (Å²): 136,82,79,77,75,76,74,70,76,76,70,72,71,71,67,66,59,70,73,61,51,32,42,36,37,41,50,67,38,73,78,65,39,30,36,36,32,37,43,38,28,46,78,69,84,61,65,55,19,45,28,39,41,19,34,65,39,75,52,94,93,46,62,22,72,33,18,31,42,28,39,22,31,84,83,39,56,44,33,36,37,16,83,62,18,25,32,40,35,55,36,57,20,83,78,40,32,56,42,55,65,92,74,29,74,39,54,53,68,48,51,55,61,46,38,35,10,69,36,57,42,51,67,51,35,49,53,54,54,73,73,51,42,44,11,66,52,69,40,68,78,79,29,83,82,46,61,65,35,50,30,35,45,36,33,28,44,85,67,50,36,34,36,41,38,30,51,84,52,34,84,44,78,40,80,37,84,73,32,64,46,44,19,55,60,58,67,71,56,47,53,54,52,44,52,56,44,55,71,42,58,70,33,46,83,50,52,60,26,50,30,84,44,37,60,29,47,40,51,49,52,44,51,50,58,70,51,50,49,92,16,84,43,69,68,53,35,52,35,44,41,50,32,54,52,22,51,69,44,39,33,62,34,38,42,56,39,44,87,56,33,90,53,52,46,25,41,50,35,39,37,39,36,36,29,69,71,33,30,46,33,35,34,29,54,61,23,66,46,46,32,25,42,57,49,79,77,55,59,34,84,74,47,63,75,37,73,39,73,69,76,56,80,60,79,68,44,74,59,77,86,121,137,80,77,77,76,77,76,70,76,76,72,74,73,70,66,63,58,70,72,60,52,34,43,36,38,43,49,68,37,74,78,67,40,30,36,35,32,36,43,38,29,45,79,68,85,62,66,54,18,45,28,39,41,18,35,65,39,74,52,93,92,45,61,22,70,35,20,32,39,29,39,22,33,83,82,39,54,46,33,36,37,16,82,62,20,24,31,42,36,54,35,54,20,82,77,40,33,54,42,54,64,92,75,30,74,40,54,52,67,48,51,54,58,45,38,36,12,69,36,56,42,50,67,52,33,50,53,54,54,73,73,49,41,44,11,65,52,68,40,69,78,78,29,82,80,46,60,65,34,51,30,34,44,35,32,27,42,84,67,50,37,33,35,40,38,31,52,84,52,35,83,43,77,41,80,36,82,74,33,65,47,43,18,55,59,57,67,71,55,47,54,55,50,45,52,55,43,55,72,41,60,69,33,43,81,49,52,58,28,48,32,86,45,39,62,29,46,39,50,49,53,42,50,51,57,68,51,51,50,91,16,84,44,68,67,53,36,51,34,43,42,52,31,52,51,22,51,70,43,38,31,62,32,36,43,60,38,43,86,54,31,91,55,52,46,25,41,50,35,37,37,39,36,36,28,67,72,31,31,47,31,37,34,28,53,62,21,67,46,47,31,27,42,58,49,78,78,55,58,33,83,73,46,63,76,38,72,40,73,67,74,55,81,62,78,68,42,73,59,77,84,120

pLDDT: mean 85.6, std 19.39, range [30.52, 98.94]

Nearest PDB structures (foldseek):
  2iwm-assembly1_B  TM=9.028E-01  e=3.236E-22  Lysinibacillus sphaericus
  4wl3-assembly1_A  TM=8.619E-01  e=4.904E-21  Enterococcus faecalis T2
  8esg-assembly1_A-2  TM=8.122E-01  e=4.152E-21  Lactobacillus gasseri
  5x8z-assembly1_B  TM=8.285E-01  e=1.007E-14  Shewanella loihica PV-4
  5x9i-assembly1_B  TM=8.363E-01  e=2.188E-14  Shewanella loihica PV-4

Radius of gyration: 26.58 Å; Cα contacts (8 Å, |Δi|>4): 1523; chains: 2; bounding box: 85×73×62 Å

Sequence (644 aa):
MLKKILITPLIILSFLQFSFGCTWFSFENDKGHYFIGRTMEWPGDLNTKITLVPRGYKFGNFTTHYGFVGMSHNGNFSDGMNEYSLAVSALWLSGSKYPDKKDADYNITMLLPYVLGNTTTVAQAVEFIKKHKFYTSVLPEISDKVEITVHFAISDAQGNSVVVEFINGKTKIYDNKIKVLTNDPAYDEQLKLLKKYQDREIKEDKFIAFDYSPQGRFAKMVAFNTTKANTPDDLTAVNHAWSMINTVDIPQGSLYWRWVSSKPQFTSYSVVDDLSNRIYYFRTWDNYDIRKVDLSKIDFAKAKYQADTIFGQADYQEFKFKMLKKILITPLIILSFLQFSFGCTWFSFENDKGHYFIGRTMEWPGDLNTKITLVPRGYKFGNFTTHYGFVGMSHNGNFSDGMNEYSLAVSALWLSGSKYPDKKDADYNITMLLPYVLGNTTTVAQAVEFIKKHKFYTSVLPEISDKVEITVHFAISDAQGNSVVVEFINGKTKIYDNKIKVLTNDPAYDEQLKLLKKYQDREIKEDKFIAFDYSPQGRFAKMVAFNTTKANTPDDLTAVNHAWSMINTVDIPQGSLYWRWVSSKPQFTSYSVVDDLSNRIYYFRTWDNYDIRKVDLSKIDFAKAKYQADTIFGQADYQEFKFK

InterPro domains:
  IPR029055 Nucleophile aminohydrolases, N-terminal [SSF56235] (22-316)
  IPR029132 Choloylglycine hydrolase/NAAA C-terminal [PF02275] (22-299)
  IPR052193 Peptidase C59 family enzymes [PTHR35527] (5-304)

Organism: Francisella tularensis subsp. tularensis (strain SCHU S4 / Schu 4) (NCBI:txid177416)